Protein AF-A0A7S4PXT7-F1 (afdb_monomer_lite)

Foldseek 3Di:
DDDDDDDDDDPVVQVVVVQVLVQQVQQLAPFDDDDDDDDDDDPDDDDDPDADDQPFDDDDQQDDPAAFDDKDKFWAQDWAWYAYPNFIWTWHWDDPPFWIKIWIGGDDPPTSDDHTDIDIGGASTWGGRQLDFIWHWHDDPTIIMITGGFLAFDFWADWDWEQPAQFKIKIKTFGDLVWFQKKWKFKDAVVDGGFKIFMFTADPRRITIFMDGLHHGQGKMKIWMKTATPPAFLLRPSRIDDTDPDIDIYHHHHDPPPPPPPPQPPPPPDPFADKDKDKWKDWDPDDADDRDAELAKTKHLLVRLLVLLQDPDDQIKIKIWIKIFGQDWDWQAQQPALASGTGTDRFAAAFHGTRNDTAANFLQNNLQLLHDPVVSCVFAQPDDPSCSGSGTHDPPVRGVRNQAGKHKHKGFPQGKTFSLQSDPVGDDDPCGPPDTDPPDIMMMIGHHPNQEDDPPDDANPPSHTMYIQSMMGIDTPVVLVVLPQNSDWDFDAPPVSPDTRMIGDHPVNSVVSSVSSCVRVVVSSDDDHPRPSRNRDDPCVPVPD

Structure (mmCIF, N/CA/C/O backbone):
data_AF-A0A7S4PXT7-F1
#
_entry.id   AF-A0A7S4PXT7-F1
#
loop_
_atom_site.group_PDB
_atom_site.id
_atom_site.type_symbol
_atom_site.label_atom_id
_atom_site.label_alt_id
_atom_site.label_comp_id
_atom_site.label_asym_id
_atom_site.label_entity_id
_atom_site.label_seq_id
_atom_site.pdbx_PDB_ins_code
_atom_site.Cartn_x
_atom_site.Cartn_y
_atom_site.Cartn_z
_atom_site.occupancy
_atom_site.B_iso_or_equiv
_atom_site.auth_seq_id
_atom_site.auth_comp_id
_atom_site.auth_asym_id
_atom_site.auth_atom_id
_atom_site.pdbx_PDB_model_num
ATOM 1 N N . PRO A 1 1 ? 40.472 23.602 50.170 1.00 43.38 1 PRO A N 1
ATOM 2 C CA . PRO A 1 1 ? 40.760 22.442 49.292 1.00 43.38 1 PRO A CA 1
ATOM 3 C C . PRO A 1 1 ? 39.523 22.038 48.458 1.00 43.38 1 PRO A C 1
ATOM 5 O O . PRO A 1 1 ? 38.665 21.304 48.929 1.00 43.38 1 PRO A O 1
ATOM 8 N N . GLN A 1 2 ? 39.415 22.584 47.242 1.00 40.09 2 GLN A N 1
ATOM 9 C CA . GLN A 1 2 ? 38.778 21.925 46.077 1.00 40.09 2 GLN A CA 1
ATOM 10 C C . GLN A 1 2 ? 39.808 20.957 45.421 1.00 40.09 2 GLN A C 1
ATOM 12 O O . GLN A 1 2 ? 40.951 21.018 45.890 1.00 40.09 2 GLN A O 1
ATOM 17 N N . PRO A 1 3 ? 39.539 20.140 44.356 1.00 46.50 3 PRO A N 1
ATOM 18 C CA . PRO A 1 3 ? 38.394 20.093 43.401 1.00 46.50 3 PRO A CA 1
ATOM 19 C C . PRO A 1 3 ? 37.882 18.662 43.020 1.00 46.50 3 PRO A C 1
ATOM 21 O O . PRO A 1 3 ? 38.476 17.665 43.404 1.00 46.50 3 PRO A O 1
ATOM 24 N N . GLY A 1 4 ? 36.715 18.498 42.367 1.00 30.72 4 GLY A N 1
ATOM 25 C CA . GLY A 1 4 ? 36.549 18.279 40.901 1.00 30.72 4 GLY A CA 1
ATOM 26 C C . GLY A 1 4 ? 36.037 16.840 40.628 1.00 30.72 4 GLY A C 1
ATOM 27 O O . GLY A 1 4 ? 36.406 15.944 41.368 1.00 30.72 4 GLY A O 1
ATOM 28 N N . ALA A 1 5 ? 35.192 16.458 39.664 1.00 35.81 5 ALA A N 1
ATOM 29 C CA . ALA A 1 5 ? 34.682 17.036 38.419 1.00 35.81 5 ALA A CA 1
ATOM 30 C C . ALA A 1 5 ? 33.438 16.191 37.943 1.00 35.81 5 ALA A C 1
ATOM 32 O O . ALA A 1 5 ? 33.026 15.272 38.656 1.00 35.81 5 ALA A O 1
ATOM 33 N N . PRO A 1 6 ? 32.802 16.483 36.785 1.00 33.75 6 PRO A N 1
ATOM 34 C CA . PRO A 1 6 ? 31.388 16.207 36.494 1.00 33.75 6 PRO A CA 1
ATOM 35 C C . PRO A 1 6 ? 31.090 14.857 35.812 1.00 33.75 6 PRO A C 1
ATOM 37 O O . PRO A 1 6 ? 31.938 14.243 35.167 1.00 33.75 6 PRO A O 1
ATOM 40 N N . ARG A 1 7 ? 29.820 14.427 35.894 1.00 34.16 7 ARG A N 1
ATOM 41 C CA . ARG A 1 7 ? 29.269 13.303 35.118 1.00 34.16 7 ARG A CA 1
ATOM 42 C C . ARG A 1 7 ? 29.224 13.650 33.624 1.00 34.16 7 ARG A C 1
ATOM 44 O O . ARG A 1 7 ? 28.509 14.557 33.213 1.00 34.16 7 ARG A O 1
ATOM 51 N N . SER A 1 8 ? 29.968 12.874 32.841 1.00 27.98 8 SER A N 1
ATOM 52 C CA . SER A 1 8 ? 29.929 12.824 31.376 1.00 27.98 8 SER A CA 1
ATOM 53 C C . SER A 1 8 ? 28.520 12.478 30.847 1.00 27.98 8 SER A C 1
ATOM 55 O O . SER A 1 8 ? 27.869 11.584 31.403 1.00 27.98 8 SER A O 1
ATOM 57 N N . PRO A 1 9 ? 28.035 13.126 29.769 1.00 30.27 9 PRO A N 1
ATOM 58 C CA . PRO A 1 9 ? 26.867 12.660 29.038 1.00 30.27 9 PRO A CA 1
ATOM 59 C C . PRO A 1 9 ? 27.228 11.404 28.232 1.00 30.27 9 PRO A C 1
ATOM 61 O O . PRO A 1 9 ? 28.211 11.370 27.496 1.00 30.27 9 PRO A O 1
ATOM 64 N N . ARG A 1 10 ? 26.412 10.350 28.358 1.00 30.25 10 ARG A N 1
ATOM 65 C CA . ARG A 1 10 ? 26.582 9.096 27.606 1.00 30.25 10 ARG A CA 1
ATOM 66 C C . ARG A 1 10 ? 26.525 9.364 26.083 1.00 30.25 10 ARG A C 1
ATOM 68 O O . ARG A 1 10 ? 25.499 9.856 25.616 1.00 30.25 10 ARG A O 1
ATOM 75 N N . PRO A 1 11 ? 27.529 8.950 25.286 1.00 26.56 11 PRO A N 1
ATOM 76 C CA . PRO A 1 11 ? 27.580 9.182 23.833 1.00 26.56 11 PRO A CA 1
ATOM 77 C C . PRO A 1 11 ? 26.624 8.300 22.997 1.00 26.56 11 PRO A C 1
ATOM 79 O O . PRO A 1 11 ? 26.574 8.420 21.776 1.00 26.56 11 PRO A O 1
ATOM 82 N N . GLY A 1 12 ? 25.823 7.429 23.622 1.00 26.45 12 GLY A N 1
ATOM 83 C CA . GLY A 1 12 ? 24.969 6.462 22.914 1.00 26.45 12 GLY A CA 1
ATOM 84 C C . GLY A 1 12 ? 23.729 7.045 22.217 1.00 26.45 12 GLY A C 1
ATOM 85 O O . GLY A 1 12 ? 23.241 6.456 21.258 1.00 26.45 12 GLY A O 1
ATOM 86 N N . ALA A 1 13 ? 23.223 8.207 22.645 1.00 27.94 13 ALA A N 1
ATOM 87 C CA . ALA A 1 13 ? 22.001 8.785 22.068 1.00 27.94 13 ALA A CA 1
ATOM 88 C C . ALA A 1 13 ? 22.243 9.520 20.733 1.00 27.94 13 ALA A C 1
ATOM 90 O O . ALA A 1 13 ? 21.340 9.604 19.903 1.00 27.94 13 ALA A O 1
ATOM 91 N N . ALA A 1 14 ? 23.463 10.023 20.507 1.00 28.41 14 ALA A N 1
ATOM 92 C CA . ALA A 1 14 ? 23.837 10.711 19.270 1.00 28.41 14 ALA A CA 1
ATOM 93 C C . ALA A 1 14 ? 24.053 9.726 18.107 1.00 28.41 14 ALA A C 1
ATOM 95 O O . ALA A 1 14 ? 23.625 9.989 16.987 1.00 28.41 14 ALA A O 1
ATOM 96 N N . MET A 1 15 ? 24.630 8.551 18.381 1.00 27.56 15 MET A N 1
ATOM 97 C CA . MET A 1 15 ? 24.926 7.536 17.361 1.00 27.56 15 MET A CA 1
ATOM 98 C C . MET A 1 15 ? 23.661 6.817 16.856 1.00 27.56 15 MET A C 1
ATOM 100 O O . MET A 1 15 ? 23.544 6.547 15.665 1.00 27.56 15 MET A O 1
ATOM 104 N N . ALA A 1 16 ? 22.666 6.596 17.726 1.00 27.78 16 ALA A N 1
ATOM 105 C CA . ALA A 1 16 ? 21.360 6.056 17.328 1.00 27.78 16 ALA A CA 1
ATOM 106 C C . ALA A 1 16 ? 20.543 7.032 16.453 1.00 27.78 16 ALA A C 1
ATOM 108 O O . ALA A 1 16 ? 19.798 6.600 15.576 1.00 27.78 16 ALA A O 1
ATOM 109 N N . ARG A 1 17 ? 20.705 8.349 16.653 1.00 35.94 17 ARG A N 1
ATOM 110 C CA . ARG A 1 17 ? 20.078 9.389 15.814 1.00 35.94 17 ARG A CA 1
ATOM 111 C C . ARG A 1 17 ? 20.798 9.569 14.476 1.00 35.94 17 ARG A C 1
ATOM 113 O O . ARG A 1 17 ? 20.123 9.752 13.466 1.00 35.94 17 ARG A O 1
ATOM 120 N N . LEU A 1 18 ? 22.128 9.411 14.459 1.00 32.06 18 LEU A N 1
ATOM 121 C CA . LEU A 1 18 ? 22.934 9.377 13.234 1.00 32.06 18 LEU A CA 1
ATOM 122 C C . LEU A 1 18 ? 22.428 8.294 12.269 1.00 32.06 18 LEU A C 1
ATOM 124 O O . LEU A 1 18 ? 22.262 8.545 11.080 1.00 32.06 18 LEU A O 1
ATOM 128 N N . LEU A 1 19 ? 22.083 7.114 12.788 1.00 35.06 19 LEU A N 1
ATOM 129 C CA . LEU A 1 19 ? 21.584 5.994 11.985 1.00 35.06 19 LEU A CA 1
ATOM 130 C C . LEU A 1 19 ? 20.231 6.276 11.306 1.00 35.06 19 LEU A C 1
ATOM 132 O O . LEU A 1 19 ? 20.038 5.841 10.179 1.00 35.06 19 LEU A O 1
ATOM 136 N N . SER A 1 20 ? 19.313 7.036 11.916 1.00 33.16 20 SER A N 1
ATOM 137 C CA . SER A 1 20 ? 17.973 7.266 11.340 1.00 33.16 20 SER A CA 1
ATOM 138 C C . SER A 1 20 ? 17.957 8.294 10.200 1.00 33.16 20 SER A C 1
ATOM 140 O O . SER A 1 20 ? 17.241 8.101 9.220 1.00 33.16 20 SER A O 1
ATOM 142 N N . ALA A 1 21 ? 18.741 9.374 10.307 1.00 35.66 21 ALA A N 1
ATOM 143 C CA . ALA A 1 21 ? 18.844 10.392 9.254 1.00 35.66 21 ALA A CA 1
ATOM 144 C C . ALA A 1 21 ? 19.711 9.901 8.083 1.00 35.66 21 ALA A C 1
ATOM 146 O O . ALA A 1 21 ? 19.373 10.112 6.920 1.00 35.66 21 ALA A O 1
ATOM 147 N N . THR A 1 22 ? 20.783 9.158 8.381 1.00 40.09 22 THR A N 1
ATOM 148 C CA . THR A 1 22 ? 21.613 8.544 7.336 1.00 40.09 22 THR A CA 1
ATOM 149 C C . THR A 1 22 ? 20.884 7.387 6.651 1.00 40.09 22 THR A C 1
ATOM 151 O O . THR A 1 22 ? 21.035 7.227 5.447 1.00 40.09 22 THR A O 1
ATOM 154 N N . ALA A 1 23 ? 20.023 6.638 7.359 1.00 36.09 23 ALA A N 1
ATOM 155 C CA . ALA A 1 23 ? 19.154 5.628 6.750 1.00 36.09 23 ALA A CA 1
ATOM 156 C C . ALA A 1 23 ? 18.171 6.235 5.737 1.00 36.09 23 ALA A C 1
ATOM 158 O O . ALA A 1 23 ? 17.923 5.601 4.719 1.00 36.09 23 ALA A O 1
ATOM 159 N N . ALA A 1 24 ? 17.652 7.450 5.974 1.00 35.88 24 ALA A N 1
ATOM 160 C CA . ALA A 1 24 ? 16.778 8.154 5.027 1.00 35.88 24 ALA A CA 1
ATOM 161 C C . ALA A 1 24 ? 17.504 8.546 3.724 1.00 35.88 24 ALA A C 1
ATOM 163 O O . ALA A 1 24 ? 16.914 8.448 2.653 1.00 35.88 24 ALA A O 1
ATOM 164 N N . LEU A 1 25 ? 18.792 8.908 3.804 1.00 37.72 25 LEU A N 1
ATOM 165 C CA . LEU A 1 25 ? 19.652 9.204 2.644 1.00 37.72 25 LEU A CA 1
ATOM 166 C C . LEU A 1 25 ? 20.218 7.930 1.975 1.00 37.72 25 LEU A C 1
ATOM 168 O O . LEU A 1 25 ? 20.532 7.919 0.789 1.00 37.72 25 LEU A O 1
ATOM 172 N N . ALA A 1 26 ? 20.334 6.833 2.725 1.00 34.66 26 ALA A N 1
ATOM 173 C CA . ALA A 1 26 ? 20.927 5.569 2.294 1.00 34.66 26 ALA A CA 1
ATOM 174 C C . ALA A 1 26 ? 20.005 4.675 1.451 1.00 34.66 26 ALA A C 1
ATOM 176 O O . ALA A 1 26 ? 20.504 3.798 0.745 1.00 34.66 26 ALA A O 1
ATOM 177 N N . VAL A 1 27 ? 18.678 4.873 1.494 1.00 36.19 27 VAL A N 1
ATOM 178 C CA . VAL A 1 27 ? 17.686 4.046 0.762 1.00 36.19 27 VAL A CA 1
ATOM 179 C C . VAL A 1 27 ? 17.954 3.987 -0.757 1.00 36.19 27 VAL A C 1
ATOM 181 O O . VAL A 1 27 ? 17.455 3.094 -1.432 1.00 36.19 27 VAL A O 1
ATOM 184 N N . LEU A 1 28 ? 18.803 4.869 -1.289 1.00 35.25 28 LEU A N 1
ATOM 185 C CA . LEU A 1 28 ? 19.157 4.974 -2.706 1.00 35.25 28 LEU A CA 1
ATOM 186 C C . LEU A 1 28 ? 20.352 4.102 -3.166 1.00 35.25 28 LEU A C 1
ATOM 188 O O . LEU A 1 28 ? 20.591 4.011 -4.366 1.00 35.25 28 LEU A O 1
ATOM 192 N N . ALA A 1 29 ? 21.109 3.444 -2.272 1.00 28.62 29 ALA A N 1
ATOM 193 C CA . ALA A 1 29 ? 22.418 2.857 -2.625 1.00 28.62 29 ALA A CA 1
ATOM 194 C C . ALA A 1 29 ? 22.444 1.341 -2.960 1.00 28.62 29 ALA A C 1
ATOM 196 O O . ALA A 1 29 ? 23.494 0.816 -3.343 1.00 28.62 29 ALA A O 1
ATOM 197 N N . ALA A 1 30 ? 21.332 0.610 -2.839 1.00 28.17 30 ALA A N 1
ATOM 198 C CA . ALA A 1 30 ? 21.302 -0.842 -3.063 1.00 28.17 30 ALA A CA 1
ATOM 199 C C . ALA A 1 30 ? 20.964 -1.198 -4.528 1.00 28.17 30 ALA A C 1
ATOM 201 O O . ALA A 1 30 ? 19.809 -1.468 -4.839 1.00 28.17 30 ALA A O 1
ATOM 202 N N . GLY A 1 31 ? 21.956 -1.203 -5.433 1.00 27.66 31 GLY A N 1
ATOM 203 C CA . GLY A 1 31 ? 21.730 -1.670 -6.817 1.00 27.66 31 GLY A CA 1
ATOM 204 C C . GLY A 1 31 ? 22.896 -1.637 -7.821 1.00 27.66 31 GLY A C 1
ATOM 205 O O . GLY A 1 31 ? 22.737 -2.120 -8.938 1.00 27.66 31 GLY A O 1
ATOM 206 N N . ALA A 1 32 ? 24.079 -1.106 -7.493 1.00 29.64 32 ALA A N 1
ATOM 207 C CA . ALA A 1 32 ? 25.141 -0.942 -8.498 1.00 29.64 32 ALA A CA 1
ATOM 208 C C . ALA A 1 32 ? 26.001 -2.219 -8.706 1.00 29.64 32 ALA A C 1
ATOM 210 O O . ALA A 1 32 ? 26.577 -2.726 -7.737 1.00 29.64 32 ALA A O 1
ATOM 211 N N . PRO A 1 33 ? 26.179 -2.731 -9.946 1.00 29.38 33 PRO A N 1
ATOM 212 C CA . PRO A 1 33 ? 27.106 -3.831 -10.224 1.00 29.38 33 PRO A CA 1
ATOM 213 C C . PRO A 1 33 ? 28.584 -3.370 -10.217 1.00 29.38 33 PRO A C 1
ATOM 215 O O . PRO A 1 33 ? 28.890 -2.223 -10.561 1.00 29.38 33 PRO A O 1
ATOM 218 N N . PRO A 1 34 ? 29.544 -4.251 -9.865 1.00 29.27 34 PRO A N 1
ATOM 219 C CA . PRO A 1 34 ? 30.962 -3.900 -9.813 1.00 29.27 34 PRO A CA 1
ATOM 220 C C . PRO A 1 34 ? 31.574 -3.788 -11.220 1.00 29.27 34 PRO A C 1
ATOM 222 O O . PRO A 1 34 ? 31.573 -4.744 -11.992 1.00 29.27 34 PRO A O 1
ATOM 225 N N . ALA A 1 35 ? 32.170 -2.635 -11.535 1.00 30.55 35 ALA A N 1
ATOM 226 C CA . ALA A 1 35 ? 33.000 -2.457 -12.729 1.00 30.55 35 ALA A CA 1
ATOM 227 C C . ALA A 1 35 ? 34.437 -2.955 -12.472 1.00 30.55 35 ALA A C 1
ATOM 229 O O . ALA A 1 35 ? 35.028 -2.644 -11.435 1.00 30.55 35 ALA A O 1
ATOM 230 N N . ARG A 1 36 ? 35.012 -3.716 -13.413 1.00 31.97 36 ARG A N 1
ATOM 231 C CA . ARG A 1 36 ? 36.383 -4.253 -13.332 1.00 31.97 36 ARG A CA 1
ATOM 232 C C . ARG A 1 36 ? 37.433 -3.262 -13.867 1.00 31.97 36 ARG A C 1
ATOM 234 O O . ARG A 1 36 ? 37.357 -2.875 -15.022 1.00 31.97 36 ARG A O 1
ATOM 241 N N . GLY A 1 37 ? 38.445 -2.990 -13.033 1.00 32.84 37 GLY A N 1
ATOM 242 C CA . GLY A 1 37 ? 39.882 -2.947 -13.370 1.00 32.84 37 GLY A CA 1
ATOM 243 C C . GLY A 1 37 ? 40.492 -1.709 -14.052 1.00 32.84 37 GLY A C 1
ATOM 244 O O . GLY A 1 37 ? 40.337 -1.543 -15.251 1.00 32.84 37 GLY A O 1
ATOM 245 N N . ALA A 1 38 ? 41.319 -0.952 -13.313 1.00 29.56 38 ALA A N 1
ATOM 246 C CA . ALA A 1 38 ? 42.755 -0.711 -13.577 1.00 29.56 38 ALA A CA 1
ATOM 247 C C . ALA A 1 38 ? 43.336 0.229 -12.496 1.00 29.56 38 ALA A C 1
ATOM 249 O O . ALA A 1 38 ? 42.723 1.229 -12.135 1.00 29.56 38 ALA A O 1
ATOM 250 N N . VAL A 1 39 ? 44.503 -0.124 -11.949 1.00 39.53 39 VAL A N 1
ATOM 251 C CA . VAL A 1 39 ? 45.205 0.613 -10.885 1.00 39.53 39 VAL A CA 1
ATOM 252 C C . VAL A 1 39 ? 46.129 1.654 -11.515 1.00 39.53 39 VAL A C 1
ATOM 254 O O . VAL A 1 39 ? 47.046 1.300 -12.249 1.00 39.53 39 VAL A O 1
ATOM 257 N N . GLY A 1 40 ? 45.911 2.922 -11.182 1.00 29.55 40 GLY A N 1
ATOM 258 C CA . GLY A 1 40 ? 46.815 4.035 -11.461 1.00 29.55 40 GLY A CA 1
ATOM 259 C C . GLY A 1 40 ? 46.276 5.293 -10.790 1.00 29.55 40 GLY A C 1
ATOM 260 O O . GLY A 1 40 ? 45.111 5.628 -10.982 1.00 29.55 40 GLY A O 1
ATOM 261 N N . GLY A 1 41 ? 47.082 5.938 -9.942 1.00 39.59 41 GLY A N 1
ATOM 262 C CA . GLY A 1 41 ? 46.680 7.145 -9.217 1.00 39.59 41 GLY A CA 1
ATOM 263 C C . GLY A 1 41 ? 46.232 8.238 -10.185 1.00 39.59 41 GLY A C 1
ATOM 264 O O . GLY A 1 41 ? 47.002 8.633 -11.057 1.00 39.59 41 GLY A O 1
ATOM 265 N N . ALA A 1 42 ? 44.991 8.697 -10.039 1.00 28.89 42 ALA A N 1
ATOM 266 C CA . ALA A 1 42 ? 44.395 9.718 -10.887 1.00 28.89 42 ALA A CA 1
ATOM 267 C C . ALA A 1 42 ? 43.834 10.870 -10.032 1.00 28.89 42 ALA A C 1
ATOM 269 O O . ALA A 1 42 ? 43.346 10.623 -8.924 1.00 28.89 42 ALA A O 1
ATOM 270 N N . PRO A 1 43 ? 43.928 12.118 -10.525 1.00 31.08 43 PRO A N 1
ATOM 271 C CA . PRO A 1 43 ? 43.344 13.298 -9.893 1.00 31.08 43 PRO A CA 1
ATOM 272 C C . PRO A 1 43 ? 41.813 13.193 -9.827 1.00 31.08 43 PRO A C 1
ATOM 274 O O . PRO A 1 43 ? 41.214 12.367 -10.517 1.00 31.08 43 PRO A O 1
ATOM 277 N N . LEU A 1 44 ? 41.199 14.025 -8.974 1.00 31.28 44 LEU A N 1
ATOM 278 C CA . LEU A 1 44 ? 39.746 14.090 -8.771 1.00 31.28 44 LEU A CA 1
ATOM 279 C C . LEU A 1 44 ? 39.003 14.064 -10.126 1.00 31.28 44 LEU A C 1
ATOM 281 O O . LEU A 1 44 ? 39.375 14.827 -11.022 1.00 31.28 44 LEU A O 1
ATOM 285 N N . PRO A 1 45 ? 37.999 13.183 -10.306 1.00 34.44 45 PRO A N 1
ATOM 286 C CA . PRO A 1 45 ? 37.244 13.099 -11.551 1.00 34.44 45 PRO A CA 1
ATOM 287 C C . PRO A 1 45 ? 36.535 14.427 -11.847 1.00 34.44 45 PRO A C 1
ATOM 289 O O . PRO A 1 45 ? 36.161 15.162 -10.935 1.00 34.44 45 PRO A O 1
ATOM 292 N N . ALA A 1 46 ? 36.368 14.729 -13.138 1.00 32.34 46 ALA A N 1
ATOM 293 C CA . ALA A 1 46 ? 35.576 15.864 -13.604 1.00 32.34 46 ALA A CA 1
ATOM 294 C C . ALA A 1 46 ? 34.152 15.822 -13.005 1.00 32.34 46 ALA A C 1
ATOM 296 O O . ALA A 1 46 ? 33.645 14.722 -12.760 1.00 32.34 46 ALA A O 1
ATOM 297 N N . PRO A 1 47 ? 33.508 16.984 -12.774 1.00 35.72 47 PRO A N 1
ATOM 298 C CA . PRO A 1 47 ? 32.158 17.038 -12.222 1.00 35.72 47 PRO A CA 1
ATOM 299 C C . PRO A 1 47 ? 31.196 16.191 -13.064 1.00 35.72 47 PRO A C 1
ATOM 301 O O . PRO A 1 47 ? 31.181 16.279 -14.294 1.00 35.72 47 PRO A O 1
ATOM 304 N N . LEU A 1 48 ? 30.439 15.335 -12.378 1.00 35.47 48 LEU A N 1
ATOM 305 C CA . LEU A 1 48 ? 29.411 14.486 -12.971 1.00 35.47 48 LEU A CA 1
ATOM 306 C C . LEU A 1 48 ? 28.287 15.355 -13.575 1.00 35.47 48 LEU A C 1
ATOM 308 O O . LEU A 1 48 ? 28.060 16.470 -13.099 1.00 35.47 48 LEU A O 1
ATOM 312 N N . PRO A 1 49 ? 27.582 14.876 -14.617 1.00 32.06 49 PRO A N 1
ATOM 313 C CA . PRO A 1 49 ? 26.396 15.556 -15.132 1.00 32.06 49 PRO A CA 1
ATOM 314 C C . PRO A 1 49 ? 25.333 15.719 -14.034 1.00 32.06 49 PRO A C 1
ATOM 316 O O . PRO A 1 49 ? 25.272 14.922 -13.096 1.00 32.06 49 PRO A O 1
ATOM 319 N N . ALA A 1 50 ? 24.511 16.768 -14.153 1.00 35.94 50 ALA A N 1
ATOM 320 C CA . ALA A 1 50 ? 23.455 17.079 -13.192 1.00 35.94 50 ALA A CA 1
ATOM 321 C C . ALA A 1 50 ? 22.540 15.852 -12.957 1.00 35.94 50 ALA A C 1
ATOM 323 O O . ALA A 1 50 ? 22.155 15.205 -13.936 1.00 35.94 50 ALA A O 1
ATOM 324 N N . PRO A 1 51 ? 22.206 15.506 -11.699 1.00 38.59 51 PRO A N 1
ATOM 325 C CA . PRO A 1 51 ? 21.380 14.339 -11.397 1.00 38.59 51 PRO A CA 1
ATOM 326 C C . PRO A 1 51 ? 19.940 14.504 -11.893 1.00 38.59 51 PRO A C 1
ATOM 328 O O . PRO A 1 51 ? 19.462 15.619 -12.095 1.00 38.59 51 PRO A O 1
ATOM 331 N N . GLU A 1 52 ? 19.239 13.375 -12.010 1.00 40.72 52 GLU A N 1
ATOM 332 C CA . GLU A 1 52 ? 17.779 13.317 -12.127 1.00 40.72 52 GLU A CA 1
ATOM 333 C C . GLU A 1 52 ? 17.138 14.193 -11.033 1.00 40.72 52 GLU A C 1
ATOM 335 O O . GLU A 1 52 ? 17.492 14.092 -9.855 1.00 40.72 52 GLU A O 1
ATOM 340 N N . GLU A 1 53 ? 16.249 15.097 -11.446 1.00 43.44 53 GLU A N 1
ATOM 341 C CA . GLU A 1 53 ? 15.703 16.179 -10.628 1.00 43.44 53 GLU A CA 1
ATOM 342 C C . GLU A 1 53 ? 14.930 15.590 -9.434 1.00 43.44 53 GLU A C 1
ATOM 344 O O . GLU A 1 53 ? 13.809 15.094 -9.566 1.00 43.44 53 GLU A O 1
ATOM 349 N N . LEU A 1 54 ? 15.543 15.596 -8.242 1.00 55.31 54 LEU A N 1
ATOM 350 C CA . LEU A 1 54 ? 14.791 15.444 -6.998 1.00 55.31 54 LEU A CA 1
ATOM 351 C C . LEU A 1 54 ? 13.686 16.493 -7.044 1.00 55.31 54 LEU A C 1
ATOM 353 O O . LEU A 1 54 ? 13.994 17.666 -7.233 1.00 55.31 54 LEU A O 1
ATOM 357 N N . ALA A 1 55 ? 12.429 16.070 -6.894 1.00 55.69 55 ALA A N 1
ATOM 358 C CA . ALA A 1 55 ? 11.304 16.991 -6.949 1.00 55.69 55 ALA A CA 1
ATOM 359 C C . ALA A 1 55 ? 11.516 18.094 -5.904 1.00 55.69 55 ALA A C 1
ATOM 361 O O . ALA A 1 55 ? 11.387 17.858 -4.697 1.00 55.69 55 ALA A O 1
ATOM 362 N N . GLU A 1 56 ? 11.900 19.282 -6.374 1.00 60.25 56 GLU A N 1
ATOM 363 C CA . GLU A 1 56 ? 12.022 20.455 -5.528 1.00 60.25 56 GLU A CA 1
ATOM 364 C C . GLU A 1 56 ? 10.627 20.762 -5.003 1.00 60.25 56 GLU A C 1
ATOM 366 O O . GLU A 1 56 ? 9.670 20.930 -5.765 1.00 60.25 56 GLU A O 1
ATOM 371 N N . LEU A 1 57 ? 10.489 20.775 -3.680 1.00 65.94 57 LEU A N 1
ATOM 372 C CA . LEU A 1 57 ? 9.214 21.131 -3.086 1.00 65.94 57 LEU A CA 1
ATOM 373 C C . LEU A 1 57 ? 9.001 22.638 -3.284 1.00 65.94 57 LEU A C 1
ATOM 375 O O . LEU A 1 57 ? 9.914 23.416 -2.990 1.00 65.94 57 LEU A O 1
ATOM 379 N N . PRO A 1 58 ? 7.819 23.079 -3.751 1.00 54.34 58 PRO A N 1
ATOM 380 C CA . PRO A 1 58 ? 7.531 24.498 -3.895 1.00 54.34 58 PRO A CA 1
ATOM 381 C C . PRO A 1 58 ? 7.605 25.179 -2.522 1.00 54.34 58 PRO A C 1
ATOM 383 O O . PRO A 1 58 ? 6.811 24.898 -1.626 1.00 54.34 58 PRO A O 1
ATOM 386 N N . GLY A 1 59 ? 8.576 26.075 -2.353 1.00 56.03 59 GLY A N 1
ATOM 387 C CA . GLY A 1 59 ? 8.799 26.833 -1.127 1.00 56.03 59 GLY A CA 1
ATOM 388 C C . GLY A 1 59 ? 9.723 28.020 -1.380 1.00 56.03 59 GLY A C 1
ATOM 389 O O . GLY A 1 59 ? 10.577 27.978 -2.264 1.00 56.03 59 GLY A O 1
ATOM 390 N N . ALA A 1 60 ? 9.549 29.102 -0.617 1.00 55.75 60 ALA A N 1
ATOM 391 C CA . ALA A 1 60 ? 10.559 30.155 -0.572 1.00 55.75 60 ALA A CA 1
ATOM 392 C C . ALA A 1 60 ? 11.879 29.539 -0.081 1.00 55.75 60 ALA A C 1
ATOM 394 O O . ALA A 1 60 ? 11.864 28.734 0.855 1.00 55.75 60 ALA A O 1
ATOM 395 N N . SER A 1 61 ? 13.000 29.904 -0.709 1.00 63.44 61 SER A N 1
ATOM 396 C CA . SER A 1 61 ? 14.344 29.447 -0.335 1.00 63.44 61 SER A CA 1
ATOM 397 C C . SER A 1 61 ? 14.513 29.426 1.191 1.00 63.44 61 SER A C 1
ATOM 399 O O . SER A 1 61 ? 14.404 30.471 1.836 1.00 63.44 61 SER A O 1
ATOM 401 N N . GLY A 1 62 ? 14.741 28.241 1.765 1.00 68.25 62 GLY A N 1
ATOM 402 C CA . GLY A 1 62 ? 15.004 28.058 3.197 1.00 68.25 62 GLY A CA 1
ATOM 403 C C . GLY A 1 62 ? 13.822 27.683 4.104 1.00 68.25 62 GLY A C 1
ATOM 404 O O . GLY A 1 62 ? 14.054 27.483 5.296 1.00 68.25 62 GLY A O 1
ATOM 405 N N . ILE A 1 63 ? 12.583 27.549 3.608 1.00 82.12 63 ILE A N 1
ATOM 406 C CA . ILE A 1 63 ? 11.443 27.091 4.432 1.00 82.12 63 ILE A CA 1
ATOM 407 C C . ILE A 1 63 ? 10.926 25.746 3.920 1.00 82.12 63 ILE A C 1
ATOM 409 O O . ILE A 1 63 ? 10.260 25.679 2.890 1.00 82.12 63 ILE A O 1
ATOM 413 N N . CYS A 1 64 ? 11.193 24.675 4.672 1.00 86.44 64 CYS A N 1
ATOM 414 C CA . CYS A 1 64 ? 10.654 23.353 4.362 1.00 86.44 64 CYS A CA 1
ATOM 415 C C . CYS A 1 64 ? 9.278 23.131 4.989 1.00 86.44 64 CYS A C 1
ATOM 417 O O . CYS A 1 64 ? 9.044 23.573 6.117 1.00 86.44 64 CYS A O 1
ATOM 419 N N . PRO A 1 65 ? 8.370 22.415 4.300 1.00 82.94 65 PRO A N 1
ATOM 420 C CA . PRO A 1 65 ? 7.087 22.046 4.875 1.00 82.94 65 PRO A CA 1
ATOM 421 C C . PRO A 1 65 ? 7.276 21.111 6.077 1.00 82.94 65 PRO A C 1
ATOM 423 O O . PRO A 1 65 ? 8.052 20.155 6.029 1.00 82.94 65 PRO A O 1
ATOM 426 N N . GLY A 1 66 ? 6.525 21.379 7.146 1.00 84.00 66 GLY A N 1
ATOM 427 C CA . GLY A 1 66 ? 6.526 20.591 8.377 1.00 84.00 66 GLY A CA 1
ATOM 428 C C . GLY A 1 66 ? 7.337 21.208 9.519 1.00 84.00 66 GLY A C 1
ATOM 429 O O . GLY A 1 66 ? 7.853 22.321 9.437 1.00 84.00 66 GLY A O 1
ATOM 430 N N . THR A 1 67 ? 7.423 20.475 10.626 1.00 85.69 67 THR A N 1
ATOM 431 C CA . THR A 1 67 ? 8.201 20.890 11.803 1.00 85.69 67 THR A CA 1
ATOM 432 C C . THR A 1 67 ? 9.578 20.242 11.740 1.00 85.69 67 THR A C 1
ATOM 434 O O . THR A 1 67 ? 9.663 19.028 11.553 1.00 85.69 67 THR A O 1
ATOM 437 N N . ALA A 1 68 ? 10.650 21.015 11.936 1.00 88.69 68 ALA A N 1
ATOM 438 C CA . ALA A 1 68 ? 11.993 20.457 12.082 1.00 88.69 68 ALA A CA 1
ATOM 439 C C . ALA A 1 68 ? 12.024 19.494 13.283 1.00 88.69 68 ALA A C 1
ATOM 441 O O . ALA A 1 68 ? 11.766 19.901 14.417 1.00 88.69 68 ALA A O 1
ATOM 442 N N . VAL A 1 69 ? 12.304 18.213 13.035 1.00 88.12 69 VAL A N 1
ATOM 443 C CA . VAL A 1 69 ? 12.298 17.163 14.072 1.00 88.12 69 VAL A CA 1
ATOM 444 C C . VAL A 1 69 ? 13.697 16.743 14.487 1.00 88.12 69 VAL A C 1
ATOM 446 O O . VAL A 1 69 ? 13.933 16.461 15.663 1.00 88.12 69 VAL A O 1
ATOM 449 N N . THR A 1 70 ? 14.643 16.748 13.551 1.00 90.19 70 THR A N 1
ATOM 450 C CA . THR A 1 70 ? 16.042 16.418 13.820 1.00 90.19 70 THR A CA 1
ATOM 451 C C . THR A 1 70 ? 16.969 17.324 13.029 1.00 90.19 70 THR A C 1
ATOM 453 O O . THR A 1 70 ? 16.676 17.686 11.898 1.00 90.19 70 THR A O 1
ATOM 456 N N . SER A 1 71 ? 18.091 17.687 13.645 1.00 91.38 71 SER A N 1
ATOM 457 C CA . SER A 1 71 ? 19.180 18.450 13.038 1.00 91.38 71 SER A CA 1
ATOM 458 C C . SER A 1 71 ? 20.486 17.749 13.402 1.00 91.38 71 SER A C 1
ATOM 460 O O . SER A 1 71 ? 20.680 17.374 14.567 1.00 91.38 71 SER A O 1
ATOM 462 N N . MET A 1 72 ? 21.329 17.485 12.411 1.00 92.06 72 MET A N 1
ATOM 463 C CA . MET A 1 72 ? 22.530 16.670 12.547 1.00 92.06 72 MET A CA 1
ATOM 464 C C . MET A 1 72 ? 23.676 17.256 11.739 1.00 92.06 72 MET A C 1
ATOM 466 O O . MET A 1 72 ? 23.609 17.336 10.518 1.00 92.06 72 MET A O 1
ATOM 470 N N . VAL A 1 73 ? 24.773 17.549 12.428 1.00 94.62 73 VAL A N 1
ATOM 471 C CA . VAL A 1 73 ? 26.017 17.994 11.803 1.00 94.62 73 VAL A CA 1
ATOM 472 C C . VAL A 1 73 ? 26.852 16.780 11.406 1.00 94.62 73 VAL A C 1
ATOM 474 O O . VAL A 1 73 ? 27.130 15.908 12.235 1.00 94.62 73 VAL A O 1
ATOM 477 N N . VAL A 1 74 ? 27.259 16.727 10.143 1.00 93.06 74 VAL A N 1
ATOM 478 C CA . VAL A 1 74 ? 28.036 15.634 9.564 1.00 93.06 74 VAL A CA 1
ATOM 479 C C . VAL A 1 74 ? 29.362 16.179 9.042 1.00 93.06 74 VAL A C 1
ATOM 481 O O . VAL A 1 74 ? 29.357 17.029 8.154 1.00 93.06 74 VAL A O 1
ATOM 484 N N . PRO A 1 75 ? 30.509 15.704 9.556 1.00 94.94 75 PRO A N 1
ATOM 485 C CA . PRO A 1 75 ? 31.805 16.207 9.121 1.00 94.94 75 PRO A CA 1
ATOM 486 C C . PRO A 1 75 ? 32.089 15.820 7.665 1.00 94.94 75 PRO A C 1
ATOM 488 O O . PRO A 1 75 ? 31.941 14.654 7.284 1.00 94.94 75 PRO A O 1
ATOM 491 N N . LEU A 1 76 ? 32.556 16.785 6.875 1.00 94.12 76 LEU A N 1
ATOM 492 C CA . LEU A 1 76 ? 32.983 16.561 5.497 1.00 94.12 76 LEU A CA 1
ATOM 493 C C . LEU A 1 76 ? 34.307 15.795 5.458 1.00 94.12 76 LEU A C 1
ATOM 495 O O . LEU A 1 76 ? 35.111 15.839 6.393 1.00 94.12 76 LEU A O 1
ATOM 499 N N . LEU A 1 77 ? 34.527 15.075 4.355 1.00 93.31 77 LEU A N 1
ATOM 500 C CA . LEU A 1 77 ? 35.762 14.342 4.054 1.00 93.31 77 LEU A CA 1
ATOM 501 C C . LEU A 1 77 ? 36.174 13.313 5.122 1.00 93.31 77 LEU A C 1
ATOM 503 O O . LEU A 1 77 ? 37.310 12.835 5.139 1.00 93.31 77 LEU A O 1
ATOM 507 N N . ARG A 1 78 ? 35.250 12.933 6.011 1.00 94.31 78 ARG A N 1
ATOM 508 C CA . ARG A 1 78 ? 35.437 11.845 6.968 1.00 94.31 78 ARG A CA 1
ATOM 509 C C . ARG A 1 78 ? 34.664 10.630 6.512 1.00 94.31 78 ARG A C 1
ATOM 511 O O . ARG A 1 78 ? 33.502 10.720 6.136 1.00 94.31 78 ARG A O 1
ATOM 518 N N . CYS A 1 79 ? 35.324 9.484 6.595 1.00 94.06 79 CYS A N 1
ATOM 519 C CA . CYS A 1 79 ? 34.663 8.220 6.364 1.00 94.06 79 CYS A CA 1
ATOM 520 C C . CYS A 1 79 ? 33.835 7.833 7.589 1.00 94.06 79 CYS A C 1
ATOM 522 O O . CYS A 1 79 ? 34.394 7.550 8.653 1.00 94.06 79 CYS A O 1
ATOM 524 N N . LEU A 1 80 ? 32.515 7.824 7.441 1.00 93.31 80 LEU A N 1
ATOM 525 C CA . LEU A 1 80 ? 31.583 7.550 8.525 1.00 93.31 80 LEU A CA 1
ATOM 526 C C . LEU A 1 80 ? 30.880 6.212 8.290 1.00 93.31 80 LEU A C 1
ATOM 528 O O . LEU A 1 80 ? 30.427 5.954 7.174 1.00 93.31 80 LEU A O 1
ATOM 532 N N . PRO A 1 81 ? 30.776 5.347 9.313 1.00 91.94 81 PRO A N 1
ATOM 533 C CA . PRO A 1 81 ? 29.963 4.148 9.208 1.00 91.94 81 PRO A CA 1
ATOM 534 C C . PRO A 1 81 ? 28.481 4.531 9.148 1.00 91.94 81 PRO A C 1
ATOM 536 O O . PRO A 1 81 ? 28.025 5.434 9.849 1.00 91.94 81 PRO A O 1
ATOM 539 N N . THR A 1 82 ? 27.724 3.805 8.339 1.00 88.31 82 THR A N 1
ATOM 540 C CA . THR A 1 82 ? 26.268 3.893 8.255 1.00 88.31 82 THR A CA 1
ATOM 541 C C . THR A 1 82 ? 25.670 2.499 8.075 1.00 88.31 82 THR A C 1
ATOM 543 O O . THR A 1 82 ? 26.388 1.511 7.894 1.00 88.31 82 THR A O 1
ATOM 546 N N . GLU A 1 83 ? 24.350 2.409 8.140 1.00 77.81 83 GLU A N 1
ATOM 547 C CA . GLU A 1 83 ? 23.602 1.199 7.838 1.00 77.81 83 GLU A CA 1
ATOM 548 C C . GLU A 1 83 ? 22.599 1.507 6.724 1.00 77.81 83 GLU A C 1
ATOM 550 O O . GLU A 1 83 ? 21.737 2.374 6.860 1.00 77.81 83 GLU A O 1
ATOM 555 N N . VAL A 1 84 ? 22.736 0.806 5.601 1.00 67.12 84 VAL A N 1
ATOM 556 C CA . VAL A 1 84 ? 21.871 0.922 4.427 1.00 67.12 84 VAL A CA 1
ATOM 557 C C . VAL A 1 84 ? 21.094 -0.379 4.299 1.00 67.12 84 VAL A C 1
ATOM 559 O O . VAL A 1 84 ? 21.687 -1.430 4.076 1.00 67.12 84 VAL A O 1
ATOM 562 N N . ALA A 1 85 ? 19.769 -0.329 4.451 1.00 61.88 85 ALA A N 1
ATOM 563 C CA . ALA A 1 85 ? 18.899 -1.502 4.304 1.00 61.88 85 ALA A CA 1
ATOM 564 C C . ALA A 1 85 ? 19.333 -2.730 5.146 1.00 61.88 85 ALA A C 1
ATOM 566 O O . ALA A 1 85 ? 19.232 -3.869 4.697 1.00 61.88 85 ALA A O 1
ATOM 567 N N . GLY A 1 86 ? 19.820 -2.510 6.373 1.00 64.56 86 GLY A N 1
ATOM 568 C CA . GLY A 1 86 ? 20.296 -3.587 7.252 1.00 64.56 86 GLY A CA 1
ATOM 569 C C . GLY A 1 86 ? 21.738 -4.039 6.996 1.00 64.56 86 GLY A C 1
ATOM 570 O O . GLY A 1 86 ? 22.254 -4.899 7.707 1.00 64.56 86 GLY A O 1
ATOM 571 N N . GLN A 1 87 ? 22.403 -3.486 5.980 1.00 71.56 87 GLN A N 1
ATOM 572 C CA . GLN A 1 87 ? 23.800 -3.765 5.673 1.00 71.56 87 GLN A CA 1
ATOM 573 C C . GLN A 1 87 ? 24.679 -2.625 6.171 1.00 71.56 87 GLN A C 1
ATOM 575 O O . GLN A 1 87 ? 24.372 -1.449 5.974 1.00 71.56 87 GLN A O 1
ATOM 580 N N . LYS A 1 88 ? 25.811 -2.967 6.790 1.00 82.19 88 LYS A N 1
ATOM 581 C CA . LYS A 1 88 ? 26.837 -1.966 7.084 1.00 82.19 88 LYS A CA 1
ATOM 582 C C . LYS A 1 88 ? 27.313 -1.347 5.770 1.00 82.19 88 LYS A C 1
ATOM 584 O O . LYS A 1 88 ? 27.465 -2.032 4.761 1.00 82.19 88 LYS A O 1
ATOM 589 N N . ALA A 1 89 ? 27.587 -0.059 5.803 1.00 87.38 89 ALA A N 1
ATOM 590 C CA . ALA A 1 89 ? 28.235 0.664 4.728 1.00 87.38 89 ALA A CA 1
ATOM 591 C C . ALA A 1 89 ? 29.065 1.795 5.331 1.00 87.38 89 ALA A C 1
ATOM 593 O O . ALA A 1 89 ? 29.024 2.056 6.537 1.00 87.38 89 ALA A O 1
ATOM 594 N N . PHE A 1 90 ? 29.826 2.470 4.488 1.00 92.12 90 PHE A N 1
ATOM 595 C CA . PHE A 1 90 ? 30.492 3.705 4.851 1.00 92.12 90 PHE A CA 1
ATOM 596 C C . PHE A 1 90 ? 30.099 4.788 3.866 1.00 92.12 90 PHE A C 1
ATOM 598 O O . PHE A 1 90 ? 29.792 4.494 2.713 1.00 92.12 90 PHE A O 1
ATOM 605 N N . PHE A 1 91 ? 30.116 6.037 4.299 1.00 93.44 91 PHE A N 1
ATOM 606 C CA . PHE A 1 91 ? 29.962 7.151 3.384 1.00 93.44 91 PHE A CA 1
ATOM 607 C C . PHE A 1 91 ? 30.975 8.248 3.684 1.00 93.44 91 PHE A C 1
ATOM 609 O O . PHE A 1 91 ? 31.461 8.385 4.809 1.00 93.44 91 PHE A O 1
ATOM 616 N N . LEU A 1 92 ? 31.297 9.011 2.648 1.00 93.88 92 LEU A N 1
ATOM 617 C CA . LEU A 1 92 ? 32.092 10.227 2.717 1.00 93.88 92 LEU A CA 1
ATOM 618 C C . LEU A 1 92 ? 31.302 11.327 2.019 1.00 93.88 92 LEU A C 1
ATOM 620 O O . LEU A 1 92 ? 30.751 11.088 0.951 1.00 93.88 92 LEU A O 1
ATOM 624 N N . ALA A 1 93 ? 31.229 12.509 2.617 1.00 95.19 93 ALA A N 1
ATOM 625 C CA . ALA A 1 93 ? 30.499 13.632 2.044 1.00 95.19 93 ALA A CA 1
ATOM 626 C C . ALA A 1 93 ? 31.434 14.794 1.708 1.00 95.19 93 ALA A C 1
ATOM 628 O O . ALA A 1 93 ? 32.402 15.047 2.433 1.00 95.19 93 ALA A O 1
ATOM 629 N N . GLN A 1 94 ? 31.116 15.513 0.638 1.00 95.50 94 GLN A N 1
ATOM 630 C CA . GLN A 1 94 ? 31.757 16.765 0.257 1.00 95.50 94 GLN A CA 1
ATOM 631 C C . GLN A 1 94 ? 30.711 17.786 -0.201 1.00 95.50 94 GLN A C 1
ATOM 633 O O . GLN A 1 94 ? 29.693 17.424 -0.784 1.00 95.50 94 GLN A O 1
ATOM 638 N N . CYS A 1 95 ? 30.959 19.063 0.079 1.00 94.75 95 CYS A N 1
ATOM 639 C CA . CYS A 1 95 ? 30.099 20.165 -0.339 1.00 94.75 95 CYS A CA 1
ATOM 640 C C . CYS A 1 95 ? 30.688 20.857 -1.571 1.00 94.75 95 CYS A C 1
ATOM 642 O O . CYS A 1 95 ? 31.884 21.140 -1.610 1.00 94.75 95 CYS A O 1
ATOM 644 N N . SER A 1 96 ? 29.838 21.174 -2.545 1.00 87.94 96 SER A N 1
ATOM 645 C CA . SER A 1 96 ? 30.192 21.876 -3.790 1.00 87.94 96 SER A CA 1
ATOM 646 C C . SER A 1 96 ? 29.537 23.262 -3.905 1.00 87.94 96 SER A C 1
ATOM 648 O O . SER A 1 96 ? 29.393 23.803 -4.996 1.00 87.94 96 SER A O 1
ATOM 650 N N . GLY A 1 97 ? 29.133 23.855 -2.777 1.00 83.56 97 GLY A N 1
ATOM 651 C CA . GLY A 1 97 ? 28.364 25.103 -2.727 1.00 83.56 97 GLY A CA 1
ATOM 652 C C . GLY A 1 97 ? 26.876 24.864 -2.976 1.00 83.56 97 GLY A C 1
ATOM 653 O O . GLY A 1 97 ? 26.070 25.115 -2.089 1.00 83.56 97 GLY A O 1
ATOM 654 N N . GLU A 1 98 ? 26.527 24.303 -4.134 1.00 91.12 98 GLU A N 1
ATOM 655 C CA . GLU A 1 98 ? 25.130 24.047 -4.524 1.00 91.12 98 GLU A CA 1
ATOM 656 C C . GLU A 1 98 ? 24.621 22.660 -4.108 1.00 91.12 98 GLU A C 1
ATOM 658 O O . GLU A 1 98 ? 23.418 22.461 -3.938 1.00 91.12 98 GLU A O 1
ATOM 663 N N . TYR A 1 99 ? 25.528 21.698 -3.912 1.00 93.31 99 TYR A N 1
ATOM 664 C CA . TYR A 1 99 ? 25.164 20.321 -3.591 1.00 93.31 99 TYR A CA 1
ATOM 665 C C . TYR A 1 99 ? 26.058 19.705 -2.515 1.00 93.31 99 TYR A C 1
ATOM 667 O O . TYR A 1 99 ? 27.249 20.022 -2.413 1.00 93.31 99 TYR A O 1
ATOM 675 N N . VAL A 1 100 ? 25.498 18.751 -1.773 1.00 93.38 100 VAL A N 1
ATOM 676 C CA . VAL A 1 100 ? 26.250 17.743 -1.024 1.00 93.38 100 VAL A CA 1
ATOM 677 C C . VAL A 1 100 ? 26.395 16.515 -1.912 1.00 93.38 100 VAL A C 1
ATOM 679 O O . VAL A 1 100 ? 25.404 15.880 -2.267 1.00 93.38 100 VAL A O 1
ATOM 682 N N . GLU A 1 101 ? 27.628 16.149 -2.235 1.00 93.81 101 GLU A N 1
ATOM 683 C CA . GLU A 1 101 ? 27.939 14.860 -2.839 1.00 93.81 101 GLU A CA 1
ATOM 684 C C . GLU A 1 101 ? 28.291 13.860 -1.732 1.00 93.81 101 GLU A C 1
ATOM 686 O O . GLU A 1 101 ? 29.243 14.048 -0.973 1.00 93.81 101 GLU A O 1
ATOM 691 N N . MET A 1 102 ? 27.508 12.791 -1.632 1.00 91.69 102 MET A N 1
ATOM 692 C CA . MET A 1 102 ? 27.713 11.665 -0.730 1.00 91.69 102 MET A CA 1
ATOM 693 C C . MET A 1 102 ? 28.205 10.448 -1.514 1.00 91.69 102 MET A C 1
ATOM 695 O O . MET A 1 102 ? 27.506 9.903 -2.363 1.00 91.69 102 MET A O 1
ATOM 699 N N . LEU A 1 103 ? 29.401 9.979 -1.186 1.00 91.12 103 LEU A N 1
ATOM 700 C CA . LEU A 1 103 ? 30.031 8.798 -1.760 1.00 91.12 103 LEU A CA 1
ATOM 701 C C . LEU A 1 103 ? 29.773 7.593 -0.852 1.00 91.12 103 LEU A C 1
ATOM 703 O O . LEU A 1 103 ? 30.350 7.513 0.232 1.00 91.12 103 LEU A O 1
ATOM 707 N N . TYR A 1 104 ? 28.925 6.656 -1.281 1.00 88.50 104 TYR A N 1
ATOM 708 C CA . TYR A 1 104 ? 28.609 5.442 -0.521 1.00 88.50 104 TYR A CA 1
ATOM 709 C C . TYR A 1 104 ? 29.531 4.281 -0.891 1.00 88.50 104 TYR A C 1
ATOM 711 O O . TYR A 1 104 ? 29.697 3.946 -2.061 1.00 88.50 104 TYR A O 1
ATOM 719 N N . TYR A 1 105 ? 30.084 3.617 0.116 1.00 88.31 105 TYR A N 1
ATOM 720 C CA . TYR A 1 105 ? 30.957 2.458 -0.007 1.00 88.31 105 TYR A CA 1
ATOM 721 C C . TYR A 1 105 ? 30.262 1.257 0.653 1.00 88.31 105 TYR A C 1
ATOM 723 O O . TYR A 1 105 ? 30.036 1.286 1.869 1.00 88.31 105 TYR A O 1
ATOM 731 N N . PRO A 1 106 ? 29.914 0.198 -0.103 1.00 81.88 106 PRO A N 1
ATOM 732 C CA . PRO A 1 106 ? 29.409 -1.045 0.480 1.00 81.88 106 PRO A CA 1
ATOM 733 C C . PRO A 1 106 ? 30.394 -1.571 1.530 1.00 81.88 106 PRO A C 1
ATOM 735 O O . PRO A 1 106 ? 31.604 -1.415 1.341 1.00 81.88 106 PRO A O 1
ATOM 738 N N . ALA A 1 107 ? 29.919 -2.193 2.619 1.00 76.62 107 ALA A N 1
ATOM 739 C CA . ALA A 1 107 ? 30.827 -2.747 3.624 1.00 76.62 107 ALA A CA 1
ATOM 740 C C . ALA A 1 107 ? 31.737 -3.821 3.017 1.00 76.62 107 ALA A C 1
ATOM 742 O O . ALA A 1 107 ? 31.390 -4.991 2.891 1.00 76.62 107 ALA A O 1
ATOM 743 N N . THR A 1 108 ? 32.948 -3.399 2.687 1.00 69.56 108 THR A N 1
ATOM 744 C CA . THR A 1 108 ? 34.139 -4.219 2.834 1.00 69.56 108 THR A CA 1
ATOM 745 C C . THR A 1 108 ? 34.711 -3.901 4.213 1.00 69.56 108 THR A C 1
ATOM 747 O O . THR A 1 108 ? 34.453 -2.821 4.749 1.00 69.56 108 THR A O 1
ATOM 750 N N . ASP A 1 109 ? 35.474 -4.807 4.816 1.00 62.69 109 ASP A N 1
ATOM 751 C CA . ASP A 1 109 ? 35.973 -4.689 6.199 1.00 62.69 109 ASP A CA 1
ATOM 752 C C . ASP A 1 109 ? 36.921 -3.487 6.460 1.00 62.69 109 ASP A C 1
ATOM 754 O O . ASP A 1 109 ? 37.655 -3.470 7.444 1.00 62.69 109 ASP A O 1
ATOM 758 N N . SER A 1 110 ? 36.966 -2.470 5.588 1.00 74.44 110 SER A N 1
ATOM 759 C CA . SER A 1 110 ? 38.027 -1.461 5.552 1.00 74.44 110 SER A CA 1
ATOM 760 C C . SER A 1 110 ? 37.595 -0.004 5.306 1.00 74.44 110 SER A C 1
ATOM 762 O O . SER A 1 110 ? 38.426 0.816 4.907 1.00 74.44 110 SER A O 1
ATOM 764 N N . GLY A 1 111 ? 36.347 0.371 5.601 1.00 88.19 111 GLY A N 1
ATOM 765 C CA . GLY A 1 111 ? 35.912 1.773 5.524 1.00 88.19 111 GLY A CA 1
ATOM 766 C C . GLY A 1 111 ? 35.592 2.239 4.099 1.00 88.19 111 GLY A C 1
ATOM 767 O O . GLY A 1 111 ? 35.088 1.473 3.283 1.00 88.19 111 GLY A O 1
ATOM 768 N N . CYS A 1 112 ? 35.903 3.499 3.785 1.00 91.19 112 CYS A N 1
ATOM 769 C CA . CYS A 1 112 ? 35.630 4.150 2.496 1.00 91.19 112 CYS A CA 1
ATOM 770 C C . CYS A 1 112 ? 36.706 3.802 1.463 1.00 91.19 112 CYS A C 1
ATOM 772 O O . CYS A 1 112 ? 37.424 4.667 0.960 1.00 91.19 112 CYS A O 1
ATOM 774 N N . ARG A 1 113 ? 36.877 2.504 1.207 1.00 89.06 113 ARG A N 1
ATOM 775 C CA . ARG A 1 113 ? 37.807 1.962 0.213 1.00 89.06 113 ARG A CA 1
ATOM 776 C C . ARG A 1 113 ? 37.024 1.264 -0.892 1.00 89.06 113 ARG A C 1
ATOM 778 O O . ARG A 1 113 ? 36.008 0.627 -0.635 1.00 89.06 113 ARG A O 1
ATOM 785 N N . GLY A 1 114 ? 37.528 1.351 -2.120 1.00 86.25 114 GLY A N 1
ATOM 786 C CA . GLY A 1 114 ? 36.879 0.789 -3.306 1.00 86.25 114 GLY A CA 1
ATOM 787 C C . GLY A 1 114 ? 36.148 1.842 -4.136 1.00 86.25 114 GLY A C 1
ATOM 788 O O . GLY A 1 114 ? 36.375 3.038 -3.972 1.00 86.25 114 GLY A O 1
ATOM 789 N N . LYS A 1 115 ? 35.308 1.382 -5.067 1.00 84.81 115 LYS A N 1
ATOM 790 C CA . LYS A 1 115 ? 34.532 2.252 -5.956 1.00 84.81 115 LYS A CA 1
ATOM 791 C C . LYS A 1 115 ? 33.272 2.730 -5.217 1.00 84.81 115 LYS A C 1
ATOM 793 O O . LYS A 1 115 ? 32.444 1.873 -4.902 1.00 84.81 115 LYS A O 1
ATOM 798 N N . PRO A 1 116 ? 33.122 4.035 -4.929 1.00 88.50 116 PRO A N 1
ATOM 799 C CA . PRO A 1 116 ? 31.900 4.537 -4.325 1.00 88.50 116 PRO A CA 1
ATOM 800 C C . PRO A 1 116 ? 30.740 4.557 -5.323 1.00 88.50 116 PRO A C 1
ATOM 802 O O . PRO A 1 116 ? 30.943 4.580 -6.539 1.00 88.50 116 PRO A O 1
ATOM 805 N N . VAL A 1 117 ? 29.529 4.615 -4.782 1.00 82.88 117 VAL A N 1
ATOM 806 C CA . VAL A 1 117 ? 28.311 5.012 -5.487 1.00 82.88 117 VAL A CA 1
ATOM 807 C C . VAL A 1 117 ? 28.019 6.466 -5.095 1.00 82.88 117 VAL A C 1
ATOM 809 O O . VAL A 1 117 ? 27.651 6.701 -3.939 1.00 82.88 117 VAL A O 1
ATOM 812 N N . PRO A 1 118 ? 28.239 7.446 -5.990 1.00 85.31 118 PRO A N 1
ATOM 813 C CA . PRO A 1 118 ? 27.949 8.844 -5.697 1.00 85.31 118 PRO A CA 1
ATOM 814 C C . PRO A 1 118 ? 26.437 9.083 -5.632 1.00 85.31 118 PRO A C 1
ATOM 816 O O . PRO A 1 118 ? 25.660 8.464 -6.358 1.00 85.31 118 PRO A O 1
ATOM 819 N N . GLN A 1 119 ? 26.031 9.982 -4.744 1.00 85.94 119 GLN A N 1
ATOM 820 C CA . GLN A 1 119 ? 24.680 10.516 -4.599 1.00 85.94 119 GLN A CA 1
ATOM 821 C C . GLN A 1 119 ? 24.808 12.019 -4.390 1.00 85.94 119 GLN A C 1
ATOM 823 O O . GLN A 1 119 ? 25.665 12.454 -3.626 1.00 85.94 119 GLN A O 1
ATOM 828 N N . VAL A 1 120 ? 23.979 12.813 -5.052 1.00 88.81 120 VAL A N 1
ATOM 829 C CA . VAL A 1 120 ? 24.072 14.274 -5.001 1.00 88.81 120 VAL A CA 1
ATOM 830 C C . VAL A 1 120 ? 22.747 14.824 -4.501 1.00 88.81 120 VAL A C 1
ATOM 832 O O . VAL A 1 120 ? 21.687 14.429 -4.982 1.00 88.81 120 VAL A O 1
ATOM 835 N N . TYR A 1 121 ? 22.815 15.726 -3.530 1.00 90.44 121 TYR A N 1
ATOM 836 C CA . TYR A 1 121 ? 21.649 16.329 -2.896 1.00 90.44 121 TYR A CA 1
ATOM 837 C C . TYR A 1 121 ? 21.766 17.849 -2.922 1.00 90.44 121 TYR A C 1
ATOM 839 O O . TYR A 1 121 ? 22.847 18.361 -2.624 1.00 90.44 121 TYR A O 1
ATOM 847 N N . PRO A 1 122 ? 20.691 18.583 -3.245 1.00 92.38 122 PRO A N 1
ATOM 848 C CA . PRO A 1 122 ? 20.744 20.034 -3.276 1.00 92.38 122 PRO A CA 1
ATOM 849 C C . PRO A 1 122 ? 20.909 20.606 -1.861 1.00 92.38 122 PRO A C 1
ATOM 851 O O . PRO A 1 122 ? 20.352 20.095 -0.884 1.00 92.38 122 PRO A O 1
ATOM 854 N N . VAL A 1 123 ? 21.694 21.674 -1.760 1.00 93.38 123 VAL A N 1
ATOM 855 C CA . VAL A 1 123 ? 21.905 22.474 -0.547 1.00 93.38 123 VAL A CA 1
ATOM 856 C C . VAL A 1 123 ? 20.955 23.665 -0.578 1.00 93.38 123 VAL A C 1
ATOM 858 O O . VAL A 1 123 ? 20.601 24.153 -1.646 1.00 93.38 123 VAL A O 1
ATOM 861 N N . GLU A 1 124 ? 20.495 24.106 0.591 1.00 92.81 124 GLU A N 1
ATOM 862 C CA . GLU A 1 124 ? 19.562 25.229 0.755 1.00 92.81 124 GLU A CA 1
ATOM 863 C C . GLU A 1 124 ? 18.218 25.051 0.026 1.00 92.81 124 GLU A C 1
ATOM 865 O O . GLU A 1 124 ? 17.435 25.994 -0.119 1.00 92.81 124 GLU A O 1
ATOM 870 N N . LYS A 1 125 ? 17.897 23.808 -0.351 1.00 92.00 125 LYS A N 1
ATOM 871 C CA . LYS A 1 125 ? 16.610 23.409 -0.919 1.00 92.00 125 LYS A CA 1
ATOM 872 C C . LYS A 1 125 ? 15.995 22.272 -0.122 1.00 92.00 125 LYS A C 1
ATOM 874 O O . LYS A 1 125 ? 16.687 21.404 0.410 1.00 92.00 125 LYS A O 1
ATOM 879 N N . CYS A 1 126 ? 14.673 22.290 -0.053 1.00 89.50 126 CYS A N 1
ATOM 880 C CA . CYS A 1 126 ? 13.894 21.227 0.556 1.00 89.50 126 CYS A CA 1
ATOM 881 C C . CYS A 1 126 ? 13.634 20.153 -0.491 1.00 89.50 126 CYS A C 1
ATOM 883 O O . CYS A 1 126 ? 13.055 20.431 -1.541 1.00 89.50 126 CYS A O 1
ATOM 885 N N . PHE A 1 127 ? 14.026 18.926 -0.187 1.00 87.62 127 PHE A N 1
ATOM 886 C CA . PHE A 1 127 ? 13.735 17.776 -1.030 1.00 87.62 127 PHE A CA 1
ATOM 887 C C . PHE A 1 127 ? 13.239 16.629 -0.161 1.00 87.62 127 PHE A C 1
ATOM 889 O O . PHE A 1 127 ? 13.582 16.521 1.017 1.00 87.62 127 PHE A O 1
ATOM 896 N N . GLN A 1 128 ? 12.420 15.760 -0.733 1.00 82.19 128 GLN A N 1
ATOM 897 C CA . GLN A 1 128 ? 11.907 14.592 -0.034 1.00 82.19 128 GLN A CA 1
ATOM 898 C C . GLN A 1 128 ? 12.381 13.335 -0.763 1.00 82.19 128 GLN A C 1
ATOM 900 O O . GLN A 1 128 ? 11.865 13.022 -1.838 1.00 82.19 128 GLN A O 1
ATOM 905 N N . PRO A 1 129 ? 13.370 12.607 -0.216 1.00 76.69 129 PRO A N 1
ATOM 906 C CA . PRO A 1 129 ? 13.691 11.287 -0.732 1.00 76.69 129 PRO A CA 1
ATOM 907 C C . PRO A 1 129 ? 12.450 10.367 -0.742 1.00 76.69 129 PRO A C 1
ATOM 909 O O . PRO A 1 129 ? 11.551 10.516 0.094 1.00 76.69 129 PRO A O 1
ATOM 912 N N . PRO A 1 130 ? 12.379 9.388 -1.663 1.00 67.38 130 PRO A N 1
ATOM 913 C CA . PRO A 1 130 ? 11.258 8.456 -1.729 1.00 67.38 130 PRO A CA 1
ATOM 914 C C . PRO A 1 130 ? 11.027 7.751 -0.391 1.00 67.38 130 PRO A C 1
ATOM 916 O O . PRO A 1 130 ? 11.939 7.134 0.168 1.00 67.38 130 PRO A O 1
ATOM 919 N N . ALA A 1 131 ? 9.792 7.826 0.114 1.00 65.25 131 ALA A N 1
ATOM 920 C CA . ALA A 1 131 ? 9.439 7.325 1.438 1.00 65.25 131 ALA A CA 1
ATOM 921 C C . ALA A 1 131 ? 10.416 7.810 2.529 1.00 65.25 131 ALA A C 1
ATOM 923 O O . ALA A 1 131 ? 10.965 6.998 3.280 1.00 65.25 131 ALA A O 1
ATOM 924 N N . SER A 1 132 ? 10.641 9.116 2.644 1.00 74.06 132 SER A N 1
ATOM 925 C CA . SER A 1 132 ? 11.289 9.709 3.815 1.00 74.06 132 SER A CA 1
ATOM 926 C C . SER A 1 132 ? 10.602 10.993 4.275 1.00 74.06 132 SER A C 1
ATOM 928 O O . SER A 1 132 ? 9.678 11.501 3.639 1.00 74.06 132 SER A O 1
ATOM 930 N N . GLU A 1 133 ? 11.078 11.517 5.403 1.00 84.38 133 GLU A N 1
ATOM 931 C CA . GLU A 1 133 ? 10.829 12.898 5.815 1.00 84.38 133 GLU A CA 1
ATOM 932 C C . GLU A 1 133 ? 11.454 13.875 4.810 1.00 84.38 133 GLU A C 1
ATOM 934 O O . GLU A 1 133 ? 12.378 13.509 4.074 1.00 84.38 133 GLU A O 1
ATOM 939 N N . THR A 1 134 ? 10.959 15.111 4.793 1.00 87.62 134 THR A N 1
ATOM 940 C CA . THR A 1 134 ? 11.566 16.197 4.019 1.00 87.62 134 THR A CA 1
ATOM 941 C C . THR A 1 134 ? 12.926 16.529 4.619 1.00 87.62 134 THR A C 1
ATOM 943 O O . THR A 1 134 ? 13.068 16.614 5.839 1.00 87.62 134 THR A O 1
ATOM 946 N N . ILE A 1 135 ? 13.933 16.713 3.775 1.00 90.62 135 ILE A N 1
ATOM 947 C CA . ILE A 1 135 ? 15.309 17.000 4.163 1.00 90.62 135 ILE A CA 1
ATOM 948 C C . ILE A 1 135 ? 15.696 18.387 3.650 1.00 90.62 135 ILE A C 1
ATOM 950 O O . ILE A 1 135 ? 15.347 18.781 2.539 1.00 90.62 135 ILE A O 1
ATOM 954 N N . PHE A 1 136 ? 16.439 19.109 4.482 1.00 93.94 136 PHE A N 1
ATOM 955 C CA . PHE A 1 136 ? 17.133 20.342 4.148 1.00 93.94 136 PHE A CA 1
ATOM 956 C C . PHE A 1 136 ? 18.601 20.187 4.500 1.00 93.94 136 PHE A C 1
ATOM 958 O O . PHE A 1 136 ? 18.932 19.787 5.623 1.00 93.94 136 PHE A O 1
ATOM 965 N N . LEU A 1 137 ? 19.473 20.518 3.557 1.00 94.69 137 LEU A N 1
ATOM 966 C CA . LEU A 1 137 ? 20.912 20.464 3.759 1.00 94.69 137 LEU A CA 1
ATOM 967 C C . LEU A 1 137 ? 21.481 21.877 3.766 1.00 94.69 137 LEU A C 1
ATOM 969 O O . LEU A 1 137 ? 21.161 22.668 2.885 1.00 94.69 137 LEU A O 1
ATOM 973 N N . THR A 1 138 ? 22.351 22.188 4.722 1.00 94.94 138 THR A N 1
ATOM 974 C CA . THR A 1 138 ? 23.226 23.367 4.643 1.00 94.94 138 THR A CA 1
ATOM 975 C C . THR A 1 138 ? 24.676 22.928 4.676 1.00 94.94 138 THR A C 1
ATOM 977 O O . THR A 1 138 ? 25.013 21.951 5.339 1.00 94.94 138 THR A O 1
ATOM 980 N N . CYS A 1 139 ? 25.542 23.639 3.964 1.00 95.06 139 CYS A N 1
ATOM 981 C CA . CYS A 1 139 ? 26.971 23.352 3.936 1.00 95.06 139 CYS A CA 1
ATOM 982 C C . CYS A 1 139 ? 27.756 24.407 4.708 1.00 95.06 139 CYS A C 1
ATOM 984 O O . CYS A 1 139 ? 27.469 25.601 4.633 1.00 95.06 139 CYS A O 1
ATOM 986 N N . SER A 1 140 ? 28.794 23.960 5.404 1.00 94.25 140 SER A N 1
ATOM 987 C CA . SER A 1 140 ? 29.880 24.795 5.893 1.00 94.25 140 SER A CA 1
ATOM 988 C C . SER A 1 140 ? 31.206 24.326 5.280 1.00 94.25 140 SER A C 1
ATOM 990 O O . SER A 1 140 ? 31.241 23.473 4.392 1.00 94.25 140 SER A O 1
ATOM 992 N N . LYS A 1 141 ? 32.319 24.914 5.727 1.00 93.12 141 LYS A N 1
ATOM 993 C CA . LYS A 1 141 ? 33.659 24.518 5.279 1.00 93.12 141 LYS A CA 1
ATOM 994 C C . LYS A 1 141 ? 34.038 23.107 5.741 1.00 93.12 141 LYS A C 1
ATOM 996 O O . LYS A 1 141 ? 34.730 22.401 5.013 1.00 93.12 141 LYS A O 1
ATOM 1001 N N . ASP A 1 142 ? 33.614 22.724 6.944 1.00 95.25 142 ASP A N 1
ATOM 1002 C CA . ASP A 1 142 ? 34.105 21.523 7.630 1.00 95.25 142 ASP A CA 1
ATOM 1003 C C . ASP A 1 142 ? 33.010 20.463 7.834 1.00 95.25 142 ASP A C 1
ATOM 1005 O O . ASP A 1 142 ? 33.306 19.295 8.102 1.00 95.25 142 ASP A O 1
ATOM 1009 N N . ASP A 1 143 ? 31.743 20.844 7.688 1.00 95.31 143 ASP A N 1
ATOM 1010 C CA . ASP A 1 143 ? 30.585 19.980 7.879 1.00 95.31 143 ASP A CA 1
ATOM 1011 C C . ASP A 1 143 ? 29.429 20.349 6.938 1.00 95.31 143 ASP A C 1
ATOM 1013 O O . ASP A 1 143 ? 29.441 21.369 6.251 1.00 95.31 143 ASP A O 1
ATOM 1017 N N . PHE A 1 144 ? 28.423 19.484 6.894 1.00 95.00 144 PHE A N 1
ATOM 1018 C CA . PHE A 1 144 ? 27.096 19.842 6.419 1.00 95.00 144 PHE A CA 1
ATOM 1019 C C . PHE A 1 144 ? 26.075 19.512 7.503 1.00 95.00 144 PHE A C 1
ATOM 1021 O O . PHE A 1 144 ? 26.239 18.550 8.259 1.00 95.00 144 PHE A O 1
ATOM 1028 N N . ASN A 1 145 ? 25.024 20.315 7.598 1.00 95.19 145 ASN A N 1
ATOM 1029 C CA . ASN A 1 145 ? 23.922 20.068 8.506 1.00 95.19 145 ASN A CA 1
ATOM 1030 C C . ASN A 1 145 ? 22.758 19.439 7.744 1.00 95.19 145 ASN A C 1
ATOM 1032 O O . ASN A 1 145 ? 22.310 19.968 6.731 1.00 95.19 145 ASN A O 1
ATOM 1036 N N . VAL A 1 146 ? 22.248 18.331 8.268 1.00 93.88 146 VAL A N 1
ATOM 1037 C CA . VAL A 1 146 ? 21.037 17.664 7.803 1.00 93.88 146 VAL A CA 1
ATOM 1038 C C . VAL A 1 146 ? 19.915 18.021 8.760 1.00 93.88 146 VAL A C 1
ATOM 1040 O O . VAL A 1 146 ? 19.913 17.567 9.904 1.00 93.88 146 VAL A O 1
ATOM 1043 N N . THR A 1 147 ? 18.945 18.804 8.300 1.00 93.25 147 THR A N 1
ATOM 1044 C CA . THR A 1 147 ? 17.705 19.040 9.045 1.00 93.25 147 THR A CA 1
ATOM 1045 C C . THR A 1 147 ? 16.582 18.239 8.404 1.00 93.25 147 THR A C 1
ATOM 1047 O O . THR A 1 147 ? 16.319 18.396 7.215 1.00 93.25 147 THR A O 1
ATOM 1050 N N . THR A 1 148 ? 15.916 17.379 9.173 1.00 90.88 148 THR A N 1
ATOM 1051 C CA . THR A 1 148 ? 14.720 16.670 8.708 1.00 90.88 148 THR A CA 1
ATOM 1052 C C . THR A 1 148 ? 13.464 17.331 9.260 1.00 90.88 148 THR A C 1
ATOM 1054 O O . THR A 1 148 ? 13.417 17.781 10.412 1.00 90.88 148 THR A O 1
ATOM 1057 N N . PHE A 1 149 ? 12.439 17.391 8.421 1.00 88.81 149 PHE A N 1
ATOM 1058 C CA . PHE A 1 149 ? 11.154 18.002 8.702 1.00 88.81 149 PHE A CA 1
ATOM 1059 C C . PHE A 1 149 ? 10.076 16.934 8.619 1.00 88.81 149 PHE A C 1
ATOM 1061 O O . PHE A 1 149 ? 9.922 16.234 7.616 1.00 88.81 149 PHE A O 1
ATOM 1068 N N . SER A 1 150 ? 9.312 16.818 9.697 1.00 85.06 150 SER A N 1
ATOM 1069 C CA . SER A 1 150 ? 8.175 15.918 9.753 1.00 85.06 150 SER A CA 1
ATOM 1070 C C . SER A 1 150 ? 6.931 16.648 9.271 1.00 85.06 150 SER A C 1
ATOM 1072 O O . SER A 1 150 ? 6.479 17.601 9.910 1.00 85.06 150 SER A O 1
ATOM 1074 N N . ALA A 1 151 ? 6.339 16.131 8.197 1.00 82.81 151 ALA A N 1
ATOM 1075 C CA . ALA A 1 151 ? 4.988 16.477 7.769 1.00 82.81 151 ALA A CA 1
ATOM 1076 C C . ALA A 1 151 ? 3.903 15.763 8.600 1.00 82.81 151 ALA A C 1
ATOM 1078 O O . ALA A 1 151 ? 2.717 15.969 8.368 1.00 82.81 151 ALA A O 1
ATOM 1079 N N . LYS A 1 152 ? 4.278 14.928 9.583 1.00 89.81 152 LYS A N 1
ATOM 1080 C CA . LYS A 1 152 ? 3.300 14.216 10.412 1.00 89.81 152 LYS A CA 1
ATOM 1081 C C . LYS A 1 152 ? 2.405 15.207 11.159 1.00 89.81 152 LYS A C 1
ATOM 1083 O O . LYS A 1 152 ? 2.927 16.095 11.846 1.00 89.81 152 LYS A O 1
ATOM 1088 N N . PRO A 1 153 ? 1.079 15.037 11.094 1.00 92.25 153 PRO A N 1
ATOM 1089 C CA . PRO A 1 153 ? 0.163 15.855 11.862 1.00 92.25 153 PRO A CA 1
ATOM 1090 C C . PRO A 1 153 ? 0.279 15.520 13.360 1.00 92.25 153 PRO A C 1
ATOM 1092 O O . PRO A 1 153 ? 0.783 14.453 13.737 1.00 92.25 153 PRO A O 1
ATOM 1095 N N . PRO A 1 154 ? -0.204 16.404 14.249 1.00 92.38 154 PRO A N 1
ATOM 1096 C CA . PRO A 1 154 ? -0.388 16.063 15.653 1.00 92.38 154 PRO A CA 1
ATOM 1097 C C . PRO A 1 154 ? -1.294 14.837 15.799 1.00 92.38 154 PRO A C 1
ATOM 1099 O O . PRO A 1 154 ? -2.311 14.735 15.110 1.00 92.38 154 PRO A O 1
ATOM 1102 N N . ALA A 1 155 ? -0.951 13.935 16.721 1.00 94.88 155 ALA A N 1
ATOM 1103 C CA . ALA A 1 155 ? -1.803 12.791 17.027 1.00 94.88 155 ALA A CA 1
ATOM 1104 C C . ALA A 1 155 ? -3.182 13.253 17.552 1.00 94.88 155 ALA A C 1
ATOM 1106 O O . ALA A 1 155 ? -3.249 14.283 18.241 1.00 94.88 155 ALA A O 1
ATOM 1107 N N . PRO A 1 156 ? -4.267 12.505 17.273 1.00 97.06 156 PRO A N 1
ATOM 1108 C CA . PRO A 1 156 ? -5.598 12.834 17.776 1.00 97.06 156 PRO A CA 1
ATOM 1109 C C . PRO A 1 156 ? -5.661 12.824 19.307 1.00 97.06 156 PRO A C 1
ATOM 1111 O O . PRO A 1 156 ? -4.853 12.176 19.975 1.00 97.06 156 PRO A O 1
ATOM 1114 N N . ARG A 1 157 ? -6.632 13.551 19.863 1.00 97.38 157 ARG A N 1
ATOM 1115 C CA . ARG A 1 157 ? -6.844 13.710 21.311 1.00 97.38 157 ARG A CA 1
ATOM 1116 C C . ARG A 1 157 ? -8.267 13.328 21.694 1.00 97.38 157 ARG A C 1
ATOM 1118 O O . ARG A 1 157 ? -9.139 13.265 20.827 1.00 97.38 157 ARG A O 1
ATOM 1125 N N . GLN A 1 158 ? -8.513 13.154 22.995 1.00 97.25 158 GLN A N 1
ATOM 1126 C CA . GLN A 1 158 ? -9.856 12.909 23.535 1.00 97.25 158 GLN A CA 1
ATOM 1127 C C . GLN A 1 158 ? -10.491 11.661 22.911 1.00 97.25 158 GLN A C 1
ATOM 1129 O O . GLN A 1 158 ? -11.653 11.675 22.503 1.00 97.25 158 GLN A O 1
ATOM 1134 N N . LEU A 1 159 ? -9.705 10.587 22.787 1.00 98.06 159 LEU A N 1
ATOM 1135 C CA . LEU A 1 159 ? -10.213 9.328 22.258 1.00 98.06 159 LEU A CA 1
ATOM 1136 C C . LEU A 1 159 ? -11.265 8.756 23.215 1.00 98.06 159 LEU A C 1
ATOM 1138 O O . LEU A 1 159 ? -10.972 8.429 24.365 1.00 98.06 159 LEU A O 1
ATOM 1142 N N . LEU A 1 160 ? -12.480 8.586 22.707 1.00 97.88 160 LEU A N 1
ATOM 1143 C CA . LEU A 1 160 ? -13.585 7.934 23.395 1.00 97.88 160 LEU A CA 1
ATOM 1144 C C . LEU A 1 160 ? -14.022 6.710 22.597 1.00 97.88 160 LEU A C 1
ATOM 1146 O O . LEU A 1 160 ? -14.027 6.717 21.364 1.00 97.88 160 LEU A O 1
ATOM 1150 N N . CYS A 1 161 ? -14.438 5.667 23.309 1.00 97.94 161 CYS A N 1
ATOM 1151 C CA . CYS A 1 161 ? -15.135 4.545 22.706 1.00 97.94 161 CYS A CA 1
ATOM 1152 C C . CYS A 1 161 ? -16.285 4.058 23.595 1.00 97.94 161 CYS A C 1
ATOM 1154 O O . CYS A 1 161 ? -16.292 4.276 24.808 1.00 97.94 161 CYS A O 1
ATOM 1156 N N . SER A 1 162 ? -17.274 3.403 22.992 1.00 97.06 162 SER A N 1
ATOM 1157 C CA . SER A 1 162 ? -18.382 2.761 23.702 1.00 97.06 162 SER A CA 1
ATOM 1158 C C . SER A 1 162 ? -18.953 1.583 22.908 1.00 97.06 162 SER A C 1
ATOM 1160 O O . SER A 1 162 ? -18.868 1.531 21.680 1.00 97.06 162 SER A O 1
ATOM 1162 N N . GLY A 1 163 ? -19.522 0.604 23.614 1.00 93.12 163 GLY A N 1
ATOM 1163 C CA . GLY A 1 163 ? -20.207 -0.537 23.004 1.00 93.12 163 GLY A CA 1
ATOM 1164 C C . GLY A 1 163 ? -21.553 -0.126 22.426 1.00 93.12 163 GLY A C 1
ATOM 1165 O O . GLY A 1 163 ? -22.540 -0.098 23.152 1.00 93.12 163 GLY A O 1
ATOM 1166 N N . ALA A 1 164 ? -21.592 0.192 21.134 1.00 80.75 164 ALA A N 1
ATOM 1167 C CA . ALA A 1 164 ? -22.810 0.646 20.466 1.00 80.75 164 ALA A CA 1
ATOM 1168 C C . ALA A 1 164 ? -23.798 -0.499 20.207 1.00 80.75 164 ALA A C 1
ATOM 1170 O O . ALA A 1 164 ? -25.007 -0.320 20.339 1.00 80.75 164 ALA A O 1
ATOM 1171 N N . ALA A 1 165 ? -23.280 -1.677 19.846 1.00 90.00 165 ALA A N 1
ATOM 1172 C CA . ALA A 1 165 ? -24.067 -2.874 19.568 1.00 90.00 165 ALA A CA 1
ATOM 1173 C C . ALA A 1 165 ? -23.261 -4.157 19.873 1.00 90.00 165 ALA A C 1
ATOM 1175 O O . ALA A 1 165 ? -22.056 -4.084 20.147 1.00 90.00 165 ALA A O 1
ATOM 1176 N N . PRO A 1 166 ? -23.879 -5.354 19.805 1.00 89.12 166 PRO A N 1
ATOM 1177 C CA . PRO A 1 166 ? -23.199 -6.615 20.101 1.00 89.12 166 PRO A CA 1
ATOM 1178 C C . PRO A 1 166 ? -22.062 -7.008 19.154 1.00 89.12 166 PRO A C 1
ATOM 1180 O O . PRO A 1 166 ? -21.425 -8.020 19.382 1.00 89.12 166 PRO A O 1
ATOM 1183 N N . ALA A 1 167 ? -21.786 -6.259 18.089 1.00 91.69 167 ALA A N 1
ATOM 1184 C CA . ALA A 1 167 ? -20.670 -6.537 17.180 1.00 91.69 167 ALA A CA 1
ATOM 1185 C C . ALA A 1 167 ? -19.993 -5.260 16.673 1.00 91.69 167 ALA A C 1
ATOM 1187 O O . ALA A 1 167 ? -19.364 -5.256 15.611 1.00 91.69 167 ALA A O 1
ATOM 1188 N N . SER A 1 168 ? -20.154 -4.157 17.409 1.00 94.69 168 SER A N 1
ATOM 1189 C CA . SER A 1 168 ? -19.569 -2.884 17.021 1.00 94.69 168 SER A CA 1
ATOM 1190 C C . SER A 1 168 ? -19.206 -1.989 18.198 1.00 94.69 168 SER A C 1
ATOM 1192 O O . SER A 1 168 ? -19.765 -2.085 19.294 1.00 94.69 168 SER A O 1
ATOM 1194 N N . LEU A 1 169 ? -18.257 -1.094 17.941 1.00 96.50 169 LEU A N 1
ATOM 1195 C CA . LEU A 1 169 ? -17.878 -0.011 18.840 1.00 96.50 169 LEU A CA 1
ATOM 1196 C C . LEU A 1 169 ? -18.176 1.328 18.171 1.00 96.50 169 LEU A C 1
ATOM 1198 O O . LEU A 1 169 ? -17.823 1.520 17.010 1.00 96.50 169 LEU A O 1
ATOM 1202 N N . SER A 1 170 ? -18.770 2.259 18.911 1.00 97.31 170 SER A N 1
ATOM 1203 C CA . SER A 1 170 ? -18.747 3.676 18.548 1.00 97.31 170 SER A CA 1
ATOM 1204 C C . SER A 1 170 ? -17.441 4.275 19.038 1.00 97.31 170 SER A C 1
ATOM 1206 O O . SER A 1 170 ? -17.050 4.044 20.183 1.00 97.31 170 SER A O 1
ATOM 1208 N N . VAL A 1 171 ? -16.773 5.042 18.185 1.00 97.94 171 VAL A N 1
ATOM 1209 C CA . VAL A 1 171 ? -15.514 5.724 18.497 1.00 97.94 171 VAL A CA 1
ATOM 1210 C C . VAL A 1 171 ? -15.587 7.184 18.099 1.00 97.94 171 VAL A C 1
ATOM 1212 O O . VAL A 1 171 ? -16.261 7.545 17.131 1.00 97.94 171 VAL A O 1
ATOM 1215 N N . SER A 1 172 ? -14.885 8.025 18.849 1.00 98.12 172 SER A N 1
ATOM 1216 C CA . SER A 1 172 ? -14.722 9.431 18.509 1.00 98.12 172 SER A CA 1
ATOM 1217 C C . SER A 1 172 ? -13.415 10.002 19.035 1.00 98.12 172 SER A C 1
ATOM 1219 O O . SER A 1 172 ? -12.904 9.540 20.053 1.00 98.12 172 SER A O 1
ATOM 1221 N N . CYS A 1 173 ? -12.903 11.034 18.376 1.00 98.44 173 CYS A N 1
ATOM 1222 C CA . CYS A 1 173 ? -11.763 11.822 18.841 1.00 98.44 173 CYS A CA 1
ATOM 1223 C C . CYS A 1 173 ? -11.836 13.252 18.286 1.00 98.44 173 CYS A C 1
ATOM 1225 O O . CYS A 1 173 ? -12.714 13.564 17.478 1.00 98.44 173 CYS A O 1
ATOM 1227 N N . ALA A 1 174 ? -10.893 14.097 18.699 1.00 98.19 174 ALA A N 1
ATOM 1228 C CA . ALA A 1 174 ? -10.695 15.443 18.174 1.00 98.19 174 ALA A CA 1
ATOM 1229 C C . ALA A 1 174 ? -9.316 15.578 17.506 1.00 98.19 174 ALA A C 1
ATOM 1231 O O . ALA A 1 174 ? -8.317 15.027 17.987 1.00 98.19 174 ALA A O 1
ATOM 1232 N N . VAL A 1 175 ? -9.259 16.339 16.416 1.00 97.75 175 VAL A N 1
ATOM 1233 C CA . VAL A 1 175 ? -8.047 16.668 15.653 1.00 97.75 175 VAL A CA 1
ATOM 1234 C C . VAL A 1 175 ? -7.990 18.164 15.340 1.00 97.75 175 VAL A C 1
ATOM 1236 O O . VAL A 1 175 ? -8.944 18.894 15.586 1.00 97.75 175 VAL A O 1
ATOM 1239 N N . ASP A 1 176 ? -6.858 18.630 14.813 1.00 96.62 176 ASP A N 1
ATOM 1240 C CA . ASP A 1 176 ? -6.753 19.964 14.215 1.00 96.62 176 ASP A CA 1
ATOM 1241 C C . ASP A 1 176 ? -7.273 19.898 12.766 1.00 96.62 176 ASP A C 1
ATOM 1243 O O . ASP A 1 176 ? -6.574 19.342 11.907 1.00 96.62 176 ASP A O 1
ATOM 1247 N N . PRO A 1 177 ? -8.469 20.444 12.464 1.00 95.50 177 PRO A N 1
ATOM 1248 C CA . PRO A 1 177 ? -9.070 20.315 11.139 1.00 95.50 177 PRO A CA 1
ATOM 1249 C C . PRO A 1 177 ? -8.251 21.027 10.059 1.00 95.50 177 PRO A C 1
ATOM 1251 O O . PRO A 1 177 ? -8.358 20.679 8.887 1.00 95.50 177 PRO A O 1
ATOM 1254 N N . THR A 1 178 ? -7.380 21.978 10.418 1.00 94.50 178 THR A N 1
ATOM 1255 C CA . THR A 1 178 ? -6.525 22.671 9.441 1.00 94.50 178 THR A CA 1
ATOM 1256 C C . THR A 1 178 ? -5.404 21.785 8.900 1.00 94.50 178 THR A C 1
ATOM 1258 O O . THR A 1 178 ? -4.885 22.046 7.819 1.00 94.50 178 THR A O 1
ATOM 1261 N N . ARG A 1 179 ? -5.044 20.718 9.626 1.00 93.56 179 ARG A N 1
ATOM 1262 C CA . ARG A 1 179 ? -3.925 19.821 9.291 1.00 93.56 179 ARG A CA 1
ATOM 1263 C C . ARG A 1 179 ? -4.342 18.385 9.024 1.00 93.56 179 ARG A C 1
ATOM 1265 O O . ARG A 1 179 ? -3.548 17.634 8.471 1.00 93.56 179 ARG A O 1
ATOM 1272 N N . VAL A 1 180 ? -5.538 17.994 9.455 1.00 95.50 180 VAL A N 1
ATOM 1273 C CA . VAL A 1 180 ? -6.025 16.614 9.395 1.00 95.50 180 VAL A CA 1
ATOM 1274 C C . VAL A 1 180 ? -7.345 16.572 8.638 1.00 95.50 180 VAL A C 1
ATOM 1276 O O . VAL A 1 180 ? -8.258 17.345 8.932 1.00 95.50 180 VAL A O 1
ATOM 1279 N N . ASP A 1 181 ? -7.435 15.670 7.667 1.00 94.12 181 ASP A N 1
ATOM 1280 C CA . ASP A 1 181 ? -8.666 15.308 6.956 1.00 94.12 181 ASP A CA 1
ATOM 1281 C C . ASP A 1 181 ? -9.157 13.905 7.331 1.00 94.12 181 ASP A C 1
ATOM 1283 O O . ASP A 1 181 ? -10.360 13.661 7.356 1.00 94.12 181 ASP A O 1
ATOM 1287 N N . GLU A 1 182 ? -8.246 13.007 7.701 1.00 95.38 182 GLU A N 1
ATOM 1288 C CA . GLU A 1 182 ? -8.556 11.619 8.018 1.00 95.38 182 GLU A CA 1
ATOM 1289 C C . GLU A 1 182 ? -7.892 11.136 9.316 1.00 95.38 182 GLU A C 1
ATOM 1291 O O . GLU A 1 182 ? -6.791 11.534 9.703 1.00 95.38 182 GLU A O 1
ATOM 1296 N N . VAL A 1 183 ? -8.576 10.218 9.993 1.00 97.06 183 VAL A N 1
ATOM 1297 C CA . VAL A 1 183 ? -8.091 9.469 11.149 1.00 97.06 183 VAL A CA 1
ATOM 1298 C C . VAL A 1 183 ? -8.265 7.975 10.904 1.00 97.06 183 VAL A C 1
ATOM 1300 O O . VAL A 1 183 ? -9.280 7.549 10.365 1.00 97.06 183 VAL A O 1
ATOM 1303 N N . SER A 1 184 ? -7.305 7.172 11.363 1.00 97.19 184 SER A N 1
ATOM 1304 C CA . SER A 1 184 ? -7.437 5.717 11.452 1.00 97.19 184 SER A CA 1
ATOM 1305 C C . SER A 1 184 ? -7.597 5.293 12.911 1.00 97.19 184 SER A C 1
ATOM 1307 O O . SER A 1 184 ? -6.750 5.606 13.757 1.00 97.19 184 SER A O 1
ATOM 1309 N N . PHE A 1 185 ? -8.685 4.581 13.203 1.00 97.81 185 PHE A N 1
ATOM 1310 C CA . PHE A 1 185 ? -8.900 3.881 14.464 1.00 97.81 185 PHE A CA 1
ATOM 1311 C C . PHE A 1 185 ? -8.350 2.462 14.352 1.00 97.81 185 PHE A C 1
ATOM 1313 O O . PHE A 1 185 ? -8.829 1.658 13.555 1.00 97.81 185 PHE A O 1
ATOM 1320 N N . GLU A 1 186 ? -7.365 2.150 15.182 1.00 97.75 186 GLU A N 1
ATOM 1321 C CA . GLU A 1 186 ? -6.692 0.857 15.224 1.00 97.75 186 GLU A CA 1
ATOM 1322 C C . GLU A 1 186 ? -7.247 0.045 16.396 1.00 97.75 186 GLU A C 1
ATOM 1324 O O . GLU A 1 186 ? -7.291 0.533 17.526 1.00 97.75 186 GLU A O 1
ATOM 1329 N N . VAL A 1 187 ? -7.677 -1.191 16.155 1.00 97.69 187 VAL A N 1
ATOM 1330 C CA . VAL A 1 187 ? -8.412 -1.994 17.141 1.00 97.69 187 VAL A CA 1
ATOM 1331 C C . VAL A 1 187 ? -7.735 -3.335 17.347 1.00 97.69 187 VAL A C 1
ATOM 1333 O O . VAL A 1 187 ? -7.471 -4.073 16.397 1.00 97.69 187 VAL A O 1
ATOM 1336 N N . GLY A 1 188 ? -7.482 -3.666 18.609 1.00 97.12 188 GLY A N 1
ATOM 1337 C CA . GLY A 1 188 ? -6.872 -4.920 19.032 1.00 97.12 188 GLY A CA 1
ATOM 1338 C C . GLY A 1 188 ? -7.476 -5.438 20.332 1.00 97.12 188 GLY A C 1
ATOM 1339 O O . GLY A 1 188 ? -8.288 -4.779 20.982 1.00 97.12 188 GLY A O 1
ATOM 1340 N N . LEU A 1 189 ? -7.077 -6.640 20.740 1.00 97.00 189 LEU A N 1
ATOM 1341 C CA . LEU A 1 189 ? -7.343 -7.104 22.103 1.00 97.00 189 LEU A CA 1
ATOM 1342 C C . LEU A 1 189 ? -6.459 -6.320 23.092 1.00 97.00 189 LEU A C 1
ATOM 1344 O O . LEU A 1 189 ? -5.369 -5.893 22.705 1.00 97.00 189 LEU A O 1
ATOM 1348 N N . PRO A 1 190 ? -6.872 -6.138 24.359 1.00 97.50 190 PRO A N 1
ATOM 1349 C CA . PRO A 1 190 ? -6.039 -5.492 25.370 1.00 97.50 190 PRO A CA 1
ATOM 1350 C C . PRO A 1 190 ? -4.649 -6.136 25.471 1.00 97.50 190 PRO A C 1
ATOM 1352 O O . PRO A 1 190 ? -4.539 -7.343 25.681 1.00 97.50 190 PRO A O 1
ATOM 1355 N N . GLY A 1 191 ? -3.595 -5.331 25.305 1.00 94.81 191 GLY A N 1
ATOM 1356 C CA . GLY A 1 191 ? -2.198 -5.796 25.293 1.00 94.81 191 GLY A CA 1
ATOM 1357 C C . GLY A 1 191 ? -1.751 -6.506 24.005 1.00 94.81 191 GLY A C 1
ATOM 1358 O O . GLY A 1 191 ? -0.596 -6.914 23.908 1.00 94.81 191 GLY A O 1
ATOM 1359 N N . GLY A 1 192 ? -2.643 -6.658 23.025 1.00 93.75 192 GLY A N 1
ATOM 1360 C CA . GLY A 1 192 ? -2.349 -7.207 21.706 1.00 93.75 192 GLY A CA 1
ATOM 1361 C C . GLY A 1 192 ? -1.975 -6.138 20.678 1.00 93.75 192 GLY A C 1
ATOM 1362 O O . GLY A 1 192 ? -1.924 -4.944 20.970 1.00 93.75 192 GLY A O 1
ATOM 1363 N N . ARG A 1 193 ? -1.731 -6.585 19.443 1.00 94.88 193 ARG A N 1
ATOM 1364 C CA . ARG A 1 193 ? -1.540 -5.707 18.281 1.00 94.88 193 ARG A CA 1
ATOM 1365 C C . ARG A 1 193 ? -2.885 -5.400 17.602 1.00 94.88 193 ARG A C 1
ATOM 1367 O O . ARG A 1 193 ? -3.796 -6.230 17.702 1.00 94.88 193 ARG A O 1
ATOM 1374 N N . PRO A 1 194 ? -3.020 -4.259 16.904 1.00 96.25 194 PRO A N 1
ATOM 1375 C CA . PRO A 1 194 ? -4.204 -3.984 16.101 1.00 96.25 194 PRO A CA 1
ATOM 1376 C C . PRO A 1 194 ? -4.396 -5.016 14.985 1.00 96.25 194 PRO A C 1
ATOM 1378 O O . PRO A 1 194 ? -3.459 -5.327 14.260 1.00 96.25 194 PRO A O 1
ATOM 1381 N N . PHE A 1 195 ? -5.608 -5.537 14.827 1.00 96.31 195 PHE A N 1
ATOM 1382 C CA . PHE A 1 195 ? -5.968 -6.460 13.740 1.00 96.31 195 PHE A CA 1
ATOM 1383 C C . PHE A 1 195 ? -7.123 -5.931 12.873 1.00 96.31 195 PHE A C 1
ATOM 1385 O O . PHE A 1 195 ? -7.432 -6.522 11.840 1.00 96.31 195 PHE A O 1
ATOM 1392 N N . ILE A 1 196 ? -7.750 -4.820 13.274 1.00 97.00 196 ILE A N 1
ATOM 1393 C CA . ILE A 1 196 ? -8.713 -4.051 12.481 1.00 97.00 196 ILE A CA 1
ATOM 1394 C C . ILE A 1 196 ? -8.252 -2.597 12.440 1.00 97.00 196 ILE A C 1
ATOM 1396 O O . ILE A 1 196 ? -7.849 -2.051 13.469 1.00 97.00 196 ILE A O 1
ATOM 1400 N N . SER A 1 197 ? -8.396 -1.975 11.276 1.00 97.12 197 SER A N 1
ATOM 1401 C CA . SER A 1 197 ? -8.193 -0.540 11.080 1.00 97.12 197 SER A CA 1
ATOM 1402 C C . SER A 1 197 ? -9.430 0.050 10.413 1.00 97.12 197 SER A C 1
ATOM 1404 O O . SER A 1 197 ? -9.937 -0.516 9.442 1.00 97.12 197 SER A O 1
ATOM 1406 N N . LEU A 1 198 ? -9.938 1.163 10.941 1.00 96.69 198 LEU A N 1
ATOM 1407 C CA . LEU A 1 198 ? -11.073 1.892 10.380 1.00 96.69 198 LEU A CA 1
ATOM 1408 C C . LEU A 1 198 ? -10.695 3.353 10.138 1.00 96.69 198 LEU A C 1
ATOM 1410 O O . LEU A 1 198 ? -10.516 4.112 11.089 1.00 96.69 198 LEU A O 1
ATOM 1414 N N . SER A 1 199 ? -10.659 3.745 8.871 1.00 96.00 199 SER A N 1
ATOM 1415 C CA . SER A 1 199 ? -10.521 5.140 8.457 1.00 96.00 199 SER A CA 1
ATOM 1416 C C . SER A 1 199 ? -11.829 5.918 8.606 1.00 96.00 199 SER A C 1
ATOM 1418 O O . SER A 1 199 ? -12.899 5.421 8.251 1.00 96.00 199 SER A O 1
ATOM 1420 N N . ALA A 1 200 ? -11.746 7.157 9.082 1.00 96.12 200 ALA A N 1
ATOM 1421 C CA . ALA A 1 200 ? -12.865 8.083 9.194 1.00 96.12 200 ALA A CA 1
ATOM 1422 C C . ALA A 1 200 ? -12.415 9.526 8.938 1.00 96.12 200 ALA A C 1
ATOM 1424 O O . ALA A 1 200 ? -11.333 9.933 9.355 1.00 96.12 200 ALA A O 1
ATOM 1425 N N . GLN A 1 201 ? -13.270 10.300 8.276 1.00 95.81 201 GLN A N 1
ATOM 1426 C CA . GLN A 1 201 ? -13.002 11.700 7.954 1.00 95.81 201 GLN A CA 1
ATOM 1427 C C . GLN A 1 201 ? -13.236 12.609 9.166 1.00 95.81 201 GLN A C 1
ATOM 1429 O O . GLN A 1 201 ? -14.147 12.368 9.965 1.00 95.81 201 GLN A O 1
ATOM 1434 N N . ALA A 1 202 ? -12.428 13.660 9.275 1.00 96.00 202 ALA A N 1
ATOM 1435 C CA . ALA A 1 202 ? -12.650 14.760 10.201 1.00 96.00 202 ALA A CA 1
ATOM 1436 C C . ALA A 1 202 ? -13.704 15.722 9.647 1.00 96.00 202 ALA A C 1
ATOM 1438 O O . ALA A 1 202 ? -13.692 16.073 8.465 1.00 96.00 202 ALA A O 1
ATOM 1439 N N . ASP A 1 203 ? -14.622 16.154 10.508 1.00 95.75 203 ASP A N 1
ATOM 1440 C CA . ASP A 1 203 ? -15.552 17.228 10.185 1.00 95.75 203 ASP A CA 1
ATOM 1441 C C . ASP A 1 203 ? -14.848 18.601 10.178 1.00 95.75 203 ASP A C 1
ATOM 1443 O O . ASP A 1 203 ? -13.653 18.734 10.458 1.00 95.75 203 ASP A O 1
ATOM 1447 N N . GLN A 1 204 ? -15.596 19.648 9.826 1.00 95.06 204 GLN A N 1
ATOM 1448 C CA . GLN A 1 204 ? -15.068 21.013 9.731 1.00 95.06 204 GLN A CA 1
ATOM 1449 C C . GLN A 1 204 ? -14.612 21.587 11.083 1.00 95.06 204 GLN A C 1
ATOM 1451 O O . GLN A 1 204 ? -13.795 22.505 11.110 1.00 95.06 204 GLN A O 1
ATOM 1456 N N . GLU A 1 205 ? -15.115 21.048 12.195 1.00 97.12 205 GLU A N 1
ATOM 1457 C CA . GLU A 1 205 ? -14.772 21.460 13.559 1.00 97.12 205 GLU A CA 1
ATOM 1458 C C . GLU A 1 205 ? -13.619 20.621 14.143 1.00 97.12 205 GLU A C 1
ATOM 1460 O O . GLU A 1 205 ? -13.146 20.894 15.247 1.00 97.12 205 GLU A O 1
ATOM 1465 N N . GLY A 1 206 ? -13.129 19.618 13.404 1.00 96.81 206 GLY A N 1
ATOM 1466 C CA . GLY A 1 206 ? -12.082 18.696 13.847 1.00 96.81 206 GLY A CA 1
ATOM 1467 C C . GLY A 1 206 ? -12.603 17.520 14.673 1.00 96.81 206 GLY A C 1
ATOM 1468 O O . GLY A 1 206 ? -11.809 16.779 15.256 1.00 96.81 206 GLY A O 1
ATOM 1469 N N . GLY A 1 207 ? -13.918 17.325 14.741 1.00 98.06 207 GLY A N 1
ATOM 1470 C CA . GLY A 1 207 ? -14.530 16.132 15.302 1.00 98.06 207 GLY A CA 1
ATOM 1471 C C . GLY A 1 207 ? -14.398 14.942 14.354 1.00 98.06 207 GLY A C 1
ATOM 1472 O O . GLY A 1 207 ? -14.542 15.055 13.140 1.00 98.06 207 GLY A O 1
ATOM 1473 N N . VAL A 1 208 ? -14.139 13.761 14.912 1.00 97.94 208 VAL A N 1
ATOM 1474 C CA . VAL A 1 208 ? -14.190 12.495 14.171 1.00 97.94 208 VAL A CA 1
ATOM 1475 C C . VAL A 1 208 ? -15.100 11.548 14.929 1.00 97.94 208 VAL A C 1
ATOM 1477 O O . VAL A 1 208 ? -14.942 11.370 16.138 1.00 97.94 208 VAL A O 1
ATOM 1480 N N . ARG A 1 209 ? -16.049 10.919 14.231 1.00 97.31 209 ARG A N 1
ATOM 1481 C CA . ARG A 1 209 ? -16.940 9.895 14.793 1.00 97.31 209 ARG A CA 1
ATOM 1482 C C . ARG A 1 209 ? -17.102 8.750 13.808 1.00 97.31 209 ARG A C 1
ATOM 1484 O O . ARG A 1 209 ? -17.323 8.984 12.625 1.00 97.31 209 ARG A O 1
ATOM 1491 N N . ALA A 1 210 ? -17.040 7.519 14.301 1.00 96.50 210 ALA A N 1
ATOM 1492 C CA . ALA A 1 210 ? -17.227 6.337 13.472 1.00 96.50 210 ALA A CA 1
ATOM 1493 C C . ALA A 1 210 ? -17.818 5.166 14.265 1.00 96.50 210 ALA A C 1
ATOM 1495 O O . ALA A 1 210 ? -17.860 5.170 15.496 1.00 96.50 210 ALA A O 1
ATOM 1496 N N . THR A 1 211 ? -18.286 4.148 13.545 1.00 96.25 211 THR A N 1
ATOM 1497 C CA . THR A 1 211 ? -18.679 2.854 14.113 1.00 96.25 211 THR A CA 1
ATOM 1498 C C . THR A 1 211 ? -17.797 1.775 13.507 1.00 96.25 211 THR A C 1
ATOM 1500 O O . THR A 1 211 ? -17.768 1.631 12.290 1.00 96.25 211 THR A O 1
ATOM 1503 N N . ILE A 1 212 ? -17.098 1.013 14.345 1.00 95.94 212 ILE A N 1
ATOM 1504 C CA . ILE A 1 212 ? -16.264 -0.118 13.929 1.00 95.94 212 ILE A CA 1
ATOM 1505 C C . ILE A 1 212 ? -17.124 -1.383 13.955 1.00 95.94 212 ILE A C 1
ATOM 1507 O O . ILE A 1 212 ? -17.502 -1.805 15.049 1.00 95.94 212 ILE A O 1
ATOM 1511 N N . PRO A 1 213 ? -17.454 -1.990 12.804 1.00 94.81 213 PRO A N 1
ATOM 1512 C CA . PRO A 1 213 ? -18.242 -3.216 12.738 1.00 94.81 213 PRO A CA 1
ATOM 1513 C C . PRO A 1 213 ? -17.352 -4.469 12.803 1.00 94.81 213 PRO A C 1
ATOM 1515 O O . PRO A 1 213 ? -16.126 -4.387 12.829 1.00 94.81 213 PRO A O 1
ATOM 1518 N N . GLY A 1 214 ? -17.979 -5.650 12.773 1.00 90.56 214 GLY A N 1
ATOM 1519 C CA . GLY A 1 214 ? -17.270 -6.928 12.621 1.00 90.56 214 GLY A CA 1
ATOM 1520 C C . GLY A 1 214 ? -16.499 -7.369 13.866 1.00 90.56 214 GLY A C 1
ATOM 1521 O O . GLY A 1 214 ? -15.570 -8.165 13.766 1.00 90.56 214 GLY A O 1
ATOM 1522 N N . LEU A 1 215 ? -16.864 -6.848 15.038 1.00 93.88 215 LEU A N 1
ATOM 1523 C CA . LEU A 1 215 ? -16.263 -7.226 16.313 1.00 93.88 215 LEU A CA 1
ATOM 1524 C C . LEU A 1 215 ? -17.052 -8.363 16.970 1.00 93.88 215 LEU A C 1
ATOM 1526 O O . LEU A 1 215 ? -18.246 -8.539 16.738 1.00 93.88 215 LEU A O 1
ATOM 1530 N N . ARG A 1 216 ? -16.395 -9.132 17.839 1.00 93.00 216 ARG A N 1
ATOM 1531 C CA . ARG A 1 216 ? -17.054 -10.169 18.639 1.00 93.00 216 ARG A CA 1
ATOM 1532 C C . ARG A 1 216 ? -17.837 -9.519 19.779 1.00 93.00 216 ARG A C 1
ATOM 1534 O O . ARG A 1 216 ? -17.324 -8.626 20.452 1.00 93.00 216 ARG A O 1
ATOM 1541 N N . GLY A 1 217 ? -19.058 -9.985 20.028 1.00 93.31 217 GLY A N 1
ATOM 1542 C CA . GLY A 1 217 ? -19.894 -9.511 21.136 1.00 93.31 217 GLY A CA 1
ATOM 1543 C C . GLY A 1 217 ? -19.373 -9.857 22.518 1.00 93.31 217 GLY A C 1
ATOM 1544 O O . GLY A 1 217 ? -18.652 -10.843 22.691 1.00 93.31 217 GLY A O 1
ATOM 1545 N N . GLY A 1 218 ? -19.710 -9.010 23.495 1.00 95.31 218 GLY A N 1
ATOM 1546 C CA . GLY A 1 218 ? -19.246 -9.123 24.879 1.00 95.31 218 GLY A CA 1
ATOM 1547 C C . GLY A 1 218 ? -17.722 -9.161 25.032 1.00 95.31 218 GLY A C 1
ATOM 1548 O O . GLY A 1 218 ? -17.224 -9.705 26.015 1.00 95.31 218 GLY A O 1
ATOM 1549 N N . THR A 1 219 ? -16.972 -8.654 24.052 1.00 96.31 219 THR A N 1
ATOM 1550 C CA . THR A 1 219 ? -15.508 -8.728 24.028 1.00 96.31 219 THR A CA 1
ATOM 1551 C C . THR A 1 219 ? -14.918 -7.357 24.311 1.00 96.31 219 THR A C 1
ATOM 1553 O O . THR A 1 219 ? -15.395 -6.342 23.802 1.00 96.31 219 THR A O 1
ATOM 1556 N N . ARG A 1 220 ? -13.872 -7.338 25.140 1.00 98.00 220 ARG A N 1
ATOM 1557 C CA . ARG A 1 220 ? -13.110 -6.137 25.475 1.00 98.00 220 ARG A CA 1
ATOM 1558 C C . ARG A 1 220 ? -12.029 -5.905 24.421 1.00 98.00 220 ARG A C 1
ATOM 1560 O O . ARG A 1 220 ? -11.261 -6.816 24.123 1.00 98.00 220 ARG A O 1
ATOM 1567 N N . TYR A 1 221 ? -11.949 -4.683 23.920 1.00 97.81 221 TYR A N 1
ATOM 1568 C CA . TYR A 1 221 ? -11.011 -4.231 22.901 1.00 97.81 221 TYR A CA 1
ATOM 1569 C C . TYR A 1 221 ? -10.261 -2.996 23.373 1.00 97.81 221 TYR A C 1
ATOM 1571 O O . TYR A 1 221 ? -10.802 -2.175 24.114 1.00 97.81 221 TYR A O 1
ATOM 1579 N N . GLN A 1 222 ? -9.021 -2.868 22.920 1.00 98.31 222 GLN A N 1
ATOM 1580 C CA . GLN A 1 222 ? -8.227 -1.658 23.030 1.00 98.31 222 GLN A CA 1
ATOM 1581 C C . GLN A 1 222 ? -8.233 -0.946 21.677 1.00 98.31 222 GLN A C 1
ATOM 1583 O O . GLN A 1 222 ? -8.017 -1.569 20.636 1.00 98.31 222 GLN A O 1
ATOM 1588 N N . VAL A 1 223 ? -8.527 0.349 21.716 1.00 98.25 223 VAL A N 1
ATOM 1589 C CA . VAL A 1 223 ? -8.591 1.234 20.558 1.00 98.25 223 VAL A CA 1
ATOM 1590 C C . VAL A 1 223 ? -7.453 2.237 20.670 1.00 98.25 223 VAL A C 1
ATOM 1592 O O . VAL A 1 223 ? -7.298 2.901 21.699 1.00 98.25 223 VAL A O 1
ATOM 1595 N N . TRP A 1 224 ? -6.676 2.348 19.601 1.00 98.12 224 TRP A N 1
ATOM 1596 C CA . TRP A 1 224 ? -5.709 3.412 19.376 1.00 98.12 224 TRP A CA 1
ATOM 1597 C C . TRP A 1 224 ? -6.160 4.255 18.193 1.00 98.12 224 TRP A C 1
ATOM 1599 O O . TRP A 1 224 ? -7.044 3.871 17.427 1.00 98.12 224 TRP A O 1
ATOM 1609 N N . VAL A 1 225 ? -5.549 5.422 18.042 1.00 97.88 225 VAL A N 1
ATOM 1610 C CA . VAL A 1 225 ? -5.938 6.366 17.003 1.00 97.88 225 VAL A CA 1
ATOM 1611 C C . VAL A 1 225 ? -4.708 7.073 16.441 1.00 97.88 225 VAL A C 1
ATOM 1613 O O . VAL A 1 225 ? -3.773 7.378 17.184 1.00 97.88 225 VAL A O 1
ATOM 1616 N N . ARG A 1 226 ? -4.689 7.316 15.131 1.00 96.81 226 ARG A N 1
ATOM 1617 C CA . ARG A 1 226 ? -3.666 8.118 14.442 1.00 96.81 226 ARG A CA 1
ATOM 1618 C C . ARG A 1 226 ? -4.310 9.012 13.386 1.00 96.81 226 ARG A C 1
ATOM 1620 O O . ARG A 1 226 ? -5.346 8.651 12.840 1.00 96.81 226 ARG A O 1
ATOM 1627 N N . SER A 1 227 ? -3.706 10.155 13.100 1.00 96.50 227 SER A N 1
ATOM 1628 C CA . SER A 1 227 ? -4.179 11.116 12.099 1.00 96.50 227 SER A CA 1
ATOM 1629 C C . SER A 1 227 ? -3.335 11.063 10.835 1.00 96.50 227 SER A C 1
ATOM 1631 O O . SER A 1 227 ? -2.155 10.706 10.865 1.00 96.50 227 SER A O 1
ATOM 1633 N N . HIS A 1 228 ? -3.958 11.452 9.735 1.00 94.56 228 HIS A N 1
ATOM 1634 C CA . HIS A 1 228 ? -3.349 11.632 8.433 1.00 94.56 228 HIS A CA 1
ATOM 1635 C C . HIS A 1 228 ? -3.239 13.121 8.101 1.00 94.56 228 HIS A C 1
ATOM 1637 O O . HIS A 1 228 ? -4.101 13.914 8.484 1.00 94.56 228 HIS A O 1
ATOM 1643 N N . HIS A 1 229 ? -2.153 13.517 7.443 1.00 92.50 229 HIS A N 1
ATOM 1644 C CA . HIS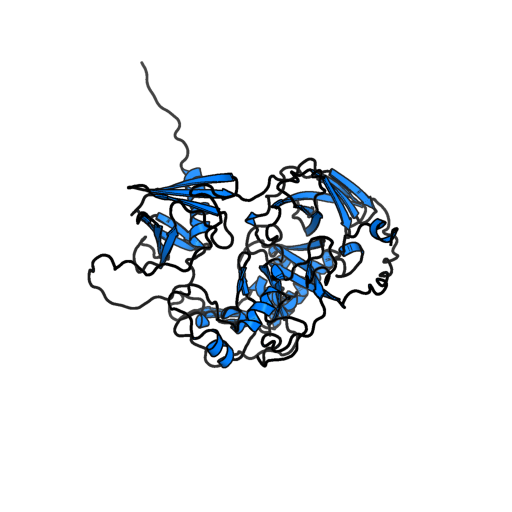 A 1 229 ? -1.972 14.894 7.017 1.00 92.50 229 HIS A CA 1
ATOM 1645 C C . HIS A 1 229 ? -2.909 15.207 5.851 1.00 92.50 229 HIS A C 1
ATOM 1647 O O . HIS A 1 229 ? -2.903 14.514 4.832 1.00 92.50 229 HIS A O 1
ATOM 1653 N N . ARG A 1 230 ? -3.643 16.310 5.973 1.00 91.44 230 ARG A N 1
ATOM 1654 C CA . ARG A 1 230 ? -4.557 16.806 4.948 1.00 91.44 230 ARG A CA 1
ATOM 1655 C C . ARG A 1 230 ? -3.885 16.888 3.577 1.00 91.44 230 ARG A C 1
ATOM 1657 O O . ARG A 1 230 ? -2.735 17.319 3.490 1.00 91.44 230 ARG A O 1
ATOM 1664 N N . GLU A 1 231 ? -4.609 16.486 2.530 1.00 86.75 231 GLU A N 1
ATOM 1665 C CA . GLU A 1 231 ? -4.189 16.612 1.117 1.00 86.75 231 GLU A CA 1
ATOM 1666 C C . GLU A 1 231 ? -2.910 15.841 0.744 1.00 86.75 231 G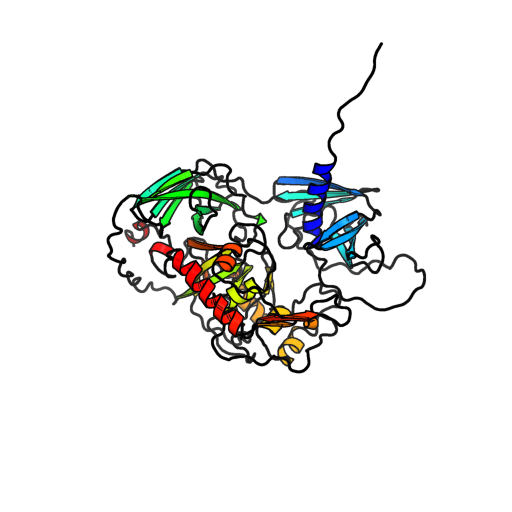LU A C 1
ATOM 1668 O O . GLU A 1 231 ? -2.254 16.140 -0.254 1.00 86.75 231 GLU A O 1
ATOM 1673 N N . THR A 1 232 ? -2.542 14.823 1.520 1.00 86.88 232 THR A N 1
ATOM 1674 C CA . THR A 1 232 ? -1.415 13.945 1.182 1.00 86.88 232 THR A CA 1
ATOM 1675 C C . THR A 1 232 ? -1.888 12.544 0.792 1.00 86.88 232 THR A C 1
ATOM 1677 O O . THR A 1 232 ? -3.064 12.210 0.893 1.00 86.88 232 THR A O 1
ATOM 1680 N N . SER A 1 233 ? -0.984 11.731 0.250 1.00 87.12 233 SER A N 1
ATOM 1681 C CA . SER A 1 233 ? -1.282 10.339 -0.096 1.00 87.12 233 SER A CA 1
ATOM 1682 C C . SER A 1 233 ? -1.339 9.488 1.172 1.00 87.12 233 SER A C 1
ATOM 1684 O O . SER A 1 233 ? -0.376 9.494 1.943 1.00 87.12 233 SER A O 1
ATOM 1686 N N . GLU A 1 234 ? -2.392 8.685 1.362 1.00 88.38 234 GLU A N 1
ATOM 1687 C CA . GLU A 1 234 ? -2.487 7.793 2.532 1.00 88.38 234 GLU A CA 1
ATOM 1688 C C . GLU A 1 234 ? -1.404 6.713 2.513 1.00 88.38 234 GLU A C 1
ATOM 1690 O O . GLU A 1 234 ? -1.021 6.188 3.558 1.00 88.38 234 GLU A O 1
ATOM 1695 N N . GLY A 1 235 ? -0.877 6.388 1.336 1.00 85.94 235 GLY A N 1
ATOM 1696 C CA . GLY A 1 235 ? 0.267 5.502 1.194 1.00 85.94 235 GLY A CA 1
ATOM 1697 C C . GLY A 1 235 ? 1.581 6.129 1.650 1.00 85.94 235 GLY A C 1
ATOM 1698 O O . GLY A 1 235 ? 2.583 5.434 1.759 1.00 85.94 235 GLY A O 1
ATOM 1699 N N . ASN A 1 236 ? 1.646 7.428 1.941 1.00 84.56 236 ASN A N 1
ATOM 1700 C CA . ASN A 1 236 ? 2.861 8.017 2.486 1.00 84.56 236 ASN A CA 1
ATOM 1701 C C . ASN A 1 236 ? 2.936 7.761 4.007 1.00 84.56 236 ASN A C 1
ATOM 1703 O O . ASN A 1 236 ? 2.269 8.458 4.773 1.00 84.56 236 ASN A O 1
ATOM 1707 N N . PRO A 1 237 ? 3.801 6.857 4.512 1.00 83.00 237 PRO A N 1
ATOM 1708 C CA . PRO A 1 237 ? 3.883 6.586 5.950 1.00 83.00 237 PRO A CA 1
ATOM 1709 C C . PRO A 1 237 ? 4.344 7.800 6.778 1.00 83.00 237 PRO A C 1
ATOM 1711 O O . PRO A 1 237 ? 4.186 7.810 7.998 1.00 83.00 237 PRO A O 1
ATOM 1714 N N . TYR A 1 238 ? 4.913 8.830 6.143 1.00 83.94 238 TYR A N 1
ATOM 1715 C CA . TYR A 1 238 ? 5.340 10.073 6.794 1.00 83.94 238 TYR A CA 1
ATOM 1716 C C . TYR A 1 238 ? 4.237 11.132 6.865 1.00 83.94 238 TYR A C 1
ATOM 1718 O O . TYR A 1 238 ? 4.404 12.117 7.580 1.00 83.94 238 TYR A O 1
ATOM 1726 N N . ALA A 1 239 ? 3.117 10.921 6.172 1.00 88.38 239 ALA A N 1
ATOM 1727 C CA . ALA A 1 239 ? 1.907 11.719 6.331 1.00 88.38 239 ALA A CA 1
ATOM 1728 C C . ALA A 1 239 ? 1.072 11.287 7.545 1.00 88.38 239 ALA A C 1
ATOM 1730 O O . ALA A 1 239 ? 0.189 12.018 7.981 1.00 88.38 239 ALA A O 1
ATOM 1731 N N . TRP A 1 240 ? 1.352 10.115 8.117 1.00 92.06 240 TRP A N 1
ATOM 1732 C CA . TRP A 1 240 ? 0.640 9.611 9.286 1.00 92.06 240 TRP A CA 1
ATOM 1733 C C . TRP A 1 240 ? 1.351 9.971 10.585 1.00 92.06 240 TRP A C 1
ATOM 1735 O O . TRP A 1 240 ? 2.567 9.799 10.731 1.00 92.06 240 TRP A O 1
ATOM 1745 N N . SER A 1 241 ? 0.579 10.395 11.585 1.00 93.56 241 SER A N 1
ATOM 1746 C CA . SER A 1 241 ? 1.066 10.434 12.958 1.00 93.56 241 SER A CA 1
ATOM 1747 C C . SER A 1 241 ? 1.409 9.017 13.440 1.00 93.56 241 SER A C 1
ATOM 1749 O O . SER A 1 241 ? 0.903 8.009 12.938 1.00 93.56 241 SER A O 1
ATOM 1751 N N . GLY A 1 242 ? 2.234 8.923 14.485 1.00 91.69 242 GLY A N 1
ATOM 1752 C CA . GLY A 1 242 ? 2.251 7.703 15.296 1.00 91.69 242 GLY A CA 1
ATOM 1753 C C . GLY A 1 242 ? 0.886 7.461 15.954 1.00 91.69 242 GLY A C 1
ATOM 1754 O O . GLY A 1 242 ? 0.013 8.334 15.920 1.00 91.69 242 GLY A O 1
ATOM 1755 N N . LEU A 1 243 ? 0.710 6.299 16.590 1.00 93.75 243 LEU A N 1
ATOM 1756 C CA . LEU A 1 243 ? -0.433 6.104 17.485 1.00 93.75 243 LEU A CA 1
ATOM 1757 C C . LEU A 1 243 ? -0.394 7.164 18.590 1.00 93.75 243 LEU A C 1
ATOM 1759 O O . LEU A 1 243 ? 0.672 7.441 19.148 1.00 93.75 243 LEU A O 1
ATOM 1763 N N . ALA A 1 244 ? -1.552 7.736 18.909 1.00 94.25 244 ALA A N 1
ATOM 1764 C CA . ALA A 1 244 ? -1.702 8.583 20.078 1.00 94.25 244 ALA A CA 1
ATOM 1765 C C . ALA A 1 244 ? -1.251 7.828 21.340 1.00 94.25 244 ALA A C 1
ATOM 1767 O O . ALA A 1 244 ? -1.419 6.613 21.456 1.00 94.25 244 ALA A O 1
ATOM 1768 N N . ALA A 1 245 ? -0.675 8.563 22.294 1.00 92.31 245 ALA A N 1
ATOM 1769 C CA . ALA A 1 245 ? -0.316 7.996 23.594 1.00 92.31 245 ALA A CA 1
ATOM 1770 C C . ALA A 1 245 ? -1.563 7.541 24.374 1.00 92.31 245 ALA A C 1
ATOM 1772 O O . ALA A 1 245 ? -1.503 6.595 25.159 1.00 92.31 245 ALA A O 1
ATOM 1773 N N . GLU A 1 246 ? -2.695 8.210 24.142 1.00 93.25 246 GLU A N 1
ATOM 1774 C CA . GLU A 1 246 ? -4.001 7.810 24.649 1.00 93.25 246 GLU A CA 1
ATOM 1775 C C . GLU A 1 246 ? -4.498 6.559 23.912 1.00 93.25 246 GLU A C 1
ATOM 1777 O O . GLU A 1 246 ? -4.478 6.478 22.684 1.00 93.25 246 GLU A O 1
ATOM 1782 N N . SER A 1 247 ? -4.991 5.589 24.678 1.00 96.75 247 SER A N 1
ATOM 1783 C CA . SER A 1 247 ? -5.772 4.469 24.158 1.00 96.75 247 SER A CA 1
ATOM 1784 C C . SER A 1 247 ? -7.017 4.307 25.016 1.00 96.75 247 SER A C 1
ATOM 1786 O O . SER A 1 247 ? -6.987 4.591 26.216 1.00 96.75 247 SER A O 1
ATOM 1788 N N . ALA A 1 248 ? -8.106 3.856 24.409 1.00 97.25 248 ALA A N 1
ATOM 1789 C CA . ALA A 1 248 ? -9.364 3.634 25.102 1.00 97.25 248 ALA A CA 1
ATOM 1790 C C . ALA A 1 248 ? -9.681 2.139 25.108 1.00 97.25 248 ALA A C 1
ATOM 1792 O O . ALA A 1 248 ? -9.443 1.438 24.125 1.00 97.25 248 ALA A O 1
ATOM 1793 N N . VAL A 1 249 ? -10.193 1.631 26.229 1.00 98.00 249 VAL A N 1
ATOM 1794 C CA . VAL A 1 249 ? -10.549 0.217 26.353 1.00 98.00 249 VAL A CA 1
ATOM 1795 C C . VAL A 1 249 ? -12.049 0.095 26.544 1.00 98.00 249 VAL A C 1
ATOM 1797 O O . VAL A 1 249 ? -12.582 0.534 27.560 1.00 98.00 249 VAL A O 1
ATOM 1800 N N . CYS A 1 250 ? -12.715 -0.540 25.586 1.00 97.56 250 CYS A N 1
ATOM 1801 C CA . CYS A 1 250 ? -14.168 -0.630 25.525 1.00 97.56 250 CYS A CA 1
ATOM 1802 C C . CYS A 1 250 ? -14.623 -2.055 25.282 1.00 97.56 250 CYS A C 1
ATOM 1804 O O . CYS A 1 250 ? -13.875 -2.877 24.763 1.00 97.56 250 CYS A O 1
ATOM 1806 N N . SER A 1 251 ? -15.862 -2.344 25.658 1.00 97.50 251 SER A N 1
ATOM 1807 C CA . SER A 1 251 ? -16.468 -3.645 25.406 1.00 97.50 251 SER A CA 1
ATOM 1808 C C . SER A 1 251 ? -17.619 -3.478 24.435 1.00 97.50 251 SER A C 1
ATOM 1810 O O . SER A 1 251 ? -18.411 -2.546 24.576 1.00 97.50 251 SER A O 1
ATOM 1812 N N . THR A 1 252 ? -17.717 -4.375 23.460 1.00 95.69 252 THR A N 1
ATOM 1813 C CA . THR A 1 252 ? -18.945 -4.531 22.674 1.00 95.69 252 THR A CA 1
ATOM 1814 C C . THR A 1 252 ? -20.076 -4.991 23.594 1.00 95.69 252 THR A C 1
ATOM 1816 O O . THR A 1 252 ? -19.833 -5.627 24.626 1.00 95.69 252 THR A O 1
ATOM 1819 N N . ALA A 1 253 ? -21.323 -4.664 23.249 1.00 93.25 253 ALA A N 1
ATOM 1820 C CA . ALA A 1 253 ? -22.458 -5.059 24.078 1.00 93.25 253 ALA A CA 1
ATOM 1821 C C . ALA A 1 253 ? -22.567 -6.594 24.171 1.00 93.25 253 ALA A C 1
ATOM 1823 O O . ALA A 1 253 ? -22.209 -7.323 23.241 1.00 93.25 253 ALA A O 1
ATOM 1824 N N . THR A 1 254 ? -23.070 -7.101 25.296 1.00 88.44 254 THR A N 1
ATOM 1825 C CA . THR A 1 254 ? -23.458 -8.507 25.416 1.00 88.44 254 THR A CA 1
ATOM 1826 C C . THR A 1 254 ? -24.819 -8.695 24.758 1.00 88.44 254 THR A C 1
ATOM 1828 O O . THR A 1 254 ? -25.818 -8.105 25.155 1.00 88.44 254 THR A O 1
ATOM 1831 N N . GLY A 1 255 ? -24.864 -9.513 23.717 1.00 81.75 255 GLY A N 1
ATOM 1832 C CA . GLY A 1 255 ? -26.095 -9.859 23.026 1.00 81.75 255 GLY A CA 1
ATOM 1833 C C . GLY A 1 255 ? -25.785 -10.845 21.918 1.00 81.75 255 GLY A C 1
ATOM 1834 O O . GLY A 1 255 ? -24.703 -10.799 21.329 1.00 81.75 255 GLY A O 1
ATOM 1835 N N . ALA A 1 256 ? -26.714 -11.754 21.636 1.00 72.44 256 ALA A N 1
ATOM 1836 C CA . ALA A 1 256 ? -26.642 -12.467 20.375 1.00 72.44 256 ALA A CA 1
ATOM 1837 C C . ALA A 1 256 ? -26.725 -11.404 19.276 1.00 72.44 256 ALA A C 1
ATOM 1839 O O . ALA A 1 256 ? -27.676 -10.621 19.245 1.00 72.44 256 ALA A O 1
ATOM 1840 N N . VAL A 1 257 ? -25.724 -11.351 18.394 1.00 69.56 257 VAL A N 1
ATOM 1841 C CA . VAL A 1 257 ? -25.935 -10.729 17.088 1.00 69.56 257 VAL A CA 1
ATOM 1842 C C . VAL A 1 257 ? -27.146 -11.460 16.540 1.00 69.56 257 VAL A C 1
ATOM 1844 O O . VAL A 1 257 ? -27.090 -12.685 16.426 1.00 69.56 257 VAL A O 1
ATOM 1847 N N . ALA A 1 258 ? -28.265 -10.757 16.344 1.00 64.81 258 ALA A N 1
ATOM 1848 C CA . ALA A 1 258 ? -29.447 -11.379 15.776 1.00 64.81 258 ALA A CA 1
ATOM 1849 C C . ALA A 1 258 ? -28.968 -12.084 14.508 1.00 64.81 258 ALA A C 1
ATOM 1851 O O . ALA A 1 258 ? -28.475 -11.430 13.596 1.00 64.81 258 ALA A O 1
ATOM 1852 N N . ALA A 1 259 ? -29.007 -13.418 14.503 1.00 55.91 259 ALA A N 1
ATOM 1853 C CA . ALA A 1 259 ? -28.349 -14.239 13.489 1.00 55.91 259 ALA A CA 1
ATOM 1854 C C . ALA A 1 259 ? -28.985 -14.095 12.096 1.00 55.91 259 ALA A C 1
ATOM 1856 O O . ALA A 1 259 ? -28.621 -14.817 11.173 1.00 55.91 259 ALA A O 1
ATOM 1857 N N . GLY A 1 260 ? -29.904 -13.141 11.928 1.00 54.59 260 GLY A N 1
ATOM 1858 C CA . GLY A 1 260 ? -30.164 -12.545 10.637 1.00 54.59 260 GLY A CA 1
ATOM 1859 C C . GLY A 1 260 ? -28.884 -11.873 10.171 1.00 54.59 260 GLY A C 1
ATOM 1860 O O . GLY A 1 260 ? -28.638 -10.707 10.474 1.00 54.59 260 GLY A O 1
ATOM 1861 N N . THR A 1 261 ? -28.068 -12.623 9.425 1.00 52.47 261 THR A N 1
ATOM 1862 C CA . THR A 1 261 ? -27.189 -12.036 8.419 1.00 52.47 261 THR A CA 1
ATOM 1863 C C . THR A 1 261 ? -28.035 -10.960 7.755 1.00 52.47 261 THR A C 1
ATOM 1865 O O . THR A 1 261 ? -29.102 -11.321 7.250 1.00 52.47 261 THR A O 1
ATOM 1868 N N . PRO A 1 262 ? -27.681 -9.665 7.856 1.00 54.81 262 PRO A N 1
ATOM 1869 C CA . PRO A 1 262 ? -28.404 -8.650 7.119 1.00 54.81 262 PRO A CA 1
ATOM 1870 C C . PRO A 1 262 ? -28.395 -9.161 5.690 1.00 54.81 262 PRO A C 1
ATOM 1872 O O . PRO A 1 262 ? -27.313 -9.329 5.120 1.00 54.81 262 PRO A O 1
ATOM 1875 N N . GLU A 1 263 ? -29.565 -9.561 5.188 1.00 52.88 263 GLU A N 1
ATOM 1876 C CA . GLU A 1 263 ? -29.692 -9.980 3.805 1.00 52.88 263 GLU A CA 1
ATOM 1877 C C . GLU A 1 263 ? -29.062 -8.829 3.033 1.00 52.88 263 GLU A C 1
ATOM 1879 O O . GLU A 1 263 ? -29.454 -7.685 3.301 1.00 52.88 263 GLU A O 1
ATOM 1884 N N . PRO A 1 264 ? -27.989 -9.072 2.256 1.00 56.91 264 PRO A N 1
ATOM 1885 C CA . PRO A 1 264 ? -27.247 -7.996 1.633 1.00 56.91 264 PRO A CA 1
ATOM 1886 C C . PRO A 1 264 ? -28.275 -7.229 0.831 1.00 56.91 264 PRO A C 1
ATOM 1888 O O . PRO A 1 264 ? -28.770 -7.741 -0.173 1.00 56.91 264 PRO A O 1
ATOM 1891 N N . ARG A 1 265 ? -28.675 -6.056 1.337 1.00 57.28 265 ARG A N 1
ATOM 1892 C CA . ARG A 1 265 ? -29.657 -5.230 0.663 1.00 57.28 265 ARG A CA 1
ATOM 1893 C C . ARG A 1 265 ? -29.014 -4.972 -0.674 1.00 57.28 265 ARG A C 1
ATOM 1895 O O . ARG A 1 265 ? -27.969 -4.323 -0.742 1.00 57.28 265 ARG A O 1
ATOM 1902 N N . GLN A 1 266 ? -29.568 -5.593 -1.712 1.00 54.84 266 GLN A N 1
ATOM 1903 C CA . GLN A 1 266 ? -29.111 -5.346 -3.059 1.00 54.84 266 GLN A CA 1
ATOM 1904 C C . GLN A 1 266 ? -29.243 -3.845 -3.220 1.00 54.84 266 GLN A C 1
ATOM 1906 O O . GLN A 1 266 ? -30.344 -3.298 -3.127 1.00 54.84 266 GLN A O 1
ATOM 1911 N N . ARG A 1 267 ? -28.090 -3.179 -3.325 1.00 60.31 267 ARG A N 1
ATOM 1912 C CA . ARG A 1 267 ? -28.018 -1.743 -3.543 1.00 60.31 267 ARG A CA 1
ATOM 1913 C C . ARG A 1 267 ? -28.949 -1.505 -4.723 1.00 60.31 267 ARG A C 1
ATOM 1915 O O . ARG A 1 267 ? -28.716 -2.088 -5.783 1.00 60.31 267 ARG A O 1
ATOM 1922 N N . ALA A 1 268 ? -30.028 -0.743 -4.521 1.00 61.69 268 ALA A N 1
ATOM 1923 C CA . ALA A 1 268 ? -30.886 -0.361 -5.635 1.00 61.69 268 ALA A CA 1
ATOM 1924 C C . ALA A 1 268 ? -29.950 0.139 -6.742 1.00 61.69 268 ALA A C 1
ATOM 1926 O O . ALA A 1 268 ? -29.029 0.885 -6.384 1.00 61.69 268 ALA A O 1
ATOM 1927 N N . PRO A 1 269 ? -30.091 -0.329 -8.000 1.00 66.88 269 PRO A N 1
ATOM 1928 C CA . PRO A 1 269 ? -29.150 -0.033 -9.071 1.00 66.88 269 PRO A CA 1
ATOM 1929 C C . PRO A 1 269 ? -28.954 1.474 -9.116 1.00 66.88 269 PRO A C 1
ATOM 1931 O O . PRO A 1 269 ? -29.813 2.232 -9.562 1.00 66.88 269 PRO A O 1
ATOM 1934 N N . SER A 1 270 ? -27.850 1.921 -8.526 1.00 64.62 270 SER A N 1
ATOM 1935 C CA . SER A 1 270 ? -27.531 3.328 -8.474 1.00 64.62 270 SER A CA 1
ATOM 1936 C C . SER A 1 270 ? -27.212 3.674 -9.908 1.00 64.62 270 SER A C 1
ATOM 1938 O O . SER A 1 270 ? -26.332 3.026 -10.464 1.00 64.62 270 SER A O 1
ATOM 1940 N N . GLY A 1 271 ? -27.906 4.642 -10.503 1.00 81.88 271 GLY A N 1
ATOM 1941 C CA . GLY A 1 271 ? -27.723 5.047 -11.904 1.00 81.88 271 GLY A CA 1
ATOM 1942 C C . GLY A 1 271 ? -26.328 5.586 -12.269 1.00 81.88 271 GLY A C 1
ATOM 1943 O O . GLY A 1 271 ? -26.205 6.330 -13.233 1.00 81.88 271 GLY A O 1
ATOM 1944 N N . GLY A 1 272 ? -25.294 5.269 -11.487 1.00 85.56 272 GLY A N 1
ATOM 1945 C CA . GLY A 1 272 ? -23.894 5.439 -11.832 1.00 85.56 272 GLY A CA 1
ATOM 1946 C C . GLY A 1 272 ? -23.346 4.261 -12.650 1.00 85.56 272 GLY A C 1
ATOM 1947 O O . GLY A 1 272 ? -24.050 3.279 -12.899 1.00 85.56 272 GLY A O 1
ATOM 1948 N N . PRO A 1 273 ? -22.085 4.368 -13.090 1.00 90.50 273 PRO A N 1
ATOM 1949 C CA . PRO A 1 273 ? -21.427 3.319 -13.856 1.00 90.50 273 PRO A CA 1
ATOM 1950 C C . PRO A 1 273 ? -21.260 2.031 -13.030 1.00 90.50 273 PRO A C 1
ATOM 1952 O O . PRO A 1 273 ? -21.216 2.093 -11.799 1.00 90.50 273 PRO A O 1
ATOM 1955 N N . PRO A 1 274 ? -21.157 0.863 -13.690 1.00 94.75 274 PRO A N 1
ATOM 1956 C CA . PRO A 1 274 ? -20.922 -0.404 -13.007 1.00 94.75 274 PRO A CA 1
ATOM 1957 C C . PRO A 1 274 ? -19.584 -0.393 -12.256 1.00 94.75 274 PRO A C 1
ATOM 1959 O O . PRO A 1 274 ? -18.591 0.182 -12.712 1.00 94.75 274 PRO A O 1
ATOM 1962 N N . THR A 1 275 ? -19.568 -1.031 -11.089 1.00 95.94 275 THR A N 1
ATOM 1963 C CA . THR A 1 275 ? -18.390 -1.172 -10.231 1.00 95.94 275 THR A CA 1
ATOM 1964 C C . THR A 1 275 ? -18.295 -2.598 -9.706 1.00 95.94 275 THR A C 1
ATOM 1966 O O . THR A 1 275 ? -19.299 -3.308 -9.580 1.00 95.94 275 THR A O 1
ATOM 1969 N N . ARG A 1 276 ? -17.083 -3.004 -9.324 1.00 95.81 276 ARG A N 1
ATOM 1970 C CA . ARG A 1 276 ? -16.829 -4.273 -8.633 1.00 95.81 276 ARG A CA 1
ATOM 1971 C C . ARG A 1 276 ? -15.925 -4.074 -7.428 1.00 95.81 276 ARG A C 1
ATOM 1973 O O . ARG A 1 276 ? -15.139 -3.134 -7.375 1.00 95.81 276 ARG A O 1
ATOM 1980 N N . TRP A 1 277 ? -15.991 -5.006 -6.486 1.00 96.81 277 TRP A N 1
ATOM 1981 C CA . TRP A 1 277 ? -15.093 -5.041 -5.336 1.00 96.81 277 TRP A CA 1
ATOM 1982 C C . TRP A 1 277 ? -13.975 -6.057 -5.547 1.00 96.81 277 TRP A C 1
ATOM 1984 O O . TRP A 1 277 ? -14.231 -7.183 -5.970 1.00 96.81 277 TRP A O 1
ATOM 1994 N N . VAL A 1 278 ? -12.745 -5.673 -5.216 1.00 97.44 278 VAL A N 1
ATOM 1995 C CA . VAL A 1 278 ? -11.569 -6.548 -5.236 1.00 97.44 278 VAL A CA 1
ATOM 1996 C C . VAL A 1 278 ? -10.887 -6.556 -3.870 1.00 97.44 278 VAL A C 1
ATOM 1998 O O . VAL A 1 278 ? -10.853 -5.544 -3.166 1.00 97.44 278 VAL A O 1
ATOM 2001 N N . GLU A 1 279 ? -10.361 -7.715 -3.483 1.00 97.69 279 GLU A N 1
ATOM 2002 C CA . GLU A 1 279 ? -9.537 -7.861 -2.284 1.00 97.69 279 GLU A CA 1
ATOM 2003 C C . GLU A 1 279 ? -8.082 -7.556 -2.623 1.00 97.69 279 GLU A C 1
ATOM 2005 O O . GLU A 1 279 ? -7.505 -8.167 -3.524 1.00 97.69 279 GLU A O 1
ATOM 2010 N N . VAL A 1 280 ? -7.491 -6.620 -1.884 1.00 97.38 280 VAL A N 1
ATOM 2011 C CA . VAL A 1 280 ? -6.098 -6.212 -2.058 1.00 97.38 280 VAL A CA 1
ATOM 2012 C C . VAL A 1 280 ? -5.367 -6.367 -0.736 1.00 97.38 280 VAL A C 1
ATOM 2014 O O . VAL A 1 280 ? -5.759 -5.818 0.287 1.00 97.38 280 VAL A O 1
ATOM 2017 N N . TYR A 1 281 ? -4.278 -7.108 -0.764 1.00 96.44 281 TYR A N 1
ATOM 2018 C CA . TYR A 1 281 ? -3.392 -7.401 0.338 1.00 96.44 281 TYR A CA 1
ATOM 2019 C C . TYR A 1 281 ? -2.107 -6.609 0.159 1.00 96.44 281 TYR A C 1
ATOM 2021 O O . TYR A 1 281 ? -1.490 -6.614 -0.908 1.00 96.44 281 TYR A O 1
ATOM 2029 N N . ARG A 1 282 ? -1.695 -5.925 1.219 1.00 93.56 282 ARG A N 1
ATOM 2030 C CA . ARG A 1 282 ? -0.478 -5.122 1.242 1.00 93.56 282 ARG A CA 1
ATOM 2031 C C . ARG A 1 282 ? 0.356 -5.521 2.438 1.00 93.56 282 ARG A C 1
ATOM 2033 O O . ARG A 1 282 ? -0.116 -5.504 3.573 1.00 93.56 282 ARG A O 1
ATOM 2040 N N . LEU A 1 283 ? 1.609 -5.846 2.170 1.00 90.44 283 LEU A N 1
ATOM 2041 C CA . LEU A 1 283 ? 2.619 -5.963 3.204 1.00 90.44 283 LEU A CA 1
ATOM 2042 C C . LEU A 1 283 ? 3.179 -4.570 3.484 1.00 90.44 283 LEU A C 1
ATOM 2044 O O . LEU A 1 283 ? 3.648 -3.908 2.555 1.00 90.44 283 LEU A O 1
ATOM 2048 N N . ALA A 1 284 ? 3.138 -4.119 4.736 1.00 87.38 284 ALA A N 1
ATOM 2049 C CA . ALA A 1 284 ? 3.761 -2.846 5.066 1.00 87.38 284 ALA A CA 1
ATOM 2050 C C . ALA A 1 284 ? 5.271 -2.939 4.847 1.00 87.38 284 ALA A C 1
ATOM 2052 O O . ALA A 1 284 ? 5.957 -3.793 5.409 1.00 87.38 284 ALA A O 1
ATOM 2053 N N . SER A 1 285 ? 5.788 -2.025 4.031 1.00 74.81 285 SER A N 1
ATOM 2054 C CA . SER A 1 285 ? 7.220 -1.943 3.740 1.00 74.81 285 SER A CA 1
ATOM 2055 C C . SER A 1 285 ? 8.032 -1.502 4.964 1.00 74.81 285 SER A C 1
ATOM 2057 O O . SER A 1 285 ? 9.221 -1.812 5.084 1.00 74.81 285 SER A O 1
ATOM 2059 N N . ARG A 1 286 ? 7.395 -0.766 5.888 1.00 73.94 286 ARG A N 1
ATOM 2060 C CA . ARG A 1 286 ? 8.011 -0.200 7.091 1.00 73.94 286 ARG A CA 1
ATOM 2061 C C . ARG A 1 286 ? 7.014 -0.154 8.247 1.00 73.94 286 ARG A C 1
ATOM 2063 O O . ARG A 1 286 ? 5.859 0.211 8.071 1.00 73.94 286 ARG A O 1
ATOM 2070 N N . GLY A 1 287 ? 7.507 -0.437 9.451 1.00 82.19 287 GLY A N 1
ATOM 2071 C CA . GLY A 1 287 ? 6.741 -0.299 10.689 1.00 82.19 287 GLY A CA 1
ATOM 2072 C C . GLY A 1 287 ? 5.879 -1.511 11.045 1.00 82.19 287 GLY A C 1
ATOM 2073 O O . GLY A 1 287 ? 5.969 -2.577 10.443 1.00 82.19 287 GLY A O 1
ATOM 2074 N N . THR A 1 288 ? 5.082 -1.341 12.098 1.00 86.31 288 THR A N 1
ATOM 2075 C CA . THR A 1 288 ? 4.209 -2.370 12.694 1.00 86.31 288 THR A CA 1
ATOM 2076 C C . THR A 1 288 ? 2.722 -2.079 12.482 1.00 86.31 288 THR A C 1
ATOM 2078 O O . THR A 1 288 ? 1.868 -2.793 13.008 1.00 86.31 288 THR A O 1
ATOM 2081 N N . LEU A 1 289 ? 2.412 -1.017 11.739 1.00 90.06 289 LEU A N 1
ATOM 2082 C CA . LEU A 1 289 ? 1.058 -0.572 11.439 1.00 90.06 289 LEU A CA 1
ATOM 2083 C C . LEU A 1 289 ? 0.781 -0.721 9.943 1.00 90.06 289 LEU A C 1
ATOM 2085 O O . LEU A 1 289 ? 1.736 -0.763 9.163 1.00 90.06 289 LEU A O 1
ATOM 2089 N N . PRO A 1 290 ? -0.495 -0.765 9.538 1.00 85.12 290 PRO A N 1
ATOM 2090 C CA . PRO A 1 290 ? -0.855 -0.821 8.131 1.00 85.12 290 PRO A CA 1
ATOM 2091 C C . PRO A 1 290 ? -0.266 0.332 7.317 1.00 85.12 290 PRO A C 1
ATOM 2093 O O . PRO A 1 290 ? -0.259 1.492 7.750 1.00 85.12 290 PRO A O 1
ATOM 2096 N N . ASP A 1 291 ? 0.206 -0.033 6.128 1.00 83.44 291 ASP A N 1
ATOM 2097 C CA . ASP A 1 291 ? 0.592 0.849 5.029 1.00 83.44 291 ASP A CA 1
ATOM 2098 C C . ASP A 1 291 ? -0.591 0.867 4.052 1.00 83.44 291 ASP A C 1
ATOM 2100 O O . ASP A 1 291 ? -1.044 -0.207 3.627 1.00 83.44 291 ASP A O 1
ATOM 2104 N N . PHE A 1 292 ? -1.169 2.040 3.785 1.00 87.75 292 PHE A N 1
ATOM 2105 C CA . PHE A 1 292 ? -2.358 2.150 2.934 1.00 87.75 292 PHE A CA 1
ATOM 2106 C C . PHE A 1 292 ? -2.000 2.007 1.447 1.00 87.75 292 PHE A C 1
ATOM 2108 O O . PHE A 1 292 ? -0.836 1.917 1.065 1.00 87.75 292 PHE A O 1
ATOM 2115 N N . LEU A 1 293 ? -3.025 1.892 0.602 1.00 89.44 293 LEU A N 1
ATOM 2116 C CA . LEU A 1 293 ? -2.871 1.428 -0.778 1.00 89.44 293 LEU A CA 1
ATOM 2117 C C . LEU A 1 293 ? -2.397 2.490 -1.774 1.00 89.44 293 LEU A C 1
ATOM 2119 O O . LEU A 1 293 ? -1.876 2.123 -2.826 1.00 89.44 293 LEU A O 1
ATOM 2123 N N . ASP A 1 294 ? -2.602 3.772 -1.484 1.00 87.19 294 ASP A N 1
ATOM 2124 C CA . ASP A 1 294 ? -2.364 4.843 -2.449 1.00 87.19 294 ASP A CA 1
ATOM 2125 C C . ASP A 1 294 ? -0.912 4.851 -2.921 1.00 87.19 294 ASP A C 1
ATOM 2127 O O . ASP A 1 294 ? 0.015 4.976 -2.123 1.00 87.19 294 ASP A O 1
ATOM 2131 N N . GLN A 1 295 ? -0.712 4.739 -4.234 1.00 86.12 295 GLN A N 1
ATOM 2132 C CA . GLN A 1 295 ? 0.617 4.716 -4.846 1.00 86.12 295 GLN A CA 1
ATOM 2133 C C . GLN A 1 295 ? 1.550 3.657 -4.232 1.00 86.12 295 GLN A C 1
ATOM 2135 O O . GLN A 1 295 ? 2.767 3.850 -4.131 1.00 86.12 295 GLN A O 1
ATOM 2140 N N . HIS A 1 296 ? 0.976 2.513 -3.862 1.00 87.56 296 HIS A N 1
ATOM 2141 C CA . HIS A 1 296 ? 1.691 1.301 -3.485 1.00 87.56 296 HIS A CA 1
ATOM 2142 C C . HIS A 1 296 ? 1.270 0.119 -4.345 1.00 87.56 296 HIS A C 1
ATOM 2144 O O . HIS A 1 296 ? 0.170 0.066 -4.896 1.00 87.56 296 HIS A O 1
ATOM 2150 N N . ASN A 1 297 ? 2.161 -0.868 -4.394 1.00 91.50 297 ASN A N 1
ATOM 2151 C CA . ASN A 1 297 ? 1.856 -2.173 -4.955 1.00 91.50 297 ASN A CA 1
ATOM 2152 C C . ASN A 1 297 ? 1.076 -2.998 -3.930 1.00 91.50 297 ASN A C 1
ATOM 2154 O O . ASN A 1 297 ? 1.562 -3.259 -2.822 1.00 91.50 297 ASN A O 1
ATOM 2158 N N . GLY A 1 298 ? -0.117 -3.428 -4.317 1.00 94.69 298 GLY A N 1
ATOM 2159 C CA . GLY A 1 298 ? -0.892 -4.447 -3.626 1.00 94.69 298 GLY A CA 1
ATOM 2160 C C . GLY A 1 298 ? -0.852 -5.778 -4.372 1.00 94.69 298 GLY A C 1
ATOM 2161 O O . GLY A 1 298 ? -0.319 -5.884 -5.475 1.00 94.69 298 GLY A O 1
ATOM 2162 N N . ALA A 1 299 ? -1.450 -6.799 -3.778 1.00 96.75 299 ALA A N 1
ATOM 2163 C CA . ALA A 1 299 ? -1.586 -8.123 -4.368 1.00 96.75 299 ALA A CA 1
ATOM 2164 C C . ALA A 1 299 ? -2.946 -8.728 -4.015 1.00 96.75 299 ALA A C 1
ATOM 2166 O O . ALA A 1 299 ? -3.560 -8.305 -3.047 1.00 96.75 299 ALA A O 1
ATOM 2167 N N . ASP A 1 300 ? -3.439 -9.726 -4.737 1.00 97.38 300 ASP A N 1
ATOM 2168 C CA . ASP A 1 300 ? -4.456 -10.609 -4.157 1.00 97.38 300 ASP A CA 1
ATOM 2169 C C . ASP A 1 300 ? -3.819 -11.528 -3.097 1.00 97.38 300 ASP A C 1
ATOM 2171 O O . ASP A 1 300 ? -2.608 -11.493 -2.863 1.00 97.38 300 ASP A O 1
ATOM 2175 N N . LEU A 1 301 ? -4.620 -12.354 -2.417 1.00 95.19 301 LEU A N 1
ATOM 2176 C CA . LEU A 1 301 ? -4.082 -13.248 -1.388 1.00 95.19 301 LEU A CA 1
ATOM 2177 C C . LEU A 1 301 ? -3.074 -14.247 -1.975 1.00 95.19 301 LEU A C 1
ATOM 2179 O O . LEU A 1 301 ? -2.067 -14.551 -1.335 1.00 95.19 301 LEU A O 1
ATOM 2183 N N . ASN A 1 302 ? -3.342 -14.726 -3.193 1.00 94.50 302 ASN A N 1
ATOM 2184 C CA . ASN A 1 302 ? -2.521 -15.716 -3.882 1.00 94.50 302 ASN A CA 1
ATOM 2185 C C . ASN A 1 302 ? -1.100 -15.192 -4.115 1.00 94.50 302 ASN A C 1
ATOM 2187 O O . ASN A 1 302 ? -0.128 -15.851 -3.752 1.00 94.50 302 ASN A O 1
ATOM 2191 N N . ALA A 1 303 ? -0.973 -13.994 -4.685 1.00 93.12 303 ALA A N 1
ATOM 2192 C CA . ALA A 1 303 ? 0.315 -13.359 -4.930 1.00 93.12 303 ALA A CA 1
ATOM 2193 C C . ALA A 1 303 ? 0.926 -12.757 -3.655 1.00 93.12 303 ALA A C 1
ATOM 2195 O O . ALA A 1 303 ? 2.138 -12.832 -3.451 1.00 93.12 303 ALA A O 1
ATOM 2196 N N . GLY A 1 304 ? 0.101 -12.174 -2.782 1.00 86.31 304 GLY A N 1
ATOM 2197 C CA . GLY A 1 304 ? 0.553 -11.453 -1.595 1.00 86.31 304 GLY A CA 1
ATOM 2198 C C . GLY A 1 304 ? 1.247 -12.360 -0.592 1.00 86.31 304 GLY A C 1
ATOM 2199 O O . GLY A 1 304 ? 2.299 -12.006 -0.065 1.00 86.31 304 GLY A O 1
ATOM 2200 N N . VAL A 1 305 ? 0.709 -13.557 -0.363 1.00 79.69 305 VAL A N 1
ATOM 2201 C CA . VAL A 1 305 ? 1.312 -14.497 0.581 1.00 79.69 305 VAL A CA 1
ATOM 2202 C C . VAL A 1 305 ? 2.627 -15.083 0.051 1.00 79.69 305 VAL A C 1
ATOM 2204 O O . VAL A 1 305 ? 3.591 -15.170 0.811 1.00 79.69 305 VAL A O 1
ATOM 2207 N N . GLY A 1 306 ? 2.713 -15.380 -1.251 1.00 72.38 306 GLY A N 1
ATOM 2208 C CA . GLY A 1 306 ? 3.983 -15.751 -1.882 1.00 72.38 306 GLY A CA 1
ATOM 2209 C C . GLY A 1 306 ? 5.036 -14.646 -1.728 1.00 72.38 306 GLY A C 1
ATOM 2210 O O . GLY A 1 306 ? 6.159 -14.903 -1.302 1.00 72.38 306 GLY A O 1
ATOM 2211 N N . ALA A 1 307 ? 4.658 -13.386 -1.958 1.00 73.56 307 ALA A N 1
ATOM 2212 C CA . ALA A 1 307 ? 5.565 -12.256 -1.765 1.00 73.56 307 ALA A CA 1
ATOM 2213 C C . ALA A 1 307 ? 6.055 -12.126 -0.307 1.00 73.56 307 ALA A C 1
ATOM 2215 O O . ALA A 1 307 ? 7.227 -11.826 -0.083 1.00 73.56 307 ALA A O 1
ATOM 2216 N N . ILE A 1 308 ? 5.212 -12.398 0.694 1.00 77.56 308 ILE A N 1
ATOM 2217 C CA . ILE A 1 308 ? 5.594 -12.333 2.120 1.00 77.56 308 ILE A CA 1
ATOM 2218 C C . ILE A 1 308 ? 6.630 -13.381 2.491 1.00 77.56 308 ILE A C 1
ATOM 2220 O O . ILE A 1 308 ? 7.559 -13.064 3.232 1.00 77.56 308 ILE A O 1
ATOM 2224 N N . ALA A 1 309 ? 6.491 -14.612 1.994 1.00 71.50 309 ALA A N 1
ATOM 2225 C CA . ALA A 1 309 ? 7.454 -15.675 2.271 1.00 71.50 309 ALA A CA 1
ATOM 2226 C C . ALA A 1 309 ? 8.874 -15.291 1.809 1.00 71.50 309 ALA A C 1
ATOM 2228 O O . ALA A 1 309 ? 9.851 -15.694 2.435 1.00 71.50 309 ALA A O 1
ATOM 2229 N N . SER A 1 310 ? 8.989 -14.433 0.785 1.00 71.19 310 SER A N 1
ATOM 2230 C CA . SER A 1 310 ? 10.272 -13.894 0.312 1.00 71.19 310 SER A CA 1
ATOM 2231 C C . SER A 1 310 ? 10.870 -12.763 1.159 1.00 71.19 310 SER A C 1
ATOM 2233 O O . SER A 1 310 ? 12.053 -12.452 1.009 1.00 71.19 310 SER A O 1
ATOM 2235 N N . GLN A 1 311 ? 10.097 -12.147 2.059 1.00 72.88 311 GLN A N 1
ATOM 2236 C CA . GLN A 1 311 ? 10.565 -11.028 2.878 1.00 72.88 311 GLN A CA 1
ATOM 2237 C C . GLN A 1 311 ? 11.017 -11.509 4.266 1.00 72.88 311 GLN A C 1
ATOM 2239 O O . GLN A 1 311 ? 10.218 -11.735 5.174 1.00 72.88 311 GLN A O 1
ATOM 2244 N N . PHE A 1 312 ? 12.334 -11.665 4.425 1.00 58.38 312 PHE A N 1
ATOM 2245 C CA . PHE A 1 312 ? 13.003 -12.060 5.671 1.00 58.38 312 PHE A CA 1
ATOM 2246 C C . PHE A 1 312 ? 13.299 -10.867 6.601 1.00 58.38 312 PHE A C 1
ATOM 2248 O O . PHE A 1 312 ? 13.602 -9.767 6.140 1.00 58.38 312 PHE A O 1
ATOM 2255 N N . PRO A 1 313 ? 13.454 -11.113 7.913 1.00 56.31 313 PRO A N 1
ATOM 2256 C CA . PRO A 1 313 ? 12.439 -11.513 8.875 1.00 56.31 313 PRO A CA 1
ATOM 2257 C C . PRO A 1 313 ? 12.027 -10.283 9.701 1.00 56.31 313 PRO A C 1
ATOM 2259 O O . PRO A 1 313 ? 12.800 -9.776 10.520 1.00 56.31 313 PRO A O 1
ATOM 2262 N N . LYS A 1 314 ? 10.811 -9.774 9.511 1.00 64.62 314 LYS A N 1
ATOM 2263 C CA . LYS A 1 314 ? 10.274 -8.672 10.322 1.00 64.62 314 LYS A CA 1
ATOM 2264 C C . LYS A 1 314 ? 8.829 -8.997 10.681 1.00 64.62 314 LYS A C 1
ATOM 2266 O O . LYS A 1 314 ? 8.140 -9.635 9.910 1.00 64.62 314 LYS A O 1
ATOM 2271 N N . ALA A 1 315 ? 8.340 -8.577 11.846 1.00 77.69 315 ALA A N 1
ATOM 2272 C CA . ALA A 1 315 ? 6.929 -8.741 12.216 1.00 77.69 315 ALA A CA 1
ATOM 2273 C C . ALA A 1 315 ? 6.034 -7.778 11.405 1.00 77.69 315 ALA A C 1
ATOM 2275 O O . ALA A 1 315 ? 5.385 -6.895 11.968 1.00 77.69 315 ALA A O 1
ATOM 2276 N N . LEU A 1 316 ? 6.075 -7.896 10.076 1.00 88.44 316 LEU A N 1
ATOM 2277 C CA . LEU A 1 316 ? 5.412 -6.992 9.152 1.00 88.44 316 LEU A CA 1
ATOM 2278 C C . LEU A 1 316 ? 3.916 -7.316 9.107 1.00 88.44 316 LEU A C 1
ATOM 2280 O O . LEU A 1 316 ? 3.543 -8.494 9.037 1.00 88.44 316 LEU A O 1
ATOM 2284 N N . PRO A 1 317 ? 3.055 -6.290 9.158 1.00 92.44 317 PRO A N 1
ATOM 2285 C CA . PRO A 1 317 ? 1.629 -6.464 8.963 1.00 92.44 317 PRO A CA 1
ATOM 2286 C C . PRO A 1 317 ? 1.321 -6.720 7.485 1.00 92.44 317 PRO A C 1
ATOM 2288 O O . PRO A 1 317 ? 1.703 -5.944 6.606 1.00 92.44 317 PRO A O 1
ATOM 2291 N N . LEU A 1 318 ? 0.580 -7.792 7.230 1.00 94.12 318 LEU A N 1
ATOM 2292 C CA . LEU A 1 318 ? -0.147 -8.027 5.995 1.00 94.12 318 LEU A CA 1
ATOM 2293 C C . LEU A 1 318 ? -1.584 -7.551 6.195 1.00 94.12 318 LEU A C 1
ATOM 2295 O O . LEU A 1 318 ? -2.345 -8.143 6.961 1.00 94.12 318 LEU A O 1
ATOM 2299 N N . THR A 1 319 ? -1.954 -6.494 5.485 1.00 95.94 319 THR A N 1
ATOM 2300 C CA . THR A 1 319 ? -3.270 -5.869 5.607 1.00 95.94 319 THR A CA 1
ATOM 2301 C C . THR A 1 319 ? -4.124 -6.209 4.395 1.00 95.94 319 THR A C 1
ATOM 2303 O O . THR A 1 319 ? -3.707 -5.964 3.265 1.00 95.94 319 THR A O 1
ATOM 2306 N N . ARG A 1 320 ? -5.316 -6.760 4.623 1.00 96.94 320 ARG A N 1
ATOM 2307 C CA . ARG A 1 320 ? -6.385 -6.904 3.634 1.00 96.94 320 ARG A CA 1
ATOM 2308 C C . ARG A 1 320 ? -7.216 -5.632 3.595 1.00 96.94 320 ARG A C 1
ATOM 2310 O O . ARG A 1 320 ? -7.789 -5.211 4.601 1.00 96.94 320 ARG A O 1
ATOM 2317 N N . TYR A 1 321 ? -7.382 -5.125 2.391 1.00 97.31 321 TYR A N 1
ATOM 2318 C CA . TYR A 1 321 ? -8.262 -4.037 2.026 1.00 97.31 321 TYR A CA 1
ATOM 2319 C C . TYR A 1 321 ? -9.323 -4.535 1.049 1.00 97.31 321 TYR A C 1
ATOM 2321 O O . TYR A 1 321 ? -9.085 -5.434 0.243 1.00 97.31 321 TYR A O 1
ATOM 2329 N N . CYS A 1 322 ? -10.485 -3.897 1.094 1.00 97.56 322 CYS A N 1
ATOM 2330 C CA . CYS A 1 322 ? -11.490 -4.001 0.048 1.00 97.56 322 CYS A CA 1
ATOM 2331 C C . CYS A 1 322 ? -11.422 -2.743 -0.812 1.00 97.56 322 CYS A C 1
ATOM 2333 O O . CYS A 1 322 ? -11.424 -1.640 -0.266 1.00 97.56 322 CYS A O 1
ATOM 2335 N N . VAL A 1 323 ? -11.377 -2.894 -2.132 1.00 97.44 323 VAL A N 1
ATOM 2336 C CA . VAL A 1 323 ? -11.301 -1.770 -3.072 1.00 97.44 323 VAL A CA 1
ATOM 2337 C C . VAL A 1 323 ? -12.456 -1.867 -4.057 1.00 97.44 323 VAL A C 1
ATOM 2339 O O . VAL A 1 323 ? -12.596 -2.877 -4.742 1.00 97.44 323 VAL A O 1
ATOM 2342 N N . GLU A 1 324 ? -13.289 -0.833 -4.114 1.00 97.38 324 GLU A N 1
ATOM 2343 C CA . GLU A 1 324 ? -14.287 -0.665 -5.167 1.00 97.38 324 GLU A CA 1
ATOM 2344 C C . GLU A 1 324 ? -13.581 -0.074 -6.386 1.00 97.38 324 GLU A C 1
ATOM 2346 O O . GLU A 1 324 ? -12.890 0.940 -6.275 1.00 97.38 324 GLU A O 1
ATOM 2351 N N . VAL A 1 325 ? -13.722 -0.713 -7.542 1.00 97.81 325 VAL A N 1
ATOM 2352 C CA . VAL A 1 325 ? -13.108 -0.288 -8.802 1.00 97.81 325 VAL A CA 1
ATOM 2353 C C . VAL A 1 325 ? -14.177 -0.125 -9.871 1.00 97.81 325 VAL A C 1
ATOM 2355 O O . VAL A 1 325 ? -15.147 -0.882 -9.924 1.00 97.81 325 VAL A O 1
ATOM 2358 N N . LEU A 1 326 ? -13.990 0.877 -10.722 1.00 97.69 326 LEU A N 1
ATOM 2359 C CA . LEU A 1 326 ? -14.849 1.155 -11.861 1.00 97.69 326 LEU A CA 1
ATOM 2360 C C . LEU A 1 326 ? -14.714 0.030 -12.893 1.00 97.69 326 LEU A C 1
ATOM 2362 O O . LEU A 1 326 ? -13.600 -0.310 -13.302 1.00 97.69 326 LEU A O 1
ATOM 2366 N N . ASP A 1 327 ? -15.837 -0.523 -13.345 1.00 96.31 327 ASP A N 1
ATOM 2367 C CA . ASP A 1 327 ? -15.834 -1.492 -14.434 1.00 96.31 327 ASP A CA 1
ATOM 2368 C C . ASP A 1 327 ? -15.672 -0.757 -15.767 1.00 96.31 327 ASP A C 1
ATOM 2370 O O . ASP A 1 327 ? -16.590 -0.123 -16.286 1.00 96.31 327 ASP A O 1
ATOM 2374 N N . VAL A 1 328 ? -14.467 -0.846 -16.323 1.00 97.00 328 VAL A N 1
ATOM 2375 C CA . VAL A 1 328 ? -14.096 -0.267 -17.618 1.00 97.00 328 VAL A CA 1
ATOM 2376 C C . VAL A 1 328 ? -13.670 -1.352 -18.602 1.00 97.00 328 VAL A C 1
ATOM 2378 O O . VAL A 1 328 ? -13.460 -2.502 -18.226 1.00 97.00 328 VAL A O 1
ATOM 2381 N N . SER A 1 329 ? -13.526 -0.990 -19.875 1.00 97.75 329 SER A N 1
ATOM 2382 C CA . SER A 1 329 ? -12.838 -1.802 -20.879 1.00 97.75 329 SER A CA 1
ATOM 2383 C C . SER A 1 329 ? -11.774 -0.927 -21.523 1.00 97.75 329 SER A C 1
ATOM 2385 O O . SER A 1 329 ? -12.090 -0.005 -22.274 1.00 97.75 329 SER A O 1
ATOM 2387 N N . LEU A 1 330 ? -10.519 -1.154 -21.148 1.00 98.00 330 LEU A N 1
ATOM 2388 C CA . LEU A 1 330 ? -9.396 -0.350 -21.600 1.00 98.00 330 LEU A CA 1
ATOM 2389 C C . LEU A 1 330 ? -8.641 -1.111 -22.695 1.00 98.00 330 LEU A C 1
ATOM 2391 O O . LEU A 1 330 ? -8.339 -2.288 -22.493 1.00 98.00 330 LEU A O 1
ATOM 2395 N N . PRO A 1 331 ? -8.361 -0.493 -23.852 1.00 98.12 331 PRO A N 1
ATOM 2396 C CA . PRO A 1 331 ? -7.675 -1.154 -24.955 1.00 98.12 331 PRO A CA 1
ATOM 2397 C C . PRO A 1 331 ? -6.162 -1.220 -24.729 1.00 98.12 331 PRO A C 1
ATOM 2399 O O . PRO A 1 331 ? -5.598 -0.427 -23.983 1.00 98.12 331 PRO A O 1
ATOM 2402 N N . GLY A 1 332 ? -5.496 -2.127 -25.447 1.00 97.69 332 GLY A N 1
ATOM 2403 C CA . GLY A 1 332 ? -4.035 -2.142 -25.537 1.00 97.69 332 GLY A CA 1
ATOM 2404 C C . GLY A 1 332 ? -3.310 -2.517 -24.244 1.00 97.69 332 GLY A C 1
ATOM 2405 O O . GLY A 1 332 ? -2.121 -2.241 -24.141 1.00 97.69 332 GLY A O 1
ATOM 2406 N N . VAL A 1 333 ? -3.999 -3.145 -23.286 1.00 98.25 333 VAL A N 1
ATOM 2407 C CA . VAL A 1 333 ? -3.405 -3.558 -22.012 1.00 98.25 333 VAL A CA 1
ATOM 2408 C C . VAL A 1 333 ? -2.579 -4.812 -22.232 1.00 98.25 333 VAL A C 1
ATOM 2410 O O . VAL A 1 333 ? -3.106 -5.852 -22.630 1.00 98.25 333 VAL A O 1
ATOM 2413 N N . ILE A 1 334 ? -1.287 -4.723 -21.954 1.00 97.69 334 ILE A N 1
ATOM 2414 C CA . ILE A 1 334 ? -0.308 -5.782 -22.232 1.00 97.69 334 ILE A CA 1
ATOM 2415 C C . ILE A 1 334 ? 0.051 -6.590 -20.985 1.00 97.69 334 ILE A C 1
ATOM 2417 O O . ILE A 1 334 ? 0.484 -7.731 -21.075 1.00 97.69 334 ILE A O 1
ATOM 2421 N N . THR A 1 335 ? -0.160 -6.028 -19.799 1.00 97.06 335 THR A N 1
ATOM 2422 C CA . THR A 1 335 ? 0.084 -6.701 -18.516 1.00 97.06 335 THR A CA 1
ATOM 2423 C C . THR A 1 335 ? -1.125 -7.497 -18.030 1.00 97.06 335 THR A C 1
ATOM 2425 O O . THR A 1 335 ? -1.071 -8.120 -16.980 1.00 97.06 335 THR A O 1
ATOM 2428 N N . ALA A 1 336 ? -2.214 -7.560 -18.800 1.00 96.00 336 ALA A N 1
ATOM 2429 C CA . ALA A 1 336 ? -3.409 -8.311 -18.420 1.00 96.00 336 ALA A CA 1
ATOM 2430 C C . ALA A 1 336 ? -3.239 -9.844 -18.503 1.00 96.00 336 ALA A C 1
ATOM 2432 O O . ALA A 1 336 ? -4.086 -10.577 -17.987 1.00 96.00 336 ALA A O 1
ATOM 2433 N N . SER A 1 337 ? -2.171 -10.343 -19.140 1.00 96.25 337 SER A N 1
ATOM 2434 C CA . SER A 1 337 ? -1.822 -11.767 -19.177 1.00 96.25 337 SER A CA 1
A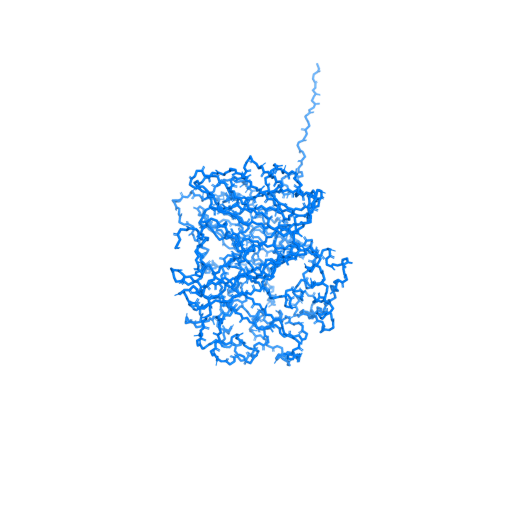TOM 2435 C C . SER A 1 337 ? -0.310 -11.984 -19.282 1.00 96.25 337 SER A C 1
ATOM 2437 O O . SER A 1 337 ? 0.437 -11.087 -19.661 1.00 96.25 337 SER A O 1
ATOM 2439 N N . VAL A 1 338 ? 0.129 -13.211 -19.001 1.00 96.00 338 VAL A N 1
ATOM 2440 C CA . VAL A 1 338 ? 1.533 -13.646 -19.124 1.00 96.00 338 VAL A CA 1
ATOM 2441 C C . VAL A 1 338 ? 2.032 -13.667 -20.575 1.00 96.00 338 VAL A C 1
ATOM 2443 O O . VAL A 1 338 ? 3.230 -13.741 -20.814 1.00 96.00 338 VAL A O 1
ATOM 2446 N N . THR A 1 339 ? 1.129 -13.606 -21.561 1.00 96.19 339 THR A N 1
ATOM 2447 C CA . THR A 1 339 ? 1.516 -13.571 -22.981 1.00 96.19 339 THR A CA 1
ATOM 2448 C C . THR A 1 339 ? 2.077 -12.217 -23.400 1.00 96.19 339 THR A C 1
ATOM 2450 O O . THR A 1 339 ? 2.750 -12.151 -24.419 1.00 96.19 339 THR A O 1
ATOM 2453 N N . GLY A 1 340 ? 1.809 -11.146 -22.643 1.00 94.56 340 GLY A N 1
ATOM 2454 C CA . GLY A 1 340 ? 2.219 -9.790 -23.007 1.00 94.56 340 GLY A CA 1
ATOM 2455 C C . GLY A 1 340 ? 1.477 -9.195 -24.208 1.00 94.56 340 GLY A C 1
ATOM 2456 O O . GLY A 1 340 ? 1.774 -8.063 -24.589 1.00 94.56 340 GLY A O 1
ATOM 2457 N N . GLU A 1 341 ? 0.539 -9.931 -24.814 1.00 96.94 341 GLU A N 1
ATOM 2458 C CA . GLU A 1 341 ? -0.182 -9.476 -26.000 1.00 96.94 341 GLU A CA 1
ATOM 2459 C C . GLU A 1 341 ? -1.184 -8.364 -25.641 1.00 96.94 341 GLU A C 1
ATOM 2461 O O . GLU A 1 341 ? -1.922 -8.505 -24.656 1.00 96.94 341 GLU A O 1
ATOM 2466 N N . PRO A 1 342 ? -1.245 -7.266 -26.421 1.00 97.25 342 PRO A N 1
ATOM 2467 C CA . PRO A 1 342 ? -2.204 -6.194 -26.184 1.00 97.25 342 PRO A CA 1
ATOM 2468 C C . PRO A 1 342 ? -3.642 -6.702 -26.282 1.00 97.25 342 PRO A C 1
ATOM 2470 O O . PRO A 1 342 ? -4.054 -7.258 -27.300 1.00 97.25 342 PRO A O 1
ATOM 2473 N N . GLN A 1 343 ? -4.437 -6.457 -25.245 1.00 97.62 343 GLN A N 1
ATOM 2474 C CA . GLN A 1 343 ? -5.843 -6.855 -25.208 1.00 97.62 343 GLN A CA 1
ATOM 2475 C C . GLN A 1 343 ? -6.713 -5.815 -24.504 1.00 97.62 343 GLN A C 1
ATOM 2477 O O . GLN A 1 343 ? -6.223 -4.934 -23.798 1.00 97.62 343 GLN A O 1
ATOM 2482 N N . ALA A 1 344 ? -8.026 -5.911 -24.708 1.00 98.12 344 ALA A N 1
ATOM 2483 C CA . ALA A 1 344 ? -8.972 -5.163 -23.897 1.00 98.12 344 ALA A CA 1
ATOM 2484 C C . ALA A 1 344 ? -9.046 -5.792 -22.500 1.00 98.12 344 ALA A C 1
ATOM 2486 O O . ALA A 1 344 ? -9.245 -7.002 -22.374 1.00 98.12 344 ALA A O 1
ATOM 2487 N N . ALA A 1 345 ? -8.902 -4.989 -21.451 1.00 97.88 345 ALA A N 1
ATOM 2488 C CA . ALA A 1 345 ? -8.936 -5.475 -20.077 1.00 97.88 345 ALA A CA 1
ATOM 2489 C C . ALA A 1 345 ? -9.703 -4.516 -19.166 1.00 97.88 345 ALA A C 1
ATOM 2491 O O . ALA A 1 345 ? -9.758 -3.314 -19.432 1.00 97.88 345 ALA A O 1
ATOM 2492 N N . PRO A 1 346 ? -10.274 -5.013 -18.057 1.00 97.62 346 PRO A N 1
ATOM 2493 C CA . PRO A 1 346 ? -10.993 -4.156 -17.134 1.00 97.62 346 PRO A CA 1
ATOM 2494 C C . PRO A 1 346 ? -10.095 -3.521 -16.064 1.00 97.62 346 PRO A C 1
ATOM 2496 O O . PRO A 1 346 ? -10.589 -3.035 -15.050 1.00 97.62 346 PRO A O 1
ATOM 2499 N N . PHE A 1 347 ? -8.784 -3.577 -16.271 1.00 98.12 347 PHE A N 1
ATOM 2500 C CA . PHE A 1 347 ? -7.734 -2.958 -15.471 1.00 98.12 347 PHE A CA 1
ATOM 2501 C C . PHE A 1 347 ? -6.754 -2.299 -16.439 1.00 98.12 347 PHE A C 1
ATOM 2503 O O . PHE A 1 347 ? -6.685 -2.702 -17.603 1.00 98.12 347 PHE A O 1
ATOM 2510 N N . SER A 1 348 ? -6.018 -1.292 -15.981 1.00 98.25 348 SER A N 1
ATOM 2511 C CA . SER A 1 348 ? -4.922 -0.720 -16.761 1.00 98.25 348 SER A CA 1
ATOM 2512 C C . SER A 1 348 ? -3.688 -1.598 -16.730 1.00 98.25 348 SER A C 1
ATOM 2514 O O . SER A 1 348 ? -3.643 -2.624 -16.041 1.00 98.25 348 SER A O 1
ATOM 2516 N N . ASP A 1 349 ? -2.672 -1.172 -17.475 1.00 98.31 349 ASP A N 1
ATOM 2517 C CA . ASP A 1 349 ? -1.367 -1.748 -17.275 1.00 98.31 349 ASP A CA 1
ATOM 2518 C C . ASP A 1 349 ? -0.878 -1.513 -15.851 1.00 98.31 349 ASP A C 1
ATOM 2520 O O . ASP A 1 349 ? -1.001 -0.417 -15.299 1.00 98.31 349 ASP A O 1
ATOM 2524 N N . TYR A 1 350 ? -0.341 -2.560 -15.239 1.00 97.94 350 TYR A N 1
ATOM 2525 C CA . TYR A 1 350 ? 0.254 -2.444 -13.920 1.00 97.94 350 TYR A CA 1
ATOM 2526 C C . TYR A 1 350 ? 1.437 -1.470 -13.956 1.00 97.94 350 TYR A C 1
ATOM 2528 O O . TYR A 1 350 ? 2.336 -1.594 -14.788 1.00 97.94 350 TYR A O 1
ATOM 2536 N N . ALA A 1 351 ? 1.444 -0.517 -13.029 1.00 96.25 351 ALA A N 1
ATOM 2537 C CA . ALA A 1 351 ? 2.557 0.389 -12.784 1.00 96.25 351 ALA A CA 1
ATOM 2538 C C . ALA A 1 351 ? 3.260 -0.010 -11.486 1.00 96.25 351 ALA A C 1
ATOM 2540 O O . ALA A 1 351 ? 2.610 -0.244 -10.472 1.00 96.25 351 ALA A O 1
ATOM 2541 N N . SER A 1 352 ? 4.589 -0.059 -11.490 1.00 93.75 352 SER A N 1
ATOM 2542 C CA . SER A 1 352 ? 5.321 -0.320 -10.253 1.00 93.75 352 SER A CA 1
ATOM 2543 C C . SER A 1 352 ? 5.318 0.944 -9.405 1.00 93.75 352 SER A C 1
ATOM 2545 O O . SER A 1 352 ? 5.860 1.972 -9.813 1.00 93.75 352 SER A O 1
ATOM 2547 N N . CYS A 1 353 ? 4.730 0.866 -8.220 1.00 89.56 353 CYS A N 1
ATOM 2548 C CA . CYS A 1 353 ? 4.631 1.978 -7.296 1.00 89.56 353 CYS A CA 1
ATOM 2549 C C . CYS A 1 353 ? 5.610 1.834 -6.129 1.00 89.56 353 CYS A C 1
ATOM 2551 O O . CYS A 1 353 ? 5.690 0.791 -5.477 1.00 89.56 353 CYS A O 1
ATOM 2553 N N . ASN A 1 354 ? 6.356 2.900 -5.854 1.00 78.00 354 ASN A N 1
ATOM 2554 C CA . ASN A 1 354 ? 7.296 2.969 -4.747 1.00 78.00 354 ASN A CA 1
ATOM 2555 C C . ASN A 1 354 ? 7.208 4.339 -4.070 1.00 78.00 354 ASN A C 1
ATOM 2557 O O . ASN A 1 354 ? 7.381 5.369 -4.716 1.00 78.00 354 ASN A O 1
ATOM 2561 N N . GLY A 1 355 ? 6.964 4.337 -2.759 1.00 67.31 355 GLY A N 1
ATOM 2562 C CA . GLY A 1 355 ? 7.078 5.527 -1.919 1.00 67.31 355 GLY A CA 1
ATOM 2563 C C . GLY A 1 355 ? 6.173 6.690 -2.322 1.00 67.31 355 GLY A C 1
ATOM 2564 O O . GLY A 1 355 ? 6.614 7.831 -2.236 1.00 67.31 355 GLY A O 1
ATOM 2565 N N . GLY A 1 356 ? 4.940 6.421 -2.760 1.00 73.31 356 GLY A N 1
ATOM 2566 C CA . GLY A 1 356 ? 4.030 7.489 -3.177 1.00 73.31 356 GLY A CA 1
ATOM 2567 C C . GLY A 1 356 ? 4.161 7.877 -4.652 1.00 73.31 356 GLY A C 1
ATOM 2568 O O . GLY A 1 356 ? 3.707 8.941 -5.055 1.00 73.31 356 GLY A O 1
ATOM 2569 N N . HIS A 1 357 ? 4.794 7.056 -5.489 1.00 81.25 357 HIS A N 1
ATOM 2570 C CA . HIS A 1 357 ? 4.860 7.323 -6.921 1.00 81.25 357 HIS A CA 1
ATOM 2571 C C . HIS A 1 357 ? 4.745 6.036 -7.729 1.00 81.25 357 HIS A C 1
ATOM 2573 O O . HIS A 1 357 ? 5.487 5.085 -7.490 1.00 81.25 357 HIS A O 1
ATOM 2579 N N . CYS A 1 358 ? 3.818 6.015 -8.685 1.00 88.81 358 CYS A N 1
ATOM 2580 C CA . CYS A 1 358 ? 3.663 4.928 -9.643 1.00 88.81 358 CYS A CA 1
ATOM 2581 C C . CYS A 1 358 ? 4.350 5.308 -10.946 1.00 88.81 358 CYS A C 1
ATOM 2583 O O . CYS A 1 358 ? 4.084 6.369 -11.504 1.00 88.81 358 CYS A O 1
ATOM 2585 N N . GLN A 1 359 ? 5.204 4.419 -11.428 1.00 90.94 359 GLN A N 1
ATOM 2586 C CA . GLN A 1 359 ? 5.941 4.574 -12.673 1.00 90.94 359 GLN A CA 1
ATOM 2587 C C . GLN A 1 359 ? 5.711 3.350 -13.558 1.00 90.94 359 GLN A C 1
ATOM 2589 O O . GLN A 1 359 ? 5.187 2.324 -13.117 1.00 90.94 359 GLN A O 1
ATOM 2594 N N . CYS A 1 360 ? 6.155 3.447 -14.807 1.00 94.06 360 CYS A N 1
ATOM 2595 C CA . CYS A 1 360 ? 6.207 2.320 -15.725 1.00 94.06 360 CYS A CA 1
ATOM 2596 C C . CYS A 1 360 ? 6.695 1.035 -15.034 1.00 94.06 360 CYS A C 1
ATOM 2598 O O . CYS A 1 360 ? 7.703 1.068 -14.319 1.00 94.06 360 CYS A O 1
ATOM 2600 N N . MET A 1 361 ? 5.995 -0.086 -15.266 1.00 94.88 361 MET A N 1
ATOM 2601 C CA . MET A 1 361 ? 6.317 -1.387 -14.670 1.00 94.88 361 MET A CA 1
ATOM 2602 C C . MET A 1 361 ? 7.811 -1.667 -14.768 1.00 94.88 361 MET A C 1
ATOM 2604 O O . MET A 1 361 ? 8.365 -1.783 -15.872 1.00 94.88 361 MET A O 1
ATOM 2608 N N . HIS A 1 362 ? 8.456 -1.756 -13.611 1.00 91.94 362 HIS A N 1
ATOM 2609 C CA . HIS A 1 362 ? 9.881 -1.971 -13.543 1.00 91.94 362 HIS A CA 1
ATOM 2610 C C . HIS A 1 362 ? 10.204 -3.409 -13.926 1.00 91.94 362 HIS A C 1
ATOM 2612 O O . HIS A 1 362 ? 9.381 -4.324 -13.880 1.00 91.94 362 HIS A O 1
ATOM 2618 N N . GLN A 1 363 ? 11.452 -3.625 -14.283 1.00 91.12 363 GLN A N 1
ATOM 2619 C CA . GLN A 1 363 ? 11.883 -4.855 -14.897 1.00 91.12 363 GLN A CA 1
ATOM 2620 C C . GLN A 1 363 ? 11.673 -6.100 -14.028 1.00 91.12 363 GLN A C 1
ATOM 2622 O O . GLN A 1 363 ? 11.240 -7.128 -14.544 1.00 91.12 363 GLN A O 1
ATOM 2627 N N . VAL A 1 364 ? 11.957 -6.017 -12.724 1.00 90.69 364 VAL A N 1
ATOM 2628 C CA . VAL A 1 364 ? 11.763 -7.167 -11.828 1.00 90.69 364 VAL A CA 1
ATOM 2629 C C . VAL A 1 364 ? 10.294 -7.577 -11.784 1.00 90.69 364 VAL A C 1
ATOM 2631 O O . VAL A 1 364 ? 10.008 -8.748 -11.998 1.00 90.69 364 VAL A O 1
ATOM 2634 N N . ASP A 1 365 ? 9.359 -6.635 -11.646 1.00 94.19 365 ASP A N 1
ATOM 2635 C CA . ASP A 1 365 ? 7.925 -6.910 -11.723 1.00 94.19 365 ASP A CA 1
ATOM 2636 C C . ASP A 1 365 ? 7.554 -7.540 -13.069 1.00 94.19 365 ASP A C 1
ATOM 2638 O O . ASP A 1 365 ? 6.796 -8.506 -13.094 1.00 94.19 365 ASP A O 1
ATOM 2642 N N . ARG A 1 366 ? 8.105 -7.063 -14.199 1.00 95.69 366 ARG A N 1
ATOM 2643 C CA . ARG A 1 366 ? 7.867 -7.697 -15.515 1.00 95.69 366 ARG A CA 1
ATOM 2644 C C . ARG A 1 366 ? 8.340 -9.147 -15.542 1.00 95.69 366 ARG A C 1
ATOM 2646 O O . ARG A 1 366 ? 7.672 -9.989 -16.140 1.00 95.69 366 ARG A O 1
ATOM 2653 N N . SER A 1 367 ? 9.477 -9.419 -14.897 1.00 94.88 367 SER A N 1
ATOM 2654 C CA . SER A 1 367 ? 10.016 -10.771 -14.756 1.00 94.88 367 SER A CA 1
ATOM 2655 C C . SER A 1 367 ? 9.132 -11.653 -13.879 1.00 94.88 367 SER A C 1
ATOM 2657 O O . SER A 1 367 ? 8.907 -12.800 -14.242 1.00 94.88 367 SER A O 1
ATOM 2659 N N . ILE A 1 368 ? 8.576 -11.101 -12.791 1.00 94.62 368 ILE A N 1
ATOM 2660 C CA . ILE A 1 368 ? 7.636 -11.788 -11.894 1.00 94.62 368 ILE A CA 1
ATOM 2661 C C . ILE A 1 368 ? 6.337 -12.099 -12.637 1.00 94.62 368 ILE A C 1
ATOM 2663 O O . ILE A 1 368 ? 5.803 -13.195 -12.513 1.00 94.62 368 ILE A O 1
ATOM 2667 N N . ALA A 1 369 ? 5.863 -11.173 -13.471 1.00 96.06 369 ALA A N 1
ATOM 2668 C CA . ALA A 1 369 ? 4.675 -11.368 -14.292 1.00 96.06 369 ALA A CA 1
ATOM 2669 C C . ALA A 1 369 ? 4.891 -12.288 -15.508 1.00 96.06 369 ALA A C 1
ATOM 2671 O O . ALA A 1 369 ? 3.966 -12.494 -16.295 1.00 96.06 369 ALA A O 1
ATOM 2672 N N . HIS A 1 370 ? 6.102 -12.837 -15.671 1.00 96.00 370 HIS A N 1
ATOM 2673 C CA . HIS A 1 370 ? 6.506 -13.707 -16.779 1.00 96.00 370 HIS A CA 1
ATOM 2674 C C . HIS A 1 370 ? 6.224 -13.100 -18.164 1.00 96.00 370 HIS A C 1
ATOM 2676 O O . HIS A 1 370 ? 5.966 -13.829 -19.122 1.00 96.00 370 HIS A O 1
ATOM 2682 N N . LEU A 1 371 ? 6.299 -11.771 -18.292 1.00 97.00 371 LEU A N 1
ATOM 2683 C CA . LEU A 1 371 ? 6.108 -11.104 -19.580 1.00 97.00 371 LEU A CA 1
ATOM 2684 C C . LEU A 1 371 ? 7.187 -11.544 -20.584 1.00 97.00 371 LEU A C 1
ATOM 2686 O O . LEU A 1 371 ? 8.327 -11.779 -20.166 1.00 97.00 371 LEU A O 1
ATOM 2690 N N . PRO A 1 372 ? 6.891 -11.628 -21.895 1.00 96.94 372 PRO A N 1
ATOM 2691 C CA . PRO A 1 372 ? 7.850 -12.086 -22.894 1.00 96.94 372 PRO A CA 1
ATOM 2692 C C . PRO A 1 372 ? 9.173 -11.319 -22.863 1.00 96.94 372 PRO A C 1
ATOM 2694 O O . PRO A 1 372 ? 9.204 -10.092 -22.764 1.00 96.94 372 PRO A O 1
ATOM 2697 N N . ALA A 1 373 ? 10.281 -12.042 -23.054 1.00 95.56 373 ALA A N 1
ATOM 2698 C CA . ALA A 1 373 ? 11.627 -11.465 -23.096 1.00 95.56 373 ALA A CA 1
ATOM 2699 C C . ALA A 1 373 ? 11.728 -10.273 -24.059 1.00 95.56 373 ALA A C 1
ATOM 2701 O O . ALA A 1 373 ? 12.317 -9.248 -23.724 1.00 95.56 373 ALA A O 1
ATOM 2702 N N . ARG A 1 374 ? 11.104 -10.397 -25.238 1.00 95.19 374 ARG A N 1
ATOM 2703 C CA . ARG A 1 374 ? 11.052 -9.342 -26.253 1.00 95.19 374 ARG A CA 1
ATOM 2704 C C . ARG A 1 374 ? 10.453 -8.048 -25.702 1.00 95.19 374 ARG A C 1
ATOM 2706 O O . ARG A 1 374 ? 11.041 -6.994 -25.888 1.00 95.19 374 ARG A O 1
ATOM 2713 N N . GLN A 1 375 ? 9.336 -8.134 -24.988 1.00 94.69 375 GLN A N 1
ATOM 2714 C CA . GLN A 1 375 ? 8.658 -6.973 -24.419 1.00 94.69 375 GLN A CA 1
ATOM 2715 C C . GLN A 1 375 ? 9.489 -6.313 -23.311 1.00 94.69 375 GLN A C 1
ATOM 2717 O O . GLN A 1 375 ? 9.544 -5.088 -23.215 1.00 94.69 375 GLN A O 1
ATOM 2722 N N . ILE A 1 376 ? 10.169 -7.116 -22.484 1.00 94.12 376 ILE A N 1
ATOM 2723 C CA . ILE A 1 376 ? 11.097 -6.602 -21.466 1.00 94.12 376 ILE A CA 1
AT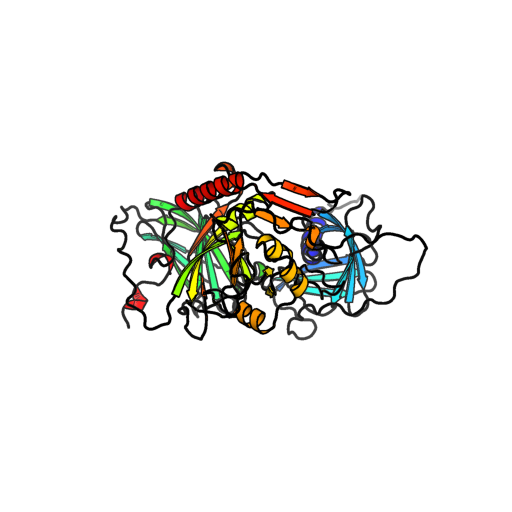OM 2724 C C . ILE A 1 376 ? 12.261 -5.866 -22.135 1.00 94.12 376 ILE A C 1
ATOM 2726 O O . ILE A 1 376 ? 12.611 -4.768 -21.714 1.00 94.12 376 ILE A O 1
ATOM 2730 N N . LEU A 1 377 ? 12.840 -6.435 -23.195 1.00 92.25 377 LEU A N 1
ATOM 2731 C CA . LEU A 1 377 ? 13.897 -5.781 -23.965 1.00 92.25 377 LEU A CA 1
ATOM 2732 C C . LEU A 1 377 ? 13.393 -4.473 -24.585 1.00 92.25 377 LEU A C 1
ATOM 2734 O O . LEU A 1 377 ? 14.009 -3.437 -24.376 1.00 92.25 377 LEU A O 1
ATOM 2738 N N . GLU A 1 378 ? 12.253 -4.485 -25.273 1.00 92.12 378 GLU A N 1
ATOM 2739 C CA . GLU A 1 378 ? 11.690 -3.295 -25.925 1.00 92.12 378 GLU A CA 1
ATOM 2740 C C . GLU A 1 378 ? 11.409 -2.156 -24.934 1.00 92.12 378 GLU A C 1
ATOM 2742 O O . GLU A 1 378 ? 11.753 -1.008 -25.205 1.00 92.12 378 GLU A O 1
ATOM 2747 N N . MET A 1 379 ? 10.838 -2.459 -23.764 1.00 91.81 379 MET A N 1
ATOM 2748 C CA . MET A 1 379 ? 10.470 -1.427 -22.786 1.00 91.81 379 MET A CA 1
ATOM 2749 C C . MET A 1 379 ? 11.627 -1.002 -21.881 1.00 91.81 379 MET A C 1
ATOM 2751 O O . MET A 1 379 ? 11.593 0.091 -21.322 1.00 91.81 379 MET A O 1
ATOM 2755 N N . CYS A 1 380 ? 12.655 -1.834 -21.707 1.00 91.12 380 CYS A N 1
ATOM 2756 C CA . CYS A 1 380 ? 13.708 -1.596 -20.717 1.00 91.12 380 CYS A CA 1
ATOM 2757 C C . CYS A 1 380 ? 15.120 -1.457 -21.332 1.00 91.12 380 CYS A C 1
ATOM 2759 O O . CYS A 1 380 ? 16.085 -1.321 -20.574 1.00 91.12 380 CYS A O 1
ATOM 2761 N N . ALA A 1 381 ? 15.274 -1.491 -22.666 1.00 82.94 381 ALA A N 1
ATOM 2762 C CA . ALA A 1 381 ? 16.576 -1.386 -23.346 1.00 82.94 381 ALA A CA 1
ATOM 2763 C C . ALA A 1 381 ? 17.192 0.019 -23.305 1.00 82.94 381 ALA A C 1
ATOM 2765 O O . ALA A 1 381 ? 18.400 0.138 -23.126 1.00 82.94 381 ALA A O 1
ATOM 2766 N N . ASN A 1 382 ? 16.387 1.078 -23.430 1.00 71.94 382 ASN A N 1
ATOM 2767 C CA . ASN A 1 382 ? 16.880 2.459 -23.548 1.00 71.94 382 ASN A CA 1
ATOM 2768 C C . ASN A 1 382 ? 17.170 3.130 -22.195 1.00 71.94 382 ASN A C 1
ATOM 2770 O O . ASN A 1 382 ? 17.056 4.347 -22.063 1.00 71.94 382 ASN A O 1
ATOM 2774 N N . ARG A 1 383 ? 17.521 2.349 -21.171 1.00 70.62 383 ARG A N 1
ATOM 2775 C CA . ARG A 1 383 ? 17.862 2.909 -19.861 1.00 70.62 383 ARG A CA 1
ATOM 2776 C C . ARG A 1 383 ? 19.231 3.578 -19.928 1.00 70.62 383 ARG A C 1
ATOM 2778 O O . ARG A 1 383 ? 20.184 2.991 -20.442 1.00 70.62 383 ARG A O 1
ATOM 2785 N N . SER A 1 384 ? 19.329 4.795 -19.397 1.00 58.25 384 SER A N 1
ATOM 2786 C CA . SER A 1 384 ? 20.626 5.425 -19.161 1.00 58.25 384 SER A CA 1
ATOM 2787 C C . SER A 1 384 ? 21.412 4.592 -18.145 1.00 58.25 384 SER A C 1
ATOM 2789 O O . SER A 1 384 ? 20.833 3.949 -17.269 1.00 58.25 384 SER A O 1
ATOM 2791 N N . ALA A 1 385 ? 22.744 4.604 -18.242 1.00 55.91 385 ALA A N 1
ATOM 2792 C CA . ALA A 1 385 ? 23.605 3.997 -17.222 1.00 55.91 385 ALA A CA 1
ATOM 2793 C C . ALA A 1 385 ? 23.404 4.636 -15.829 1.00 55.91 385 ALA A C 1
ATOM 2795 O O . ALA A 1 385 ? 23.754 4.024 -14.821 1.00 55.91 385 ALA A O 1
ATOM 2796 N N . ASP A 1 386 ? 22.803 5.830 -15.797 1.00 48.94 386 ASP A N 1
ATOM 2797 C CA . ASP A 1 386 ? 22.469 6.607 -14.604 1.00 48.94 386 ASP A CA 1
ATOM 2798 C C . ASP A 1 386 ? 21.091 6.264 -14.020 1.00 48.94 386 ASP A C 1
ATOM 2800 O O . ASP A 1 386 ? 20.743 6.750 -12.943 1.00 48.94 386 ASP A O 1
ATOM 2804 N N . ALA A 1 387 ? 20.298 5.415 -14.690 1.00 48.41 387 ALA A N 1
ATOM 2805 C CA . ALA A 1 387 ? 19.038 4.924 -14.156 1.00 48.41 387 ALA A CA 1
ATOM 2806 C C . ALA A 1 387 ? 19.333 4.039 -12.938 1.00 48.41 387 ALA A C 1
ATOM 2808 O O . ALA A 1 387 ? 19.503 2.825 -13.035 1.00 48.41 387 ALA A O 1
ATOM 2809 N N . THR A 1 388 ? 19.354 4.653 -11.758 1.00 48.19 388 THR A N 1
ATOM 2810 C CA . THR A 1 388 ? 19.490 4.004 -10.441 1.00 48.19 388 THR A CA 1
ATOM 2811 C C . THR A 1 388 ? 18.335 3.049 -10.114 1.00 48.19 388 THR A C 1
ATOM 2813 O O . THR A 1 388 ? 18.190 2.587 -8.984 1.00 48.19 388 THR A O 1
ATOM 2816 N N . ARG A 1 389 ? 17.462 2.763 -11.081 1.00 61.28 389 ARG A N 1
ATOM 2817 C CA . ARG A 1 389 ? 16.176 2.122 -10.875 1.00 61.28 389 ARG A CA 1
ATOM 2818 C C . ARG A 1 389 ? 15.922 1.160 -12.015 1.00 61.28 389 ARG A C 1
ATOM 2820 O O . ARG A 1 389 ? 16.103 1.475 -13.188 1.00 61.28 389 ARG A O 1
ATOM 2827 N N . ASN A 1 390 ? 15.375 0.006 -11.673 1.00 72.56 390 ASN A N 1
ATOM 2828 C CA . ASN A 1 390 ? 14.883 -0.989 -12.620 1.00 72.56 390 ASN A CA 1
ATOM 2829 C C . ASN A 1 390 ? 13.706 -0.497 -13.487 1.00 72.56 390 ASN A C 1
ATOM 2831 O O . ASN A 1 390 ? 13.018 -1.311 -14.096 1.00 72.56 390 ASN A O 1
ATOM 2835 N N . THR A 1 391 ? 13.450 0.811 -13.531 1.00 81.06 391 THR A N 1
ATOM 2836 C CA . THR A 1 391 ? 12.346 1.478 -14.213 1.00 81.06 391 THR A CA 1
ATOM 2837 C C . THR A 1 391 ? 12.472 1.330 -15.720 1.00 81.06 391 THR A C 1
ATOM 2839 O O . THR A 1 391 ? 13.483 1.694 -16.308 1.00 81.06 391 THR A O 1
ATOM 2842 N N . CYS A 1 392 ? 11.430 0.810 -16.354 1.00 90.12 392 CYS A N 1
ATOM 2843 C CA . CYS A 1 392 ? 11.346 0.730 -17.808 1.00 90.12 392 CYS A CA 1
ATOM 2844 C C . CYS A 1 392 ? 10.708 2.007 -18.379 1.00 90.12 392 CYS A C 1
ATOM 2846 O O . CYS A 1 392 ? 10.205 2.846 -17.639 1.00 90.12 392 CYS A O 1
ATOM 2848 N N . SER A 1 393 ? 10.715 2.170 -19.698 1.00 90.88 393 SER A N 1
ATOM 2849 C CA . SER A 1 393 ? 9.995 3.234 -20.399 1.00 90.88 393 SER A CA 1
ATOM 2850 C C . SER A 1 393 ? 8.720 2.678 -21.022 1.00 90.88 393 SER A C 1
ATOM 2852 O O . SER A 1 393 ? 8.736 1.673 -21.731 1.00 90.88 393 SER A O 1
ATOM 2854 N N . CYS A 1 394 ? 7.603 3.335 -20.735 1.00 92.19 394 CYS A N 1
ATOM 2855 C CA . CYS A 1 394 ? 6.277 2.937 -21.182 1.00 92.19 394 CYS A CA 1
ATOM 2856 C C . CYS A 1 394 ? 5.772 3.933 -22.236 1.00 92.19 394 CYS A C 1
ATOM 2858 O O . CYS A 1 394 ? 6.062 5.124 -22.116 1.00 92.19 394 CYS A O 1
ATOM 2860 N N . PRO A 1 395 ? 5.001 3.499 -23.252 1.00 94.88 395 PRO A N 1
ATOM 2861 C CA . PRO A 1 395 ? 4.319 4.435 -24.140 1.00 94.88 395 PRO A CA 1
ATOM 2862 C C . PRO A 1 395 ? 3.427 5.397 -23.343 1.00 94.88 395 PRO A C 1
ATOM 2864 O O . PRO A 1 395 ? 2.751 4.973 -22.407 1.00 94.88 395 PRO A O 1
ATOM 2867 N N . ALA A 1 396 ? 3.373 6.671 -23.745 1.00 95.38 396 ALA A N 1
ATOM 2868 C CA . ALA A 1 396 ? 2.642 7.713 -23.014 1.00 95.38 396 ALA A CA 1
ATOM 2869 C C . ALA A 1 396 ? 1.156 7.378 -22.781 1.00 95.38 396 ALA A C 1
ATOM 2871 O O . ALA A 1 396 ? 0.608 7.693 -21.731 1.00 95.38 396 ALA A O 1
ATOM 2872 N N . ALA A 1 397 ? 0.508 6.698 -23.733 1.00 95.88 397 ALA A N 1
ATOM 2873 C CA . ALA A 1 397 ? -0.879 6.253 -23.583 1.00 95.88 397 ALA A CA 1
ATOM 2874 C C . ALA A 1 397 ? -1.050 5.232 -22.445 1.00 95.88 397 ALA A C 1
ATOM 2876 O O . ALA A 1 397 ? -2.019 5.304 -21.692 1.00 95.88 397 ALA A O 1
ATOM 2877 N N . MET A 1 398 ? -0.090 4.315 -22.302 1.00 96.19 398 MET A N 1
ATOM 2878 C CA . MET A 1 398 ? -0.093 3.310 -21.244 1.00 96.19 398 MET A CA 1
ATOM 2879 C C . MET A 1 398 ? 0.128 3.962 -19.882 1.00 96.19 398 MET A C 1
ATOM 2881 O O . MET A 1 398 ? -0.633 3.706 -18.956 1.00 96.19 398 MET A O 1
ATOM 2885 N N . ASP A 1 399 ? 1.107 4.867 -19.784 1.00 94.75 399 ASP A N 1
ATOM 2886 C CA . ASP A 1 399 ? 1.359 5.621 -18.553 1.00 94.75 399 ASP A CA 1
ATOM 2887 C C . ASP A 1 399 ? 0.130 6.449 -18.143 1.00 94.75 399 ASP A C 1
ATOM 2889 O O . ASP A 1 399 ? -0.372 6.295 -17.033 1.00 94.75 399 ASP A O 1
ATOM 2893 N N . ALA A 1 400 ? -0.463 7.215 -19.064 1.00 96.19 400 ALA A N 1
ATOM 2894 C CA . ALA A 1 400 ? -1.676 7.990 -18.793 1.00 96.19 400 ALA A CA 1
ATOM 2895 C C . ALA A 1 400 ? -2.840 7.122 -18.272 1.00 96.19 400 ALA A C 1
ATOM 2897 O O . ALA A 1 400 ? -3.595 7.541 -17.390 1.00 96.19 400 ALA A O 1
ATOM 2898 N N . GLN A 1 401 ? -2.983 5.899 -18.786 1.00 97.19 401 GLN A N 1
ATOM 2899 C CA . GLN A 1 401 ? -3.988 4.950 -18.320 1.00 97.19 401 GLN A CA 1
ATOM 2900 C C . GLN A 1 401 ? -3.652 4.397 -16.924 1.00 97.19 401 GLN A C 1
ATOM 2902 O O . GLN A 1 401 ? -4.531 4.333 -16.059 1.00 97.19 401 GLN A O 1
ATOM 2907 N N . SER A 1 402 ? -2.391 4.039 -16.678 1.00 96.94 402 SER A N 1
ATOM 2908 C CA . SER A 1 402 ? -1.898 3.536 -15.390 1.00 96.94 402 SER A CA 1
ATOM 2909 C C . SER A 1 402 ? -1.873 4.589 -14.281 1.00 96.94 402 SER A C 1
ATOM 2911 O O . SER A 1 402 ? -1.943 4.219 -13.115 1.00 96.94 402 SER A O 1
ATOM 2913 N N . GLN A 1 403 ? -1.836 5.885 -14.609 1.00 95.81 403 GLN A N 1
ATOM 2914 C CA . GLN A 1 403 ? -1.991 6.974 -13.633 1.00 95.81 403 GLN A CA 1
ATOM 2915 C C . GLN A 1 403 ? -3.453 7.209 -13.216 1.00 95.81 403 GLN A C 1
ATOM 2917 O O . GLN A 1 403 ? -3.713 7.903 -12.231 1.00 95.81 403 GLN A O 1
ATOM 2922 N N . ARG A 1 404 ? -4.424 6.645 -13.949 1.00 96.38 404 ARG A N 1
ATOM 2923 C CA . ARG A 1 404 ? -5.854 6.903 -13.724 1.00 96.38 404 ARG A CA 1
ATOM 2924 C C . ARG A 1 404 ? -6.664 5.686 -13.307 1.00 96.38 404 ARG A C 1
ATOM 2926 O O . ARG A 1 404 ? -7.647 5.855 -12.598 1.00 96.38 404 ARG A O 1
ATOM 2933 N N . TYR A 1 405 ? -6.319 4.484 -13.741 1.00 98.00 405 TYR A N 1
ATOM 2934 C CA . TYR A 1 405 ? -7.084 3.273 -13.432 1.00 98.00 405 TYR A CA 1
ATOM 2935 C C . TYR A 1 405 ? -6.238 2.301 -12.620 1.00 98.00 405 TYR A C 1
ATOM 2937 O O . TYR A 1 405 ? -5.014 2.302 -12.739 1.00 98.00 405 TYR A O 1
ATOM 2945 N N . VAL A 1 406 ? -6.892 1.453 -11.823 1.00 98.00 406 VAL A N 1
ATOM 2946 C CA . VAL A 1 406 ? -6.206 0.363 -11.120 1.00 98.00 406 VAL A CA 1
ATOM 2947 C C . VAL A 1 406 ? -5.557 -0.555 -12.150 1.00 98.00 406 VAL A C 1
ATOM 2949 O O . VAL A 1 406 ? -6.241 -1.099 -13.022 1.00 98.00 406 VAL A O 1
ATOM 2952 N N . GLY A 1 407 ? -4.242 -0.711 -12.038 1.00 98.00 407 GLY A N 1
ATOM 2953 C CA . GLY A 1 407 ? -3.466 -1.592 -12.899 1.00 98.00 407 GLY A CA 1
ATOM 2954 C C . GLY A 1 407 ? -3.390 -2.990 -12.314 1.00 98.00 407 GLY A C 1
ATOM 2955 O O . GLY A 1 407 ? -3.520 -3.168 -11.100 1.00 98.00 407 GLY A O 1
ATOM 2956 N N . ARG A 1 408 ? -3.207 -3.996 -13.169 1.00 98.12 408 ARG A N 1
ATOM 2957 C CA . ARG A 1 408 ? -3.117 -5.395 -12.735 1.00 98.12 408 ARG A CA 1
ATOM 2958 C C . ARG A 1 408 ? -2.135 -6.179 -13.590 1.00 98.12 408 ARG A C 1
ATOM 2960 O O . ARG A 1 408 ? -2.225 -6.112 -14.810 1.00 98.12 408 ARG A O 1
ATOM 2967 N N . CYS A 1 409 ? -1.277 -6.981 -12.962 1.00 97.62 409 CYS A N 1
ATOM 2968 C CA . CYS A 1 409 ? -0.462 -7.972 -13.664 1.00 97.62 409 CYS A CA 1
ATOM 2969 C C . CYS A 1 409 ? -0.602 -9.372 -13.044 1.00 97.62 409 CYS A C 1
ATOM 2971 O O . CYS A 1 409 ? -0.835 -9.487 -11.837 1.00 97.62 409 CYS A O 1
ATOM 2973 N N . PRO A 1 410 ? -0.522 -10.442 -13.854 1.00 97.25 410 PRO A N 1
ATOM 2974 C CA . PRO A 1 410 ? -0.561 -11.815 -13.370 1.00 97.25 410 PRO A CA 1
ATOM 2975 C C . PRO A 1 410 ? 0.718 -12.175 -12.625 1.00 97.25 410 PRO A C 1
ATOM 2977 O O . PRO A 1 410 ? 1.792 -11.714 -12.986 1.00 97.25 410 PRO A O 1
ATOM 2980 N N . ILE A 1 411 ? 0.599 -13.065 -11.648 1.00 96.31 411 ILE A N 1
ATOM 2981 C CA . ILE A 1 411 ? 1.701 -13.648 -10.886 1.00 96.31 411 ILE A CA 1
ATOM 2982 C C . ILE A 1 411 ? 1.562 -15.171 -10.999 1.00 96.31 411 ILE A C 1
ATOM 2984 O O . ILE A 1 411 ? 0.796 -15.784 -10.246 1.00 96.31 411 ILE A O 1
ATOM 2988 N N . PRO A 1 412 ? 2.203 -15.787 -12.005 1.00 95.50 412 PRO A N 1
ATOM 2989 C CA . PRO A 1 412 ? 2.185 -17.233 -12.179 1.00 95.50 412 PRO A CA 1
ATOM 2990 C C . PRO A 1 412 ? 3.009 -17.947 -11.097 1.00 95.50 412 PRO A C 1
ATOM 2992 O O . PRO A 1 412 ? 3.900 -17.360 -10.484 1.00 95.50 412 PRO A O 1
ATOM 2995 N N . PHE A 1 413 ? 2.722 -19.236 -10.884 1.00 94.38 413 PHE A N 1
ATOM 2996 C CA . PHE A 1 413 ? 3.433 -20.075 -9.913 1.00 94.38 413 PHE A CA 1
ATOM 2997 C C . PHE A 1 413 ? 4.176 -21.241 -10.588 1.00 94.38 413 PHE A C 1
ATOM 2999 O O . PHE A 1 413 ? 3.648 -21.785 -11.558 1.00 94.38 413 PHE A O 1
ATOM 3006 N N . PRO A 1 414 ? 5.354 -21.688 -10.106 1.00 93.00 414 PRO A N 1
ATOM 3007 C CA . PRO A 1 414 ? 6.074 -21.212 -8.920 1.00 93.00 414 PRO A CA 1
ATOM 3008 C C . PRO A 1 414 ? 6.464 -19.738 -9.032 1.00 93.00 414 PRO A C 1
ATOM 3010 O O . PRO A 1 414 ? 6.700 -19.240 -10.131 1.00 93.00 414 PRO A O 1
ATOM 3013 N N . TYR A 1 415 ? 6.470 -19.037 -7.898 1.00 92.06 415 TYR A N 1
ATOM 3014 C CA . TYR A 1 415 ? 6.840 -17.624 -7.878 1.00 92.06 415 TYR A CA 1
ATOM 3015 C C . TYR A 1 415 ? 8.320 -17.499 -8.234 1.00 92.06 415 TYR A C 1
ATOM 3017 O O . TYR A 1 415 ? 9.145 -18.249 -7.709 1.00 92.06 415 TYR A O 1
ATOM 3025 N N . ALA A 1 416 ? 8.660 -16.553 -9.103 1.00 91.25 416 ALA A N 1
ATOM 3026 C CA . ALA A 1 416 ? 10.012 -16.361 -9.601 1.00 91.25 416 ALA A CA 1
ATOM 3027 C C . ALA A 1 416 ? 10.289 -14.874 -9.859 1.00 91.25 416 ALA A C 1
ATOM 3029 O O . ALA A 1 416 ? 9.661 -14.262 -10.714 1.00 91.25 416 ALA A O 1
ATOM 3030 N N . ALA A 1 417 ? 11.274 -14.306 -9.167 1.00 90.19 417 ALA A N 1
ATOM 3031 C CA . ALA A 1 417 ? 11.779 -12.957 -9.407 1.00 90.19 417 ALA A CA 1
ATOM 3032 C C . ALA A 1 417 ? 13.212 -13.025 -9.950 1.00 90.19 417 ALA A C 1
ATOM 3034 O O . ALA A 1 417 ? 14.095 -13.600 -9.308 1.00 90.19 417 ALA A O 1
ATOM 3035 N N . GLN A 1 418 ? 13.455 -12.441 -11.127 1.00 89.31 418 GLN A N 1
ATOM 3036 C CA . GLN A 1 418 ? 14.774 -12.411 -11.766 1.00 89.31 418 GLN A CA 1
ATOM 3037 C C . GLN A 1 418 ? 15.459 -11.071 -11.474 1.00 89.31 418 GLN A C 1
ATOM 3039 O O . GLN A 1 418 ? 15.254 -10.085 -12.175 1.00 89.31 418 GLN A O 1
ATOM 3044 N N . PHE A 1 419 ? 16.301 -11.031 -10.443 1.00 84.44 419 PHE A N 1
ATOM 3045 C CA . PHE A 1 419 ? 17.103 -9.851 -10.089 1.00 84.44 419 PHE A CA 1
ATOM 3046 C C . PHE A 1 419 ? 18.367 -9.715 -10.954 1.00 84.44 419 PHE A C 1
ATOM 3048 O O . PHE A 1 419 ? 18.915 -8.631 -11.109 1.00 84.44 419 PHE A O 1
ATOM 3055 N N . SER A 1 420 ? 18.825 -10.789 -11.609 1.00 76.19 420 SER A N 1
ATOM 3056 C CA . SER A 1 420 ? 19.939 -10.721 -12.572 1.00 76.19 420 SER A CA 1
ATOM 3057 C C . SER A 1 420 ? 19.663 -9.765 -13.730 1.00 76.19 420 SER A C 1
ATOM 3059 O O . SER A 1 420 ? 20.578 -9.229 -14.351 1.00 76.19 420 SER A O 1
ATOM 3061 N N . MET A 1 421 ? 18.380 -9.592 -14.016 1.00 80.75 421 MET A N 1
ATOM 3062 C CA . MET A 1 421 ? 17.837 -8.805 -15.100 1.00 80.75 421 MET A CA 1
ATOM 3063 C C . MET A 1 421 ? 18.119 -7.304 -14.906 1.00 80.75 421 MET A C 1
ATOM 3065 O O . MET A 1 421 ? 18.264 -6.591 -15.894 1.00 80.75 421 MET A O 1
ATOM 3069 N N . GLU A 1 422 ? 18.320 -6.849 -13.669 1.00 76.62 422 GLU A N 1
ATOM 3070 C CA . GLU A 1 422 ? 18.672 -5.466 -13.315 1.00 76.62 422 GLU A CA 1
ATOM 3071 C C . GLU A 1 422 ? 20.036 -5.010 -13.871 1.00 76.62 422 GLU A C 1
ATOM 3073 O O . GLU A 1 422 ? 20.321 -3.816 -13.957 1.00 76.62 422 GLU A O 1
ATOM 3078 N N . ARG A 1 423 ? 20.906 -5.951 -14.262 1.00 74.06 423 ARG A N 1
ATOM 3079 C CA . ARG A 1 423 ? 22.258 -5.651 -14.750 1.00 74.06 423 ARG A CA 1
ATOM 3080 C C . ARG A 1 423 ? 22.227 -5.033 -16.149 1.00 74.06 423 ARG A C 1
ATOM 3082 O O . ARG A 1 423 ? 21.479 -5.478 -17.014 1.00 74.06 423 ARG A O 1
ATOM 3089 N N . LEU A 1 424 ? 23.106 -4.054 -16.380 1.00 73.06 424 LEU A N 1
ATOM 3090 C CA . LEU A 1 424 ? 23.350 -3.459 -17.696 1.00 73.06 424 LEU A CA 1
ATOM 3091 C C . LEU A 1 424 ? 24.649 -4.017 -18.328 1.00 73.06 424 LEU A C 1
ATOM 3093 O O . LEU A 1 424 ? 25.653 -4.143 -17.622 1.00 73.06 424 LEU A O 1
ATOM 3097 N N . PRO A 1 425 ? 24.666 -4.334 -19.640 1.00 80.00 425 PRO A N 1
ATOM 3098 C CA . PRO A 1 425 ? 23.507 -4.367 -20.531 1.00 80.00 425 PRO A CA 1
ATOM 3099 C C . PRO A 1 425 ? 22.499 -5.426 -20.075 1.00 80.00 425 PRO A C 1
ATOM 3101 O O . PRO A 1 425 ? 22.885 -6.439 -19.493 1.00 80.00 425 PRO A O 1
ATOM 3104 N N . LEU A 1 426 ? 21.222 -5.161 -20.344 1.00 83.31 426 LEU A N 1
ATOM 3105 C CA . LEU A 1 426 ? 20.107 -6.023 -19.975 1.00 83.31 426 LEU A CA 1
ATOM 3106 C C . LEU A 1 426 ? 20.341 -7.468 -20.448 1.00 83.31 426 LEU A C 1
ATOM 3108 O O . LEU A 1 426 ? 20.407 -7.730 -21.647 1.00 83.31 426 LEU A O 1
ATOM 3112 N N . GLN A 1 427 ? 20.435 -8.406 -19.503 1.00 83.12 427 GLN A N 1
ATOM 3113 C CA . GLN A 1 427 ? 20.606 -9.835 -19.772 1.00 83.12 427 GLN A CA 1
ATOM 3114 C C . GLN A 1 427 ? 19.366 -10.629 -19.355 1.00 83.12 427 GLN A C 1
ATOM 3116 O O . GLN A 1 427 ? 19.016 -10.697 -18.176 1.00 83.12 427 GLN A O 1
ATOM 3121 N N . ILE A 1 428 ? 18.718 -11.261 -20.335 1.00 89.06 428 ILE A N 1
ATOM 3122 C CA . ILE A 1 428 ? 17.629 -12.214 -20.107 1.00 89.06 428 ILE A CA 1
ATOM 3123 C C . ILE A 1 428 ? 18.242 -13.611 -19.911 1.00 89.06 428 ILE A C 1
ATOM 3125 O O . ILE A 1 428 ? 18.958 -14.073 -20.803 1.00 89.06 428 ILE A O 1
ATOM 3129 N N . PRO A 1 429 ? 17.988 -14.303 -18.783 1.00 90.00 429 PRO A N 1
ATOM 3130 C CA . PRO A 1 429 ? 18.494 -15.654 -18.565 1.00 90.00 429 PRO A CA 1
ATOM 3131 C C . PRO A 1 429 ? 18.015 -16.644 -19.633 1.00 90.00 429 PRO A C 1
ATOM 3133 O O . PRO A 1 429 ? 16.879 -16.572 -20.110 1.00 90.00 429 PRO A O 1
ATOM 3136 N N . ALA A 1 430 ? 18.866 -17.615 -19.971 1.00 90.69 430 ALA A N 1
ATOM 3137 C CA . ALA A 1 430 ? 18.473 -18.720 -20.837 1.00 90.69 430 ALA A CA 1
ATOM 3138 C C . ALA A 1 430 ? 17.316 -19.509 -20.198 1.00 90.69 430 ALA A C 1
ATOM 3140 O O . ALA A 1 430 ? 17.381 -19.874 -19.025 1.00 90.69 430 ALA A O 1
ATOM 3141 N N . GLY A 1 431 ? 16.260 -19.775 -20.971 1.00 90.69 431 GLY A N 1
ATOM 3142 C CA . GLY A 1 431 ? 15.068 -20.478 -20.481 1.00 90.69 431 GLY A CA 1
ATOM 3143 C C . GLY A 1 431 ? 14.024 -19.590 -19.795 1.00 90.69 431 GLY A C 1
ATOM 3144 O O . GLY A 1 431 ? 13.135 -20.123 -19.139 1.00 90.69 431 GLY A O 1
ATOM 3145 N N . TYR A 1 432 ? 14.115 -18.264 -19.934 1.00 94.00 432 TYR A N 1
ATOM 3146 C CA . TYR A 1 432 ? 13.071 -17.331 -19.504 1.00 94.00 432 TYR A CA 1
ATOM 3147 C C . TYR A 1 432 ? 11.904 -17.237 -20.527 1.00 94.00 432 TYR A C 1
ATOM 3149 O O . TYR A 1 432 ? 12.174 -17.208 -21.733 1.00 94.00 432 TYR A O 1
ATOM 3157 N N . PRO A 1 433 ? 10.632 -17.099 -20.082 1.00 93.50 433 PRO A N 1
ATOM 3158 C CA . PRO A 1 433 ? 10.184 -17.190 -18.690 1.00 93.50 433 PRO A CA 1
ATOM 3159 C C . PRO A 1 433 ? 10.267 -18.631 -18.167 1.00 93.50 433 PRO A C 1
ATOM 3161 O O . PRO A 1 433 ? 10.146 -19.575 -18.953 1.00 93.50 433 PRO A O 1
ATOM 3164 N N . PRO A 1 434 ? 10.477 -18.829 -16.852 1.00 91.38 434 PRO A N 1
ATOM 3165 C CA . PRO A 1 434 ? 10.518 -20.170 -16.288 1.00 91.38 434 PRO A CA 1
ATOM 3166 C C . PRO A 1 434 ? 9.168 -20.875 -16.477 1.00 91.38 434 PRO A C 1
ATOM 3168 O O . PRO A 1 434 ? 8.115 -20.239 -16.576 1.00 91.38 434 PRO A O 1
ATOM 3171 N N . LYS A 1 435 ? 9.195 -22.213 -16.524 1.00 93.81 435 LYS A N 1
ATOM 3172 C CA . LYS A 1 435 ? 7.970 -23.021 -16.601 1.00 93.81 435 LYS A CA 1
ATOM 3173 C C . LYS A 1 435 ? 7.069 -22.709 -15.406 1.00 93.81 435 LYS A C 1
ATOM 3175 O O . LYS A 1 435 ? 7.547 -22.654 -14.276 1.00 93.81 435 LYS A O 1
ATOM 3180 N N . TYR A 1 436 ? 5.777 -22.556 -15.669 1.00 94.44 436 TYR A N 1
ATOM 3181 C CA . TYR A 1 436 ? 4.781 -22.218 -14.660 1.00 94.44 436 TYR A CA 1
ATOM 3182 C C . TYR A 1 436 ? 3.480 -22.999 -14.858 1.00 94.44 436 TYR A C 1
ATOM 3184 O O . TYR A 1 436 ? 3.215 -23.554 -15.927 1.00 94.44 436 TYR A O 1
ATOM 3192 N N . HIS A 1 437 ? 2.668 -23.030 -13.808 1.00 92.25 437 HIS A N 1
ATOM 3193 C CA . HIS A 1 437 ? 1.321 -23.571 -13.794 1.00 92.25 437 HIS A CA 1
ATOM 3194 C C . HIS A 1 437 ? 0.326 -22.475 -14.197 1.00 92.25 437 HIS A C 1
ATOM 3196 O O . HIS A 1 437 ? 0.349 -21.390 -13.615 1.00 92.25 437 HIS A O 1
ATOM 3202 N N . PRO A 1 438 ? -0.580 -22.732 -15.157 1.00 87.75 438 PRO A N 1
ATOM 3203 C CA . PRO A 1 438 ? -1.540 -21.724 -15.607 1.00 87.75 438 PRO A CA 1
ATOM 3204 C C . PRO A 1 438 ? -2.608 -21.390 -14.554 1.00 87.75 438 PRO A C 1
ATOM 3206 O O . PRO A 1 438 ? -3.276 -20.368 -14.673 1.00 87.75 438 PRO A O 1
ATOM 3209 N N . SER A 1 439 ? -2.797 -22.249 -13.546 1.00 88.31 439 SER A N 1
ATOM 3210 C CA . SER A 1 439 ? -3.759 -22.056 -12.461 1.00 88.31 439 SER A CA 1
ATOM 3211 C C . SER A 1 439 ? -3.345 -22.847 -11.208 1.00 88.31 439 SER A C 1
ATOM 3213 O O . SER A 1 439 ? -2.852 -23.968 -11.359 1.00 88.31 439 SER A O 1
ATOM 3215 N N . PRO A 1 440 ? -3.607 -22.328 -9.993 1.00 92.44 440 PRO A N 1
ATOM 3216 C CA . PRO A 1 440 ? -4.087 -20.973 -9.729 1.00 92.44 440 PRO A CA 1
ATOM 3217 C C . PRO A 1 440 ? -3.010 -19.934 -10.058 1.00 92.44 440 PRO A C 1
ATOM 3219 O O . PRO A 1 440 ? -1.829 -20.249 -10.170 1.00 92.44 440 PRO A O 1
ATOM 3222 N N . MET A 1 441 ? -3.447 -18.695 -10.232 1.00 93.69 441 MET A N 1
ATOM 3223 C CA . MET A 1 441 ? -2.597 -17.542 -10.501 1.00 93.69 441 MET A CA 1
ATOM 3224 C C . MET A 1 441 ? -2.920 -16.472 -9.460 1.00 93.69 441 MET A C 1
ATOM 3226 O O . MET A 1 441 ? -4.066 -16.381 -9.004 1.00 93.69 441 MET A O 1
ATOM 3230 N N . GLY A 1 442 ? -1.912 -15.715 -9.045 1.00 96.31 442 GLY A N 1
ATOM 3231 C CA . GLY A 1 442 ? -2.116 -14.503 -8.262 1.00 96.31 442 GLY A CA 1
ATOM 3232 C C . GLY A 1 442 ? -2.091 -13.258 -9.137 1.00 96.31 442 GLY A C 1
ATOM 3233 O O . GLY A 1 442 ? -1.801 -13.328 -10.331 1.00 96.31 442 GLY A O 1
ATOM 3234 N N . TYR A 1 443 ? -2.358 -12.104 -8.542 1.00 97.81 443 TYR A N 1
ATOM 3235 C CA . TYR A 1 443 ? -2.292 -10.823 -9.237 1.00 97.81 443 TYR A CA 1
ATOM 3236 C C . TYR A 1 443 ? -1.656 -9.760 -8.351 1.00 97.81 443 TYR A C 1
ATOM 3238 O O . TYR A 1 443 ? -1.992 -9.658 -7.172 1.00 97.81 443 TYR A O 1
ATOM 3246 N N . PHE A 1 444 ? -0.780 -8.938 -8.924 1.00 97.38 444 PHE A N 1
ATOM 3247 C CA . PHE A 1 444 ? -0.417 -7.656 -8.325 1.00 97.38 444 PHE A CA 1
ATOM 3248 C C . PHE A 1 444 ? -1.325 -6.551 -8.852 1.00 97.38 444 PHE A C 1
ATOM 3250 O O . PHE A 1 444 ? -1.830 -6.621 -9.975 1.00 97.38 444 PHE A O 1
ATOM 3257 N N . TYR A 1 445 ? -1.516 -5.530 -8.021 1.00 97.81 445 TYR A N 1
ATOM 3258 C CA . TYR A 1 445 ? -2.334 -4.360 -8.301 1.00 97.81 445 TYR A CA 1
ATOM 3259 C C . TYR A 1 445 ? -1.538 -3.082 -8.068 1.00 97.81 445 TYR A C 1
ATOM 3261 O O . TYR A 1 445 ? -0.827 -2.967 -7.070 1.00 97.81 445 TYR A O 1
ATOM 3269 N N . SER A 1 446 ? -1.718 -2.105 -8.951 1.00 96.94 446 SER A N 1
ATOM 3270 C CA . SER A 1 446 ? -1.209 -0.745 -8.777 1.00 96.94 446 SER A CA 1
ATOM 3271 C C . SER A 1 446 ? -2.379 0.210 -8.576 1.00 96.94 446 SER A C 1
ATOM 3273 O O . SER A 1 446 ? -3.322 0.206 -9.371 1.00 96.94 446 SER A O 1
ATOM 3275 N N . LEU A 1 447 ? -2.344 1.014 -7.511 1.00 96.12 447 LEU A N 1
ATOM 3276 C CA . LEU A 1 447 ? -3.450 1.895 -7.120 1.00 96.12 447 LEU A CA 1
ATOM 3277 C C . LEU A 1 447 ? -3.030 3.368 -7.237 1.00 96.12 447 LEU A C 1
ATOM 3279 O O . LEU A 1 447 ? -2.548 3.954 -6.265 1.00 96.12 447 LEU A O 1
ATOM 3283 N N . PRO A 1 448 ? -3.154 3.980 -8.428 1.00 95.00 448 PRO A N 1
ATOM 3284 C CA . PRO A 1 448 ? -2.649 5.326 -8.659 1.00 95.00 448 PRO A CA 1
ATOM 3285 C C . PRO A 1 448 ? -3.531 6.381 -7.983 1.00 95.00 448 PRO A C 1
ATOM 3287 O O . PRO A 1 448 ? -4.762 6.322 -8.055 1.00 95.00 448 PRO A O 1
ATOM 3290 N N . LEU A 1 449 ? -2.902 7.398 -7.392 1.00 92.94 449 LEU A N 1
ATOM 3291 C CA . LEU A 1 449 ? -3.615 8.494 -6.726 1.00 92.94 449 LEU A CA 1
ATOM 3292 C C . LEU A 1 449 ? -4.517 9.279 -7.692 1.00 92.94 449 LEU A C 1
ATOM 3294 O O . LEU A 1 449 ? -5.611 9.674 -7.307 1.00 92.94 449 LEU A O 1
ATOM 3298 N N . GLY A 1 450 ? -4.115 9.438 -8.961 1.00 93.94 450 GLY A N 1
ATOM 3299 C CA . GLY A 1 450 ? -4.895 10.166 -9.972 1.00 93.94 450 GLY A CA 1
ATOM 3300 C C . GLY A 1 450 ? -6.254 9.537 -10.310 1.00 93.94 450 GLY A C 1
ATOM 3301 O O . GLY A 1 450 ? -7.117 10.204 -10.876 1.00 93.94 450 GLY A O 1
ATOM 3302 N N . GLY A 1 451 ? -6.463 8.265 -9.953 1.00 95.56 451 GLY A N 1
ATOM 3303 C CA . GLY A 1 451 ? -7.748 7.573 -10.069 1.00 95.56 451 GLY A CA 1
ATOM 3304 C C . GLY A 1 451 ? -8.576 7.539 -8.787 1.00 95.56 451 GLY A C 1
ATOM 3305 O O . GLY A 1 451 ? -9.724 7.096 -8.816 1.00 95.56 451 GLY A O 1
ATOM 3306 N N . ARG A 1 452 ? -8.008 7.951 -7.652 1.00 95.50 452 ARG A N 1
ATOM 3307 C CA . ARG A 1 452 ? -8.624 7.745 -6.345 1.00 95.50 452 ARG A CA 1
ATOM 3308 C C . ARG A 1 452 ? -9.822 8.668 -6.151 1.00 95.50 452 ARG A C 1
ATOM 3310 O O . ARG A 1 452 ? -9.749 9.868 -6.393 1.00 95.50 452 ARG A O 1
ATOM 3317 N N . CYS A 1 453 ? -10.931 8.108 -5.689 1.00 94.94 453 CYS A N 1
ATOM 3318 C CA . CYS A 1 453 ? -12.099 8.884 -5.311 1.00 94.94 453 CYS A CA 1
ATOM 3319 C C . CYS A 1 453 ? -11.857 9.629 -4.000 1.00 94.94 453 CYS A C 1
ATOM 3321 O O . CYS A 1 453 ? -11.325 9.026 -3.061 1.00 94.94 453 CYS A O 1
ATOM 3323 N N . PRO A 1 454 ? -12.316 10.890 -3.888 1.00 90.75 454 PRO A N 1
ATOM 3324 C CA . PRO A 1 454 ? -12.361 11.574 -2.608 1.00 90.75 454 PRO A CA 1
ATOM 3325 C C . PRO A 1 454 ? -13.091 10.726 -1.556 1.00 90.75 454 PRO A C 1
ATOM 3327 O O . PRO A 1 454 ? -14.017 9.975 -1.897 1.00 90.75 454 PRO A O 1
ATOM 3330 N N . PRO A 1 455 ? -12.719 10.829 -0.274 1.00 84.31 455 PRO A N 1
ATOM 3331 C CA . PRO A 1 455 ? -13.424 10.134 0.793 1.00 84.31 455 PRO A CA 1
ATOM 3332 C C . PRO A 1 455 ? -14.937 10.405 0.762 1.00 84.31 455 PRO A C 1
ATOM 3334 O O . PRO A 1 455 ? -15.384 11.546 0.681 1.00 84.31 455 PRO A O 1
ATOM 3337 N N . GLY A 1 456 ? -15.740 9.339 0.788 1.00 83.19 456 GLY A N 1
ATOM 3338 C CA . GLY A 1 456 ? -17.207 9.414 0.744 1.00 83.19 456 GLY A CA 1
ATOM 3339 C C . GLY A 1 456 ? -17.828 9.528 -0.657 1.00 83.19 456 GLY A C 1
ATOM 3340 O O . GLY A 1 456 ? -18.984 9.122 -0.820 1.00 83.19 456 GLY A O 1
ATOM 3341 N N . ALA A 1 457 ? -17.078 9.985 -1.667 1.00 90.56 457 ALA A N 1
ATOM 3342 C CA . ALA A 1 457 ? -17.536 10.021 -3.059 1.00 90.56 457 ALA A CA 1
ATOM 3343 C C . ALA A 1 457 ? -17.759 8.602 -3.604 1.00 90.56 457 ALA A C 1
ATOM 3345 O O . ALA A 1 457 ? -17.114 7.650 -3.159 1.00 90.56 457 ALA A O 1
ATOM 3346 N N . ARG A 1 458 ? -18.682 8.442 -4.558 1.00 92.44 458 ARG A N 1
ATOM 3347 C CA . ARG A 1 458 ? -18.894 7.150 -5.234 1.00 92.44 458 ARG A CA 1
ATOM 3348 C C . ARG A 1 458 ? -17.855 6.941 -6.329 1.00 92.44 458 ARG A C 1
ATOM 3350 O O . ARG A 1 458 ? -17.466 7.886 -7.005 1.00 92.44 458 ARG A O 1
ATOM 3357 N N . VAL A 1 459 ? -17.479 5.691 -6.580 1.00 95.62 459 VAL A N 1
ATOM 3358 C CA . VAL A 1 459 ? -16.667 5.358 -7.756 1.00 95.62 459 VAL A CA 1
ATOM 3359 C C . VAL A 1 459 ? -17.401 5.757 -9.043 1.00 95.62 459 VAL A C 1
ATOM 3361 O O . VAL A 1 459 ? -18.584 5.463 -9.208 1.00 95.62 459 VAL A O 1
ATOM 3364 N N . GLY A 1 460 ? -16.704 6.473 -9.932 1.00 95.38 460 GLY A N 1
ATOM 3365 C CA . GLY A 1 460 ? -17.255 7.095 -11.141 1.00 95.38 460 GLY A CA 1
ATOM 3366 C C . GLY A 1 460 ? -17.692 8.556 -10.966 1.00 95.38 460 GLY A C 1
ATOM 3367 O O . GLY A 1 460 ? -17.810 9.278 -11.957 1.00 95.38 460 GLY A O 1
ATOM 3368 N N . GLU A 1 461 ? -17.900 9.025 -9.734 1.00 94.62 461 GLU A N 1
ATOM 3369 C CA . GLU A 1 461 ? -18.223 10.425 -9.449 1.00 94.62 461 GLU A CA 1
ATOM 3370 C C . GLU A 1 461 ? -16.993 11.314 -9.662 1.00 94.62 461 GLU A C 1
ATOM 3372 O O . GLU A 1 461 ? -15.876 10.950 -9.301 1.00 94.62 461 GLU A O 1
ATOM 3377 N N . GLY A 1 462 ? -17.168 12.476 -10.297 1.00 94.19 462 GLY A N 1
ATOM 3378 C CA . GLY A 1 462 ? -16.045 13.384 -10.547 1.00 94.19 462 GLY A CA 1
ATOM 3379 C C . GLY A 1 462 ? -14.895 12.737 -11.330 1.00 94.19 462 GLY A C 1
ATOM 3380 O O . GLY A 1 462 ? -13.750 13.143 -11.163 1.00 94.19 462 GLY A O 1
ATOM 3381 N N . ASN A 1 463 ? -15.186 11.733 -12.173 1.00 95.44 463 ASN A N 1
ATOM 3382 C CA . ASN A 1 463 ? -14.215 10.993 -12.987 1.00 95.44 463 ASN A CA 1
ATOM 3383 C C . ASN A 1 463 ? -13.207 10.111 -12.224 1.00 95.44 463 ASN A C 1
ATOM 3385 O O . ASN A 1 463 ? -12.289 9.579 -12.866 1.00 95.44 463 ASN A O 1
ATOM 3389 N N . CYS A 1 464 ? -13.382 9.913 -10.914 1.00 96.94 464 CYS A N 1
ATOM 3390 C CA . CYS A 1 464 ? -12.578 8.966 -10.148 1.00 96.94 464 CYS A CA 1
ATOM 3391 C C . CYS A 1 464 ? -12.933 7.513 -10.502 1.00 96.94 464 CYS A C 1
ATOM 3393 O O . CYS A 1 464 ? -14.036 7.213 -10.961 1.00 96.94 464 CYS A O 1
ATOM 3395 N N . THR A 1 465 ? -11.994 6.592 -10.309 1.00 97.56 465 THR A N 1
ATOM 3396 C CA . THR A 1 465 ? -12.064 5.225 -10.844 1.00 97.56 465 THR A CA 1
ATOM 3397 C C . THR A 1 465 ? -11.939 4.146 -9.777 1.00 97.56 465 THR A C 1
ATOM 3399 O O . THR A 1 465 ? -12.226 2.985 -10.067 1.00 97.56 465 THR A O 1
ATOM 3402 N N . TRP A 1 466 ? -11.541 4.489 -8.551 1.00 97.62 466 TRP A N 1
ATOM 3403 C CA . TRP A 1 466 ? -11.479 3.524 -7.459 1.00 97.62 466 TRP A CA 1
ATOM 3404 C C . TRP A 1 466 ? -11.549 4.177 -6.078 1.00 97.62 466 TRP A C 1
ATOM 3406 O O . TRP A 1 466 ? -11.157 5.328 -5.895 1.00 97.62 466 TRP A O 1
ATOM 3416 N N . GLN A 1 467 ? -12.016 3.423 -5.086 1.00 96.00 467 GLN A N 1
ATOM 3417 C CA . GLN A 1 467 ? -12.035 3.837 -3.686 1.00 96.00 467 GLN A CA 1
ATOM 3418 C C . GLN A 1 467 ? -11.736 2.649 -2.773 1.00 96.00 467 GLN A C 1
ATOM 3420 O O . GLN A 1 467 ? -12.190 1.528 -3.003 1.00 96.00 467 GLN A O 1
ATOM 3425 N N . ARG A 1 468 ? -10.987 2.895 -1.700 1.00 95.44 468 ARG A N 1
ATOM 3426 C CA . ARG A 1 468 ? -10.744 1.916 -0.640 1.00 95.44 468 ARG A CA 1
ATOM 3427 C C . ARG A 1 468 ? -11.901 1.931 0.367 1.00 95.44 468 ARG A C 1
ATOM 3429 O O . ARG A 1 468 ? -12.354 2.993 0.780 1.00 95.44 468 ARG A O 1
ATOM 3436 N N . SER A 1 469 ? -12.333 0.756 0.816 1.00 95.06 469 SER A N 1
ATOM 3437 C CA . SER A 1 469 ? -13.193 0.606 1.995 1.00 95.06 469 SER A CA 1
ATOM 3438 C C . SER A 1 469 ? -12.509 1.204 3.232 1.00 95.06 469 SER A C 1
ATOM 3440 O O . SER A 1 469 ? -11.317 0.949 3.444 1.00 95.06 469 SER A O 1
ATOM 3442 N N . PRO A 1 470 ? -13.232 1.931 4.101 1.00 95.12 470 PRO A N 1
ATOM 3443 C CA . PRO A 1 470 ? -12.646 2.475 5.323 1.00 95.12 470 PRO A CA 1
ATOM 3444 C C . PRO A 1 470 ? -12.139 1.372 6.260 1.00 95.12 470 PRO A C 1
ATOM 3446 O O . PRO A 1 470 ? -11.168 1.590 6.979 1.00 95.12 470 PRO A O 1
ATOM 3449 N N . LEU A 1 471 ? -12.768 0.192 6.229 1.00 95.94 471 LEU A N 1
ATOM 3450 C CA . LEU A 1 471 ? -12.412 -0.963 7.048 1.00 95.94 471 LEU A CA 1
ATOM 3451 C C . LEU A 1 471 ? -11.335 -1.834 6.384 1.00 95.94 471 LEU A C 1
ATOM 3453 O O . LEU A 1 471 ? -11.485 -2.235 5.224 1.00 95.94 471 LEU A O 1
ATOM 3457 N N . ALA A 1 472 ? -10.307 -2.180 7.156 1.00 97.06 472 ALA A N 1
ATOM 3458 C CA . ALA A 1 472 ? -9.220 -3.079 6.789 1.00 97.06 472 ALA A CA 1
ATOM 3459 C C . ALA A 1 472 ? -8.914 -4.077 7.918 1.00 97.06 472 ALA A C 1
ATOM 3461 O O . ALA A 1 472 ? -9.234 -3.835 9.085 1.00 97.06 472 ALA A O 1
ATOM 3462 N N . TYR A 1 473 ? -8.289 -5.200 7.564 1.00 97.12 473 TYR A N 1
ATOM 3463 C CA . TYR A 1 473 ? -7.950 -6.279 8.495 1.00 97.12 473 TYR A CA 1
ATOM 3464 C C . TYR A 1 473 ? -6.482 -6.638 8.383 1.00 97.12 473 TYR A C 1
ATOM 3466 O O . TYR A 1 473 ? -5.974 -6.777 7.276 1.00 97.12 473 TYR A O 1
ATOM 3474 N N . THR A 1 474 ? -5.824 -6.869 9.509 1.00 96.38 474 THR A N 1
ATOM 3475 C CA . THR A 1 474 ? -4.378 -7.074 9.552 1.00 96.38 474 THR A CA 1
ATOM 3476 C C . THR A 1 474 ? -4.034 -8.376 10.248 1.00 96.38 474 THR A C 1
ATOM 3478 O O . THR A 1 474 ? -4.500 -8.650 11.353 1.00 96.38 474 THR A O 1
ATOM 3481 N N . VAL A 1 475 ? -3.171 -9.160 9.609 1.00 95.31 475 VAL A N 1
ATOM 3482 C CA . VAL A 1 475 ? -2.462 -10.289 10.221 1.00 95.31 475 VAL A CA 1
ATOM 3483 C C . VAL A 1 475 ? -0.970 -9.992 10.200 1.00 95.31 475 VAL A C 1
ATOM 3485 O O . VAL A 1 475 ? -0.487 -9.261 9.338 1.00 95.31 475 VAL A O 1
ATOM 3488 N N . TYR A 1 476 ? -0.216 -10.553 11.136 1.00 92.88 476 TYR A N 1
ATOM 3489 C CA . TYR A 1 476 ? 1.221 -10.315 11.219 1.00 92.88 476 TYR A CA 1
ATOM 3490 C C . TYR A 1 476 ? 2.010 -11.536 10.758 1.00 92.88 476 TYR A C 1
ATOM 3492 O O . TYR A 1 476 ? 1.592 -12.673 10.979 1.00 92.88 476 TYR A O 1
ATOM 3500 N N . GLN A 1 477 ? 3.170 -11.307 10.135 1.00 91.00 477 GLN A N 1
ATOM 3501 C CA . GLN A 1 477 ? 4.002 -12.386 9.589 1.00 91.00 477 GLN A CA 1
ATOM 3502 C C . GLN A 1 477 ? 4.366 -13.453 10.637 1.00 91.00 477 GLN A C 1
ATOM 3504 O O . GLN A 1 477 ? 4.357 -14.640 10.329 1.00 91.00 477 GLN A O 1
ATOM 3509 N N . ASP A 1 478 ? 4.629 -13.070 11.887 1.00 90.69 478 ASP A N 1
ATOM 3510 C CA . ASP A 1 478 ? 4.923 -14.020 12.965 1.00 90.69 478 ASP A CA 1
ATOM 3511 C C . ASP A 1 478 ? 3.709 -14.876 13.355 1.00 90.69 478 ASP A C 1
ATOM 3513 O O . ASP A 1 478 ? 3.874 -16.050 13.685 1.00 90.69 478 ASP A O 1
ATOM 3517 N N . ASP A 1 479 ? 2.494 -14.333 13.268 1.00 91.94 479 ASP A N 1
ATOM 3518 C CA . ASP A 1 479 ? 1.269 -15.111 13.466 1.00 91.94 479 ASP A CA 1
ATOM 3519 C C . ASP A 1 479 ? 1.049 -16.085 12.295 1.00 91.94 479 ASP A C 1
ATOM 3521 O O . ASP A 1 479 ? 0.691 -17.241 12.519 1.00 91.94 479 ASP A O 1
ATOM 3525 N N . LEU A 1 480 ? 1.351 -15.669 11.058 1.00 92.88 480 LEU A N 1
ATOM 3526 C CA . LEU A 1 480 ? 1.327 -16.555 9.888 1.00 92.88 480 LEU A CA 1
ATOM 3527 C C . LEU A 1 480 ? 2.337 -17.706 10.030 1.00 92.88 480 LEU A C 1
ATOM 3529 O O . LEU A 1 480 ? 1.979 -18.858 9.789 1.00 92.88 480 LEU A O 1
ATOM 3533 N N . ILE A 1 481 ? 3.562 -17.432 10.492 1.00 92.31 481 ILE A N 1
ATOM 3534 C CA . ILE A 1 481 ? 4.581 -18.461 10.773 1.00 92.31 481 ILE A CA 1
ATOM 3535 C C . ILE A 1 481 ? 4.076 -19.453 11.826 1.00 92.31 481 ILE A C 1
ATOM 3537 O O . ILE A 1 481 ? 4.166 -20.663 11.616 1.00 92.31 481 ILE A O 1
ATOM 3541 N N . ARG A 1 482 ? 3.467 -18.979 12.924 1.00 92.56 482 ARG A N 1
ATOM 3542 C CA . ARG A 1 482 ? 2.857 -19.869 13.934 1.00 92.56 482 ARG A CA 1
ATOM 3543 C C . ARG A 1 482 ? 1.718 -20.722 13.368 1.00 92.56 482 ARG A C 1
ATOM 3545 O O . ARG A 1 482 ? 1.497 -21.828 13.851 1.00 92.56 482 ARG A O 1
ATOM 3552 N N . LEU A 1 483 ? 1.013 -20.231 12.350 1.00 94.19 483 LEU A N 1
ATOM 3553 C CA . LEU A 1 483 ? -0.037 -20.960 11.630 1.00 94.19 483 LEU A CA 1
ATOM 3554 C C . LEU A 1 483 ? 0.500 -21.871 10.509 1.00 94.19 483 LEU A C 1
ATOM 3556 O O . LEU A 1 483 ? -0.294 -22.521 9.819 1.00 94.19 483 LEU A O 1
ATOM 3560 N N . GLY A 1 484 ? 1.823 -21.955 10.350 1.00 94.69 484 GLY A N 1
ATOM 3561 C CA . GLY A 1 484 ? 2.495 -22.851 9.414 1.00 94.69 484 GLY A CA 1
ATOM 3562 C C . GLY A 1 484 ? 2.881 -22.223 8.076 1.00 94.69 484 GLY A C 1
ATOM 3563 O O . GLY A 1 484 ? 3.011 -22.972 7.109 1.00 94.69 484 GLY A O 1
ATOM 3564 N N . LEU A 1 485 ? 3.038 -20.895 7.995 1.00 92.62 485 LEU A N 1
ATOM 3565 C CA . LEU A 1 485 ? 3.653 -20.238 6.833 1.00 92.62 485 LEU A CA 1
ATOM 3566 C C . LEU A 1 485 ? 5.073 -20.783 6.631 1.00 92.62 485 LEU A C 1
ATOM 3568 O O . LEU A 1 485 ? 5.883 -20.782 7.562 1.00 92.62 485 LEU A O 1
ATOM 3572 N N . ASN A 1 486 ? 5.372 -21.232 5.420 1.00 92.25 486 ASN A N 1
ATOM 3573 C CA . ASN A 1 486 ? 6.647 -21.803 5.041 1.00 92.25 486 ASN A CA 1
ATOM 3574 C C . ASN A 1 486 ? 7.519 -20.745 4.348 1.00 92.25 486 ASN A C 1
ATOM 3576 O O . ASN A 1 486 ? 7.408 -20.493 3.157 1.00 92.25 486 ASN A O 1
ATOM 3580 N N . SER A 1 487 ? 8.458 -20.158 5.092 1.00 87.62 487 SER A N 1
ATOM 3581 C CA . SER A 1 487 ? 9.385 -19.139 4.574 1.00 87.62 487 SER A CA 1
ATOM 3582 C C . SER A 1 487 ? 10.574 -19.715 3.787 1.00 87.62 487 SER A C 1
ATOM 3584 O O . SER A 1 487 ? 11.646 -19.108 3.753 1.00 87.62 487 SER A O 1
ATOM 3586 N N . SER A 1 488 ? 10.438 -20.917 3.221 1.00 89.38 488 SER A N 1
ATOM 3587 C CA . SER A 1 488 ? 11.473 -21.517 2.376 1.00 89.38 488 SER A CA 1
ATOM 3588 C C . SER A 1 488 ? 11.472 -20.848 1.007 1.00 89.38 488 SER A C 1
ATOM 3590 O O . SER A 1 488 ? 10.474 -20.900 0.291 1.00 89.38 488 SER A O 1
ATOM 3592 N N . VAL A 1 489 ? 12.605 -20.259 0.624 1.00 88.75 489 VAL A N 1
ATOM 3593 C CA . VAL A 1 489 ? 12.797 -19.685 -0.712 1.00 88.75 489 VAL A CA 1
ATOM 3594 C C . VAL A 1 489 ? 14.113 -20.151 -1.318 1.00 88.75 489 VAL A C 1
ATOM 3596 O O . VAL A 1 489 ? 15.107 -20.359 -0.618 1.00 88.75 489 VAL A O 1
ATOM 3599 N N . HIS A 1 490 ? 14.129 -20.267 -2.640 1.00 87.88 490 HIS A N 1
ATOM 3600 C CA . HIS A 1 490 ? 15.314 -20.571 -3.430 1.00 87.88 490 HIS A CA 1
ATOM 3601 C C . HIS A 1 490 ? 16.000 -19.276 -3.824 1.00 87.88 490 HIS A C 1
ATOM 3603 O O . HIS A 1 490 ? 15.448 -18.496 -4.596 1.00 87.88 490 HIS A O 1
ATOM 3609 N N . VAL A 1 491 ? 17.211 -19.046 -3.320 1.00 86.88 491 VAL A N 1
ATOM 3610 C CA . VAL A 1 491 ? 18.008 -17.872 -3.692 1.00 86.88 491 VAL A CA 1
ATOM 3611 C C . VAL A 1 491 ? 19.125 -18.303 -4.633 1.00 86.88 491 VAL A C 1
ATOM 3613 O O . VAL A 1 491 ? 20.074 -18.974 -4.229 1.00 86.88 491 VAL A O 1
ATOM 3616 N N . GLY A 1 492 ? 19.022 -17.898 -5.896 1.00 84.31 492 GLY A N 1
ATOM 3617 C CA . GLY A 1 492 ? 20.123 -17.990 -6.846 1.00 84.31 492 GLY A CA 1
ATOM 3618 C C . GLY A 1 492 ? 21.075 -16.822 -6.626 1.00 84.31 492 GLY A C 1
ATOM 3619 O O . GLY A 1 492 ? 20.657 -15.668 -6.702 1.00 84.31 492 GLY A O 1
ATOM 3620 N N . LEU A 1 493 ? 22.346 -17.107 -6.352 1.00 84.81 493 LEU A N 1
ATOM 3621 C CA . LEU A 1 493 ? 23.389 -16.095 -6.177 1.00 84.81 493 LEU A CA 1
ATOM 3622 C C . LEU A 1 493 ? 24.297 -16.031 -7.410 1.00 84.81 493 LEU A C 1
ATOM 3624 O O . LEU A 1 493 ? 24.427 -17.009 -8.142 1.00 84.81 493 LEU A O 1
ATOM 3628 N N . SER A 1 494 ? 24.947 -14.889 -7.623 1.00 78.94 494 SER A N 1
ATOM 3629 C CA . SER A 1 494 ? 26.016 -14.753 -8.616 1.00 78.94 494 SER A CA 1
ATOM 3630 C C . SER A 1 494 ? 27.233 -15.611 -8.277 1.00 78.94 494 SER A C 1
ATOM 3632 O O . SER A 1 494 ? 27.387 -16.049 -7.140 1.00 78.94 494 SER A O 1
ATOM 3634 N N . ASP A 1 495 ? 28.131 -15.811 -9.248 1.00 80.31 495 ASP A N 1
ATOM 3635 C CA . ASP A 1 495 ? 29.358 -16.607 -9.068 1.00 80.31 495 ASP A CA 1
ATOM 3636 C C . ASP A 1 495 ? 30.215 -16.130 -7.884 1.00 80.31 495 ASP A C 1
ATOM 3638 O O . ASP A 1 495 ? 30.811 -16.930 -7.165 1.00 80.31 495 ASP A O 1
ATOM 3642 N N . ASP A 1 496 ? 30.247 -14.816 -7.642 1.00 75.94 496 ASP A N 1
ATOM 3643 C CA . ASP A 1 496 ? 30.943 -14.207 -6.504 1.00 75.94 496 ASP A CA 1
ATOM 3644 C C . ASP A 1 496 ? 30.154 -14.275 -5.184 1.00 75.94 496 ASP A C 1
ATOM 3646 O O . ASP A 1 496 ? 30.661 -13.851 -4.146 1.00 75.94 496 ASP A O 1
ATOM 3650 N N . LYS A 1 497 ? 28.928 -14.808 -5.218 1.00 77.31 497 LYS A N 1
ATOM 3651 C CA . LYS A 1 497 ? 27.957 -14.906 -4.120 1.00 77.31 497 LYS A CA 1
ATOM 3652 C C . LYS A 1 497 ? 27.582 -13.566 -3.482 1.00 77.31 497 LYS A C 1
ATOM 3654 O O . LYS A 1 497 ? 27.084 -13.547 -2.359 1.00 77.31 497 LYS A O 1
ATOM 3659 N N . LYS A 1 498 ? 27.815 -12.446 -4.176 1.00 73.81 498 LYS A N 1
ATOM 3660 C CA . LYS A 1 498 ? 27.555 -11.096 -3.647 1.00 73.81 498 LYS A CA 1
ATOM 3661 C C . LYS A 1 498 ? 26.225 -10.510 -4.091 1.00 73.81 498 LYS A C 1
ATOM 3663 O O . LYS A 1 498 ? 25.733 -9.594 -3.443 1.00 73.81 498 LYS A O 1
ATOM 3668 N N . SER A 1 499 ? 25.657 -10.988 -5.193 1.00 73.12 499 SER A N 1
ATOM 3669 C CA . SER A 1 499 ? 24.375 -10.511 -5.710 1.00 73.12 499 SER A CA 1
ATOM 3670 C C . SER A 1 499 ? 23.354 -11.636 -5.723 1.00 73.12 499 SER A C 1
ATOM 3672 O O . SER A 1 499 ? 23.660 -12.754 -6.138 1.00 73.12 499 SER A O 1
ATOM 3674 N N . ILE A 1 500 ? 22.125 -11.317 -5.332 1.00 78.19 500 ILE A N 1
ATOM 3675 C CA . ILE A 1 500 ? 20.973 -12.172 -5.601 1.00 78.19 500 ILE A CA 1
ATOM 3676 C C . ILE A 1 500 ? 20.643 -12.023 -7.087 1.00 78.19 500 ILE A C 1
ATOM 3678 O O . ILE A 1 500 ? 20.453 -10.918 -7.581 1.00 78.19 500 ILE A O 1
ATOM 3682 N N . LEU A 1 501 ? 20.632 -13.136 -7.810 1.00 83.31 501 LEU A N 1
ATOM 3683 C CA . LEU A 1 501 ? 20.238 -13.208 -9.216 1.00 83.31 501 LEU A CA 1
ATOM 3684 C C . LEU A 1 501 ? 18.785 -13.637 -9.370 1.00 83.31 501 LEU A C 1
ATOM 3686 O O . LEU A 1 501 ? 18.123 -13.244 -10.325 1.00 83.31 501 LEU A O 1
ATO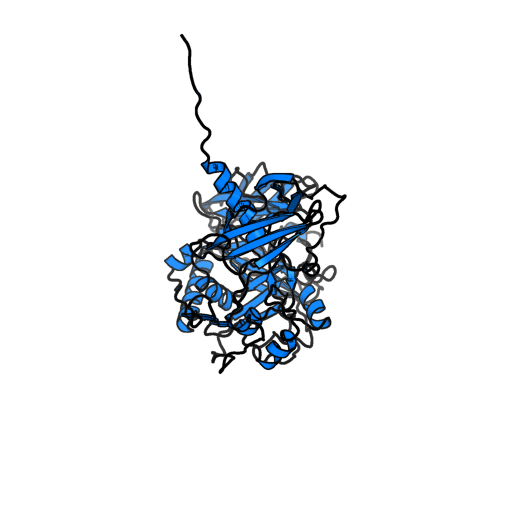M 3690 N N . PHE A 1 502 ? 18.296 -14.446 -8.437 1.00 86.75 502 PHE A N 1
ATOM 3691 C CA . PHE A 1 502 ? 16.995 -15.078 -8.535 1.00 86.75 502 PHE A CA 1
ATOM 3692 C C . PHE A 1 502 ? 16.429 -15.340 -7.143 1.00 86.75 502 PHE A C 1
ATOM 3694 O O . PHE A 1 502 ? 17.163 -15.772 -6.253 1.00 86.75 502 PHE A O 1
ATOM 3701 N N . VAL A 1 503 ? 15.128 -15.118 -6.977 1.00 88.31 503 VAL A N 1
ATOM 3702 C CA . VAL A 1 503 ? 14.362 -15.611 -5.829 1.00 88.31 503 VAL A CA 1
ATOM 3703 C C . VAL A 1 503 ? 13.189 -16.422 -6.354 1.00 88.31 503 VAL A C 1
ATOM 3705 O O . VAL A 1 503 ? 12.394 -15.913 -7.142 1.00 88.31 503 VAL A O 1
ATOM 3708 N N . GLY A 1 504 ? 13.085 -17.671 -5.916 1.00 90.19 504 GLY A N 1
ATOM 3709 C CA . GLY A 1 504 ? 12.017 -18.588 -6.290 1.00 90.19 504 GLY A CA 1
ATOM 3710 C C . GLY A 1 504 ? 11.286 -19.148 -5.079 1.00 90.19 504 GLY A C 1
ATOM 3711 O O . GLY A 1 504 ? 11.888 -19.334 -4.023 1.00 90.19 504 GLY A O 1
ATOM 3712 N N . ILE A 1 505 ? 10.002 -19.452 -5.237 1.00 91.19 505 ILE A N 1
ATOM 3713 C CA . ILE A 1 505 ? 9.203 -20.167 -4.237 1.00 91.19 505 ILE A CA 1
ATOM 3714 C C . ILE A 1 505 ? 8.471 -21.290 -4.950 1.00 91.19 505 ILE A C 1
ATOM 3716 O O . ILE A 1 505 ? 7.746 -21.047 -5.919 1.00 91.19 505 ILE A O 1
ATOM 3720 N N . ASP A 1 506 ? 8.670 -22.513 -4.469 1.00 93.12 506 ASP A N 1
ATOM 3721 C CA . ASP A 1 506 ? 8.060 -23.693 -5.070 1.00 93.12 506 ASP A CA 1
ATOM 3722 C C . ASP A 1 506 ? 6.536 -23.615 -5.034 1.00 93.12 506 ASP A C 1
ATOM 3724 O O . ASP A 1 506 ? 5.933 -23.072 -4.106 1.00 93.12 506 ASP A O 1
ATOM 3728 N N . TYR A 1 507 ? 5.909 -24.218 -6.041 1.00 93.75 507 TYR A N 1
ATOM 3729 C CA . TYR A 1 507 ? 4.458 -24.236 -6.180 1.00 93.75 507 TYR A CA 1
ATOM 3730 C C . TYR A 1 507 ? 3.765 -24.771 -4.915 1.00 93.75 507 TYR A C 1
ATOM 3732 O O . TYR A 1 507 ? 2.845 -24.137 -4.404 1.00 93.75 507 TYR A O 1
ATOM 3740 N N . ASP A 1 508 ? 4.244 -25.887 -4.357 1.00 94.88 508 ASP A N 1
ATOM 3741 C CA . ASP A 1 508 ? 3.642 -26.493 -3.163 1.00 94.88 508 ASP A CA 1
ATOM 3742 C C . ASP A 1 508 ? 3.756 -25.598 -1.920 1.00 94.88 508 ASP A C 1
ATOM 3744 O O . ASP A 1 508 ? 2.830 -25.558 -1.106 1.00 94.88 508 ASP A O 1
ATOM 3748 N N . 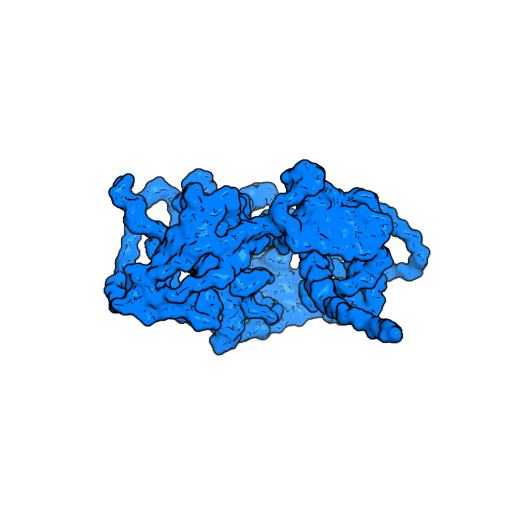VAL A 1 509 ? 4.849 -24.834 -1.804 1.00 93.44 509 VAL A N 1
ATOM 3749 C CA . VAL A 1 509 ? 5.058 -23.854 -0.726 1.00 93.44 509 VAL A CA 1
ATOM 3750 C C . VAL A 1 509 ? 4.060 -22.707 -0.863 1.00 93.44 509 VAL A C 1
ATOM 3752 O O . VAL A 1 509 ? 3.337 -22.414 0.087 1.00 93.44 509 VAL A O 1
ATOM 3755 N N . VAL A 1 510 ? 3.922 -22.131 -2.064 1.00 92.75 510 VAL A N 1
ATOM 3756 C CA . VAL A 1 510 ? 2.913 -21.093 -2.335 1.00 92.75 510 VAL A CA 1
ATOM 3757 C C . VAL A 1 510 ? 1.506 -21.603 -2.000 1.00 92.75 510 VAL A C 1
ATOM 3759 O O . VAL A 1 510 ? 0.744 -20.925 -1.313 1.00 92.75 510 VAL A O 1
ATOM 3762 N N . MET A 1 511 ? 1.156 -22.818 -2.428 1.00 94.75 511 MET A N 1
ATOM 3763 C CA . MET A 1 511 ? -0.167 -23.398 -2.176 1.00 94.75 511 MET A CA 1
ATOM 3764 C C . MET A 1 511 ? -0.435 -23.674 -0.692 1.00 94.75 511 MET A C 1
ATOM 3766 O O . MET A 1 511 ? -1.573 -23.522 -0.234 1.00 94.75 511 MET A O 1
ATOM 3770 N N . GLN A 1 512 ? 0.580 -24.090 0.068 1.00 95.06 512 GLN A N 1
ATOM 3771 C CA . GLN A 1 512 ? 0.496 -24.195 1.524 1.00 95.06 512 GLN A CA 1
ATOM 3772 C C . GLN A 1 512 ? 0.236 -22.822 2.143 1.00 95.06 512 GLN A C 1
ATOM 3774 O O . GLN A 1 512 ? -0.685 -22.674 2.951 1.00 95.06 512 GLN A O 1
ATOM 3779 N N . ASP A 1 513 ? 1.009 -21.821 1.745 1.00 94.12 513 ASP A N 1
ATOM 3780 C CA . ASP A 1 513 ? 0.961 -20.510 2.366 1.00 94.12 513 ASP A CA 1
ATOM 3781 C C . ASP A 1 513 ? -0.354 -19.783 2.064 1.00 94.12 513 ASP A C 1
ATOM 3783 O O . ASP A 1 513 ? -0.941 -19.182 2.966 1.00 94.12 513 ASP A O 1
ATOM 3787 N N . ILE A 1 514 ? -0.914 -19.936 0.859 1.00 94.56 514 ILE A N 1
ATOM 3788 C CA . ILE A 1 514 ? -2.267 -19.456 0.533 1.00 94.56 514 ILE A CA 1
ATOM 3789 C C . ILE A 1 514 ? -3.291 -19.993 1.542 1.00 94.56 514 ILE A C 1
ATOM 3791 O O . ILE A 1 514 ? -4.093 -19.225 2.079 1.00 94.56 514 ILE A O 1
ATOM 3795 N N . LYS A 1 515 ? -3.240 -21.292 1.875 1.00 96.00 515 LYS A N 1
ATOM 3796 C CA . LYS A 1 515 ? -4.137 -21.892 2.881 1.00 96.00 515 LYS A CA 1
ATOM 3797 C C . LYS A 1 515 ? -3.894 -21.317 4.277 1.00 96.00 515 LYS A C 1
ATOM 3799 O O . LYS A 1 515 ? -4.841 -21.151 5.046 1.00 96.00 515 LYS A O 1
ATOM 3804 N N . VAL A 1 516 ? -2.644 -21.013 4.632 1.00 95.38 516 VAL A N 1
ATOM 3805 C CA . VAL A 1 516 ? -2.307 -20.344 5.899 1.00 95.38 516 VAL A CA 1
ATOM 3806 C C . VAL A 1 516 ? -2.932 -18.950 5.945 1.00 95.38 516 VAL A C 1
ATOM 3808 O O . VAL A 1 516 ? -3.630 -18.643 6.910 1.00 95.38 516 VAL A O 1
ATOM 3811 N N . GLY A 1 517 ? -2.763 -18.151 4.888 1.00 94.69 517 GLY A N 1
ATOM 3812 C CA . GLY A 1 517 ? -3.366 -16.825 4.758 1.00 94.69 517 GLY A CA 1
ATOM 3813 C C . GLY A 1 517 ? -4.892 -16.866 4.855 1.00 94.69 517 GLY A C 1
ATOM 3814 O O . GLY A 1 517 ? -5.474 -16.126 5.646 1.00 94.69 517 GLY A O 1
ATOM 3815 N N . GLN A 1 518 ? -5.542 -17.789 4.136 1.00 95.44 518 GLN A N 1
ATOM 3816 C CA . GLN A 1 518 ? -6.997 -17.986 4.189 1.00 95.44 518 GLN A CA 1
ATOM 3817 C C . GLN A 1 518 ? -7.484 -18.309 5.607 1.00 95.44 518 GLN A C 1
ATOM 3819 O O . GLN A 1 518 ? -8.459 -17.720 6.070 1.00 95.44 518 GLN A O 1
ATOM 3824 N N . ARG A 1 519 ? -6.796 -19.208 6.327 1.00 96.06 519 ARG A N 1
ATOM 3825 C CA . ARG A 1 519 ? -7.137 -19.539 7.721 1.00 96.06 519 ARG A CA 1
ATOM 3826 C C . ARG A 1 519 ? -6.938 -18.352 8.660 1.00 96.06 519 ARG A C 1
ATOM 3828 O O . ARG A 1 519 ? -7.814 -18.087 9.478 1.00 96.06 519 ARG A O 1
ATOM 3835 N N . ALA A 1 520 ? -5.812 -17.649 8.541 1.00 95.19 520 ALA A N 1
ATOM 3836 C CA . ALA A 1 520 ? -5.472 -16.520 9.403 1.00 95.19 520 ALA A CA 1
ATOM 3837 C C . ALA A 1 520 ? -6.503 -15.394 9.279 1.00 95.19 520 ALA A C 1
ATOM 3839 O O . ALA A 1 520 ? -7.059 -14.938 10.275 1.00 95.19 520 ALA A O 1
ATOM 3840 N N . PHE A 1 521 ? -6.813 -15.000 8.047 1.00 94.75 521 PHE A N 1
ATOM 3841 C CA . PHE A 1 521 ? -7.807 -13.974 7.777 1.00 94.75 521 PHE A CA 1
ATOM 3842 C C . PHE A 1 521 ? -9.237 -14.446 8.066 1.00 94.75 521 PHE A C 1
ATOM 3844 O O . PHE A 1 521 ? -10.025 -13.689 8.627 1.00 94.75 521 PHE A O 1
ATOM 3851 N N . GLY A 1 522 ? -9.574 -15.706 7.777 1.00 92.88 522 GLY A N 1
ATOM 3852 C CA . GLY A 1 522 ? -10.869 -16.285 8.145 1.00 92.88 522 GLY A CA 1
ATOM 3853 C C . GLY A 1 522 ? -11.129 -16.250 9.657 1.00 92.88 522 GLY A C 1
ATOM 3854 O O . GLY A 1 522 ? -12.246 -15.961 10.083 1.00 92.88 522 GLY A O 1
ATOM 3855 N N . ALA A 1 523 ? -10.092 -16.451 10.476 1.00 94.06 523 ALA A N 1
ATOM 3856 C CA . ALA A 1 523 ? -10.189 -16.390 11.935 1.00 94.06 523 ALA A CA 1
ATOM 3857 C C . ALA A 1 523 ? -10.496 -14.983 12.484 1.00 94.06 523 ALA A C 1
ATOM 3859 O O . ALA A 1 523 ? -10.989 -14.871 13.607 1.00 94.06 523 ALA A O 1
ATOM 3860 N N . LEU A 1 524 ? -10.255 -13.919 11.706 1.00 92.88 524 LEU A N 1
ATOM 3861 C CA . LEU A 1 524 ? -10.605 -12.547 12.092 1.00 92.88 524 LEU A CA 1
ATOM 3862 C C . LEU A 1 524 ? -12.100 -12.231 11.921 1.00 92.88 524 LEU A C 1
ATOM 3864 O O . LEU A 1 524 ? -12.532 -11.159 12.336 1.00 92.88 524 LEU A O 1
ATOM 3868 N N . GLY A 1 525 ? -12.894 -13.126 11.316 1.00 90.12 525 GLY A N 1
ATOM 3869 C CA . GLY A 1 525 ? -14.319 -12.877 11.071 1.00 90.12 525 GLY A CA 1
ATOM 3870 C C . GLY A 1 525 ? -14.552 -11.716 10.102 1.00 90.12 525 GLY A C 1
ATOM 3871 O O . GLY A 1 525 ? -15.442 -10.893 10.311 1.00 90.12 525 GLY A O 1
ATOM 3872 N N . MET A 1 526 ? -13.710 -11.615 9.072 1.00 91.94 526 MET A N 1
ATOM 3873 C CA . MET A 1 526 ? -13.738 -10.492 8.140 1.00 91.94 526 MET A CA 1
ATOM 3874 C C . MET A 1 526 ? -15.075 -10.369 7.419 1.00 91.94 526 MET A C 1
ATOM 3876 O O . MET A 1 526 ? -15.660 -11.359 6.975 1.00 91.94 526 MET A O 1
ATOM 3880 N N . LEU A 1 527 ? -15.498 -9.129 7.202 1.00 90.88 527 LEU A N 1
ATOM 3881 C CA . LEU A 1 527 ? -16.637 -8.849 6.346 1.00 90.88 527 LEU A CA 1
ATOM 3882 C C . LEU A 1 527 ? -16.264 -9.047 4.861 1.00 90.88 527 LEU A C 1
ATOM 3884 O O . LEU A 1 527 ? -15.165 -8.647 4.436 1.00 90.88 527 LEU A O 1
ATOM 3888 N N . PRO A 1 528 ? -17.171 -9.621 4.047 1.00 92.94 528 PRO A N 1
ATOM 3889 C CA . PRO A 1 528 ? -17.025 -9.629 2.596 1.00 92.94 528 PRO A CA 1
ATOM 3890 C C . PRO A 1 528 ? -16.914 -8.203 2.049 1.00 92.94 528 PRO A C 1
ATOM 3892 O O . PRO A 1 528 ? -17.580 -7.283 2.544 1.00 92.94 528 PRO A O 1
ATOM 3895 N N . CYS A 1 529 ? -16.095 -8.015 1.014 1.00 94.19 529 CYS A N 1
ATOM 3896 C CA . CYS A 1 529 ? -16.029 -6.728 0.328 1.00 94.19 529 CYS A CA 1
ATOM 3897 C C . CYS A 1 529 ? -17.381 -6.369 -0.297 1.00 94.19 529 CYS A C 1
ATOM 3899 O O . CYS A 1 529 ? -18.115 -7.242 -0.754 1.00 94.19 529 CYS A O 1
ATOM 3901 N N . GLY A 1 530 ? -17.723 -5.081 -0.279 1.00 89.38 530 GLY A N 1
ATOM 3902 C CA . GLY A 1 530 ? -19.011 -4.584 -0.767 1.00 89.38 530 GLY A CA 1
ATOM 3903 C C . GLY A 1 530 ? -20.201 -4.800 0.168 1.00 89.38 530 GLY A C 1
ATOM 3904 O O . GLY A 1 530 ? -21.295 -4.340 -0.147 1.00 89.38 530 GLY A O 1
ATOM 3905 N N . SER A 1 531 ? -20.015 -5.436 1.330 1.00 88.69 531 SER A N 1
ATOM 3906 C CA . SER A 1 531 ? -21.058 -5.456 2.361 1.00 88.69 531 SER A CA 1
ATOM 3907 C C . SER A 1 531 ? -21.333 -4.040 2.892 1.00 88.69 531 SER A C 1
ATOM 3909 O O . SER A 1 531 ? -20.407 -3.251 3.087 1.00 88.69 531 SER A O 1
ATOM 3911 N N . GLU A 1 532 ? -22.603 -3.709 3.162 1.00 80.25 532 GLU A N 1
ATOM 3912 C CA . GLU A 1 532 ? -22.990 -2.376 3.664 1.00 80.25 532 GLU A CA 1
ATOM 3913 C C . GLU A 1 532 ? -22.249 -2.005 4.956 1.00 80.25 532 GLU A C 1
ATOM 3915 O O . GLU A 1 532 ? -21.830 -0.862 5.129 1.00 80.25 532 GLU A O 1
ATOM 3920 N N . ALA A 1 533 ? -22.024 -2.991 5.829 1.00 76.62 533 ALA A N 1
ATOM 3921 C CA . ALA A 1 533 ? -21.266 -2.812 7.060 1.00 76.62 533 ALA A CA 1
ATOM 3922 C C . ALA A 1 533 ? -19.805 -2.405 6.790 1.00 76.62 533 ALA A C 1
ATOM 3924 O O . ALA A 1 533 ? -19.289 -1.523 7.470 1.00 76.62 533 ALA A O 1
ATOM 3925 N N . ALA A 1 534 ? -19.148 -2.991 5.783 1.00 71.12 534 ALA A N 1
ATOM 3926 C CA . ALA A 1 534 ? -17.782 -2.616 5.415 1.00 71.12 534 ALA A CA 1
ATOM 3927 C C . ALA A 1 534 ? -17.710 -1.222 4.768 1.00 71.12 534 ALA A C 1
ATOM 3929 O O . ALA A 1 534 ? -16.723 -0.514 4.950 1.00 71.12 534 ALA A O 1
ATOM 3930 N N . ALA A 1 535 ? -18.766 -0.798 4.064 1.00 67.81 535 ALA A N 1
ATOM 3931 C CA . ALA A 1 535 ? -18.807 0.496 3.383 1.00 67.81 535 ALA A CA 1
ATOM 3932 C C . ALA A 1 535 ? -18.817 1.706 4.339 1.00 67.81 535 ALA A C 1
ATOM 3934 O O . ALA A 1 535 ? -18.697 2.836 3.870 1.00 67.81 535 ALA A O 1
ATOM 3935 N N . GLY A 1 536 ? -18.994 1.500 5.653 1.00 57.03 536 GLY A N 1
ATOM 3936 C CA . GLY A 1 536 ? -18.914 2.557 6.668 1.00 57.03 536 GLY A CA 1
ATOM 3937 C C . GLY A 1 536 ? -19.933 3.688 6.495 1.00 57.03 536 GLY A C 1
ATOM 3938 O O . GLY A 1 536 ? -19.824 4.717 7.157 1.00 57.03 536 GLY A O 1
ATOM 3939 N N . ARG A 1 537 ? -20.925 3.527 5.609 1.00 55.34 537 ARG A N 1
ATOM 3940 C CA . ARG A 1 537 ? -21.957 4.538 5.397 1.00 55.34 537 ARG A CA 1
ATOM 3941 C C . ARG A 1 537 ? -22.884 4.530 6.600 1.00 55.34 537 ARG A C 1
ATOM 3943 O O . ARG A 1 537 ? -23.511 3.502 6.866 1.00 55.34 537 ARG A O 1
ATOM 3950 N N . PRO A 1 538 ? -22.994 5.645 7.335 1.00 40.09 538 PRO A N 1
ATOM 3951 C CA . PRO A 1 538 ? -23.921 5.683 8.436 1.00 40.09 538 PRO A CA 1
ATOM 3952 C C . PRO A 1 538 ? -25.353 5.557 7.882 1.00 40.09 538 PRO A C 1
ATOM 3954 O O . PRO A 1 538 ? -25.669 6.142 6.840 1.00 40.09 538 PRO A O 1
ATOM 3957 N N . PRO A 1 539 ? -26.238 4.804 8.554 1.00 35.31 539 PRO A N 1
ATOM 3958 C CA . PRO A 1 539 ? -27.556 4.436 8.027 1.00 35.31 539 PRO A CA 1
ATOM 3959 C C . PRO A 1 539 ? -28.487 5.628 7.730 1.00 35.31 539 PRO A C 1
ATOM 3961 O O . PRO A 1 539 ? -29.502 5.456 7.063 1.00 35.31 539 PRO A O 1
ATOM 3964 N N . TRP A 1 540 ? -28.155 6.843 8.179 1.00 33.81 540 TRP A N 1
ATOM 3965 C CA . TRP A 1 540 ? -28.969 8.042 7.963 1.00 33.81 540 TRP A CA 1
ATOM 3966 C C . TRP A 1 540 ? -28.815 8.683 6.572 1.00 33.81 540 TRP A C 1
ATOM 3968 O O . TRP A 1 540 ? -29.700 9.431 6.165 1.00 33.81 540 TRP A O 1
ATOM 3978 N N . ALA A 1 541 ? -27.775 8.355 5.793 1.00 34.97 541 ALA A N 1
ATOM 3979 C CA . ALA A 1 541 ? -27.567 8.926 4.451 1.00 34.97 541 ALA A CA 1
ATOM 3980 C C . ALA A 1 541 ? -28.556 8.413 3.374 1.00 34.97 541 ALA A C 1
ATOM 3982 O O . ALA A 1 541 ? -28.489 8.841 2.225 1.00 34.97 541 ALA A O 1
ATOM 3983 N N . VAL A 1 542 ? -29.466 7.496 3.724 1.00 32.38 542 VAL A N 1
ATOM 3984 C CA . VAL A 1 542 ? -30.479 6.922 2.812 1.00 32.38 542 VAL A CA 1
ATOM 3985 C C . VAL A 1 542 ? -31.892 7.455 3.106 1.00 32.38 542 VAL A C 1
ATOM 3987 O O . VAL A 1 542 ? -32.815 7.191 2.349 1.00 32.38 542 VAL A O 1
ATOM 3990 N N . LEU A 1 543 ? -32.084 8.248 4.167 1.00 29.72 543 LEU A N 1
ATOM 3991 C CA . LEU A 1 543 ? -33.409 8.758 4.556 1.00 29.72 543 LEU A CA 1
ATOM 3992 C C . LEU A 1 543 ? -33.797 10.106 3.916 1.00 29.72 543 LEU A C 1
ATOM 3994 O O . LEU A 1 543 ? -34.889 10.595 4.181 1.00 29.72 543 LEU A O 1
ATOM 3998 N N . PHE A 1 544 ? -32.946 10.688 3.065 1.00 29.50 544 PHE A N 1
ATOM 3999 C CA . PHE A 1 544 ? -33.205 11.976 2.397 1.00 29.50 544 PHE A CA 1
ATOM 4000 C C . PHE A 1 544 ? -32.904 11.972 0.886 1.00 29.50 544 PHE A C 1
ATOM 4002 O O . PHE A 1 544 ? -32.545 13.009 0.332 1.00 29.50 544 PHE A O 1
ATOM 4009 N N . ALA A 1 545 ? -33.039 10.822 0.220 1.00 28.77 545 ALA A N 1
ATOM 4010 C CA . ALA A 1 545 ? -32.989 10.719 -1.242 1.00 28.77 545 ALA A CA 1
ATOM 4011 C C . ALA A 1 545 ? -34.350 10.303 -1.804 1.00 28.77 545 ALA A C 1
ATOM 4013 O O . ALA A 1 545 ? -34.945 9.366 -1.222 1.00 28.77 545 ALA A O 1
#

Secondary structure (DSSP, 8-state):
-----PPPPPTHHHHHHHHHHHHHHHTT-TTPPPPP--------PPPPPPPS---B-S-STT--SSEEEEEEEEETT--EEEEETTEEEEEEEEE-SSEEEEEEEE--TTSS-S--EEEEEESSSEE--TTS-EEEEEE-SSEEEEEEEE-PPPPPEEEEEEEEETTEEEEEEE--TTTEEEEEEEEESTTS-EEEEEEEE--TTSEEEEEE-SPPTT-EEEEEEEEEETTS-TT-TTTBPPPPS--EEEEPPPS---S-----------SS--EEEEEEEEE-SSSSSPPPSTTSEEE-HHHHHHHHHTS-S---EEEEEEEEEE---EEEESTTSTT---EEESSEE-EEEETTEEEE--HHHHHHTT--HHHHHHHHTT--TT--S-PPP--HHHHHHHTTS-EEEEEEESEEEESGGGSTTT-PPTTPSPP-EEEEEEEEEE--GGGBPPTTPPTTGGG--EEEEEEEEEEEHHHHHHTT-----EEEE-TTS-SEEEEEE-HHHHHHHHHHHHHHHHHTTPPPTT-TTTTT--GGGGTT-

Organism: NCBI:txid311494

Sequence (545 aa):
PQPGAPRSPRPGAAMARLLSATAALAVLAAGAPPARGAVGGAPLPAPLPAPEELAELPGASGICPGTAVTSMVVPLLRCLPTEVAGQKAFFLAQCSGEYVEMLYYPATDSGCRGKPVPQVYPVEKCFQPPASETIFLTCSKDDFNVTTFSAKPPAPRQLLCSGAAPASLSVSCAVDPTRVDEVSFEVGLPGGRPFISLSAQADQEGGVRATIPGLRGGTRYQVWVRSHHRETSEGNPYAWSGLAAESAVCSTATGAVAAGTPEPRQRAPSGGPPTRWVEVYRLASRGTLPDFLDQHNGADLNAGVGAIASQFPKALPLTRYCVEVLDVSLPGVITASVTGEPQAAPFSDYASCNGGHCQCMHQVDRSIAHLPARQILEMCANRSADATRNTCSCPAAMDAQSQRYVGRCPIPFPYAAQFSMERLPLQIPAGYPPKYHPSPMGYFYSLPLGGRCPPGARVGEGNCTWQRSPLAYTVYQDDLIRLGLNSSVHVGLSDDKKSILFVGIDYDVVMQDIKVGQRAFGALGMLPCGSEAAAGRPPWAVLFA

Radius of gyration: 25.23 Å; chains: 1; bounding box: 80×57×76 Å

pLDDT: mean 82.48, std 20.39, range [26.45, 98.44]